Protein AF-0000000078282453 (afdb_homodimer)

Solvent-accessible surface area (backbone atoms only — not comparable to full-atom values): 36985 Å² total; per-residue (Å²): 130,66,65,64,45,43,52,58,59,46,40,55,64,50,49,54,52,50,51,53,51,50,54,50,51,52,54,44,41,73,71,66,48,52,72,80,71,47,50,63,56,54,52,52,51,54,51,52,52,52,50,49,53,49,52,51,49,52,51,50,51,53,50,52,50,52,51,52,53,54,33,70,71,39,94,54,40,43,52,38,53,79,69,57,79,77,57,85,40,44,68,43,40,52,54,46,52,52,44,38,54,21,34,49,50,44,48,51,52,50,49,49,45,50,47,52,51,51,48,50,35,52,47,42,52,53,46,47,55,58,50,47,50,44,52,50,54,42,45,54,62,36,66,72,49,95,45,72,67,27,52,51,41,48,37,35,49,42,51,45,50,52,50,44,51,50,56,43,50,50,40,43,67,72,38,88,78,58,81,77,62,75,37,85,29,58,46,56,59,42,51,51,49,39,49,59,65,40,40,58,57,40,59,76,58,56,49,45,77,44,71,67,92,78,60,74,57,31,51,38,31,62,68,59,50,34,50,45,50,40,47,50,52,51,46,44,65,70,44,42,34,87,96,52,77,37,37,41,41,41,48,76,45,80,30,50,39,84,63,34,32,74,70,55,69,43,78,63,86,38,40,22,36,36,38,33,44,32,26,51,12,37,36,38,47,80,82,42,55,84,42,50,53,35,80,53,36,43,53,76,67,29,60,73,42,82,76,53,69,18,48,59,51,18,49,38,49,53,50,26,55,74,69,70,33,26,74,50,78,50,56,37,61,66,50,19,36,31,40,37,38,37,38,51,28,71,70,82,124,131,67,65,65,45,43,53,58,58,47,41,56,63,50,50,55,52,50,52,52,52,51,55,51,51,53,55,42,42,74,71,67,49,52,73,79,69,46,49,64,57,53,52,53,50,53,50,50,52,52,50,49,53,50,52,50,49,52,53,49,51,52,49,53,50,51,52,52,53,54,33,68,70,39,92,53,40,46,51,38,53,78,68,57,77,77,57,85,40,43,69,42,40,52,52,46,51,54,45,38,53,23,35,49,50,44,50,52,52,50,49,49,45,50,48,52,52,52,50,51,37,53,48,43,51,52,47,47,56,58,49,47,52,44,53,50,54,42,45,55,61,34,64,71,50,96,45,73,66,30,51,53,40,49,37,34,49,41,50,46,51,52,51,45,51,50,55,43,49,50,41,45,68,72,38,88,76,57,80,79,61,74,37,85,30,58,46,54,58,42,52,51,50,39,50,57,66,40,39,58,57,40,58,75,58,57,50,45,77,43,69,66,92,77,61,73,57,30,52,39,33,61,68,60,50,35,51,43,49,39,47,52,53,52,46,44,64,70,44,40,34,89,97,52,78,37,38,40,40,42,48,75,45,81,30,49,38,84,65,34,32,76,70,54,70,41,78,62,84,39,39,22,37,38,39,35,44,32,26,49,13,36,36,38,47,80,83,44,55,84,41,50,53,35,80,54,35,43,53,77,68,29,59,71,43,82,76,52,69,19,48,59,50,18,50,38,50,54,51,26,56,73,69,69,32,25,75,50,77,50,56,38,60,66,49,21,35,30,42,38,38,39,38,52,28,72,70,82,124

Nearest PDB structures (foldseek):
  8g3a-assembly1_E  TM=6.825E-01  e=3.148E-18  Bacillus subtilis subsp. subtilis str. 168
  3d36-assembly1_A  TM=7.061E-01  e=2.250E-10  Geobacillus stearothermophilus 10
  3d36-assembly1_B  TM=6.857E-01  e=3.398E-10  Geobacillus stearothermophilus 10
  5idj-assembly1_A-2  TM=6.034E-01  e=1.039E-10  Caulobacter vibrioides
  7ebg-assembly1_B  TM=4.556E-01  e=1.361E-06  Homo sapiens

Sequence (698 aa):
MNGRMYWRQQAVPVLVQVMCLCAASLYLRALGITWVQLLPLVLAYMGSLILWNLLRFYRKRNYFHKMAVLMESLDEKYLFPQVWKGAGSWEEAGYYCLLKECTKSMLEETEEARRVQMEYQERLETYVHDMKQPISVVSLIAGREKNGENRAVLLELEKMNHLLEQILYFGRSESAHSDFLIQKVNTRDVIRECLSINKQLLIQNKVSLDIPDTIPGVYADEKALLFVLNQIIYNAVTYQKPGEVPRITISCLVLNGKESGAWDGSETPGNKLLLQVRDNGCGISPEDLPRIFEKGFTGRNGRENRRSTGMGLYLCKKICGRLGIGLSASSEKGIYTQINICLPILSEKMNGRMYWRQQAVPVLVQVMCLCAASLYLRALGITWVQLLPLVLAYMGSLILWNLLRFYRKRNYFHKMAVLMESLDEKYLFPQVWKGAGSWEEAGYYCLLKECTKSMLEETEEARRVQMEYQERLETYVHDMKQPISVVSLIAGREKNGENRAVLLELEKMNHLLEQILYFGRSESAHSDFLIQKVNTRDVIRECLSINKQLLIQNKVSLDIPDTIPGVYADEKALLFVLNQIIYNAVTYQKPGEVPRITISCLVLNGKESGAWDGSETPGNKLLLQVRDNGCGISPEDLPRIFEKGFTGRNGRENRRSTGMGLYLCKKICGRLGIGLSASSEKGIYTQINICLPILSEK

Radius of gyration: 37.87 Å; Cα contacts (8 Å, |Δi|>4): 921; chains: 2; bounding box: 81×118×68 Å

Structure (mmCIF, N/CA/C/O backbone):
data_AF-0000000078282453-model_v1
#
loop_
_entity.id
_entity.type
_entity.pdbx_description
1 polymer 'histidine kinase'
#
loop_
_atom_site.group_PDB
_atom_site.id
_atom_site.type_symbol
_atom_site.label_atom_id
_atom_site.label_alt_id
_atom_site.label_comp_id
_atom_site.label_asym_id
_atom_site.label_entity_id
_atom_site.label_seq_id
_atom_site.pdbx_PDB_ins_code
_atom_site.Cartn_x
_atom_site.Cartn_y
_atom_site.Cartn_z
_atom_site.occupancy
_atom_site.B_iso_or_equiv
_atom_site.auth_seq_id
_atom_site.auth_comp_id
_atom_site.auth_asym_id
_atom_site.auth_atom_id
_atom_site.pdbx_PDB_model_num
ATOM 1 N N . MET A 1 1 ? -14.305 33.219 21.906 1 56 1 MET A N 1
ATOM 2 C CA . MET A 1 1 ? -13.211 34.031 22.469 1 56 1 MET A CA 1
ATOM 3 C C . MET A 1 1 ? -13.703 34.875 23.625 1 56 1 MET A C 1
ATOM 5 O O . MET A 1 1 ? -14.719 35.562 23.5 1 56 1 MET A O 1
ATOM 9 N N . ASN A 1 2 ? -13.305 34.531 24.734 1 55.47 2 ASN A N 1
ATOM 10 C CA . ASN A 1 2 ? -13.812 35.188 25.938 1 55.47 2 ASN A CA 1
ATOM 11 C C . ASN A 1 2 ? -13.312 36.625 26.062 1 55.47 2 ASN A C 1
ATOM 13 O O . ASN A 1 2 ? -12.102 36.875 26.047 1 55.47 2 ASN A O 1
ATOM 17 N N . GLY A 1 3 ? -14.125 37.562 25.781 1 59.03 3 GLY A N 1
ATOM 18 C CA . GLY A 1 3 ? -13.898 38.969 25.906 1 59.03 3 GLY A CA 1
ATOM 19 C C . GLY A 1 3 ? -13.219 39.375 27.219 1 59.03 3 GLY A C 1
ATOM 20 O O . GLY A 1 3 ? -12.492 40.344 27.281 1 59.03 3 GLY A O 1
ATOM 21 N N . ARG A 1 4 ? -13.32 38.5 28.188 1 60.28 4 ARG A N 1
ATOM 22 C CA . ARG A 1 4 ? -12.75 38.781 29.516 1 60.28 4 ARG A CA 1
ATOM 23 C C . ARG A 1 4 ? -11.227 38.781 29.453 1 60.28 4 ARG A C 1
ATOM 25 O O . ARG A 1 4 ? -10.586 39.594 30.141 1 60.28 4 ARG A O 1
ATOM 32 N N . MET A 1 5 ? -10.711 37.969 28.609 1 61.62 5 MET A N 1
ATOM 33 C CA . MET A 1 5 ? -9.258 37.906 28.516 1 61.62 5 MET A CA 1
ATOM 34 C C . MET A 1 5 ? -8.695 39.156 27.844 1 61.62 5 MET A C 1
ATOM 36 O O . MET A 1 5 ? -7.617 39.625 28.203 1 61.62 5 MET A O 1
ATOM 40 N N . TYR A 1 6 ? -9.492 39.625 26.953 1 63.59 6 TYR A N 1
ATOM 41 C CA . TYR A 1 6 ? -9.07 40.875 26.312 1 63.59 6 TYR A CA 1
ATOM 42 C C . TYR A 1 6 ? -8.977 42 27.312 1 63.59 6 TYR A C 1
ATOM 44 O O . TYR A 1 6 ? -7.969 42.719 27.359 1 63.59 6 TYR A O 1
ATOM 52 N N . TRP A 1 7 ? -9.977 42.094 28.219 1 63.78 7 TRP A N 1
ATOM 53 C CA . TRP A 1 7 ? -10.047 43.219 29.141 1 63.78 7 TRP A CA 1
ATOM 54 C C . TRP A 1 7 ? -9 43.062 30.25 1 63.78 7 TRP A C 1
ATOM 56 O O . TRP A 1 7 ? -8.461 44.062 30.719 1 63.78 7 TRP A O 1
ATOM 66 N N . ARG A 1 8 ? -8.688 41.844 30.484 1 63.38 8 ARG A N 1
ATOM 67 C CA . ARG A 1 8 ? -7.652 41.625 31.484 1 63.38 8 ARG A CA 1
ATOM 68 C C . ARG A 1 8 ? -6.281 42.062 30.953 1 63.38 8 ARG A C 1
ATOM 70 O O . ARG A 1 8 ? -5.465 42.594 31.703 1 63.38 8 ARG A O 1
ATOM 77 N N . GLN A 1 9 ? -6.152 41.844 29.672 1 64.75 9 GLN A N 1
ATOM 78 C CA . GLN A 1 9 ? -4.871 42.219 29.078 1 64.75 9 GLN A CA 1
ATOM 79 C C . GLN A 1 9 ? -4.746 43.719 28.922 1 64.75 9 GLN A C 1
ATOM 81 O O . GLN A 1 9 ? -3.666 44.281 29.125 1 64.75 9 GLN A O 1
ATOM 86 N N . GLN A 1 10 ? -5.902 44.281 28.625 1 66.19 10 GLN A N 1
ATOM 87 C CA . GLN A 1 10 ? -5.848 45.719 28.406 1 66.19 10 GLN A CA 1
ATOM 88 C C . GLN A 1 10 ? -5.914 46.469 29.734 1 66.19 10 GLN A C 1
ATOM 90 O O . GLN A 1 10 ? -5.711 47.688 29.766 1 66.19 10 GLN A O 1
ATOM 95 N N . ALA A 1 11 ? -6.008 45.656 30.797 1 68.25 11 ALA A N 1
ATOM 96 C CA . ALA A 1 11 ? -6.137 46.281 32.094 1 68.25 11 ALA A CA 1
ATOM 97 C C . ALA A 1 11 ? -4.836 46.969 32.5 1 68.25 11 ALA A C 1
ATOM 99 O O . ALA A 1 11 ? -4.855 48.094 33.062 1 68.25 11 ALA A O 1
ATOM 100 N N . VAL A 1 12 ? -3.742 46.375 32.062 1 69.81 12 VAL A N 1
ATOM 101 C CA . VAL A 1 12 ? -2.461 46.906 32.5 1 69.81 12 VAL A CA 1
ATOM 102 C C . VAL A 1 12 ? -2.188 48.219 31.766 1 69.81 12 VAL A C 1
ATOM 104 O O . VAL A 1 12 ? -1.906 49.25 32.406 1 69.81 12 VAL A O 1
ATOM 107 N N . PRO A 1 13 ? -2.414 48.156 30.375 1 71 13 PRO A N 1
ATOM 108 C CA . PRO A 1 13 ? -2.186 49.469 29.719 1 71 13 PRO A CA 1
ATOM 109 C C . PRO A 1 13 ? -3.172 50.531 30.172 1 71 13 PRO A C 1
ATOM 111 O O . PRO A 1 13 ? -2.803 51.719 30.297 1 71 13 PRO A O 1
ATOM 114 N N . VAL A 1 14 ? -4.387 50.219 30.562 1 74.19 14 VAL A N 1
ATOM 115 C CA . VAL A 1 14 ? -5.395 51.156 31 1 74.19 14 VAL A CA 1
ATOM 116 C C . VAL A 1 14 ? -5.035 51.688 32.375 1 74.19 14 VAL A C 1
ATOM 118 O O . VAL A 1 14 ? -5.156 52.875 32.656 1 74.19 14 VAL A O 1
ATOM 121 N N . LEU A 1 15 ? -4.457 50.812 33.188 1 75.69 15 LEU A N 1
ATOM 122 C CA . LEU A 1 15 ? -4.074 51.219 34.531 1 75.69 15 LEU A CA 1
ATOM 123 C C . LEU A 1 15 ? -2.9 52.188 34.5 1 75.69 15 LEU A C 1
ATOM 125 O O . LEU A 1 15 ? -2.869 53.156 35.25 1 75.69 15 LEU A O 1
ATOM 129 N N . VAL A 1 16 ? -2.008 51.906 33.656 1 72.5 16 VAL A N 1
ATOM 130 C CA . VAL A 1 16 ? -0.843 52.781 33.531 1 72.5 16 VAL A CA 1
ATOM 131 C C . VAL A 1 16 ? -1.275 54.156 33 1 72.5 16 VAL A C 1
ATOM 133 O O . VAL A 1 16 ? -0.792 55.188 33.5 1 72.5 16 VAL A O 1
ATOM 136 N N . GLN A 1 17 ? -2.297 54.156 32.125 1 75.12 17 GLN A N 1
ATOM 137 C CA . GLN A 1 17 ? -2.781 55.438 31.594 1 75.12 17 GLN A CA 1
ATOM 138 C C . GLN A 1 17 ? -3.564 56.219 32.625 1 75.12 17 GLN A C 1
ATOM 140 O O . GLN A 1 17 ? -3.447 57.438 32.719 1 75.12 17 GLN A O 1
ATOM 145 N N . VAL A 1 18 ? -4.227 55.562 33.531 1 75.12 18 VAL A N 1
ATOM 146 C CA . VAL A 1 18 ? -4.996 56.188 34.594 1 75.12 18 VAL A CA 1
ATOM 147 C C . VAL A 1 18 ? -4.051 56.781 35.625 1 75.12 18 VAL A C 1
ATOM 149 O O . VAL A 1 18 ? -4.27 57.906 36.125 1 75.12 18 VAL A O 1
ATOM 152 N N . MET A 1 19 ? -3.008 56.094 35.875 1 76.62 19 MET A N 1
ATOM 153 C CA . MET A 1 19 ? -2.027 56.594 36.844 1 76.62 19 MET A CA 1
ATOM 154 C C . MET A 1 19 ? -1.325 57.844 36.312 1 76.62 19 MET A C 1
ATOM 156 O O . MET A 1 19 ? -1.086 58.781 37.062 1 76.62 19 MET A O 1
ATOM 160 N N . CYS A 1 20 ? -1.077 57.844 35 1 74.12 20 CYS A N 1
ATOM 161 C CA . CYS A 1 20 ? -0.444 59.031 34.375 1 74.12 20 CYS A CA 1
ATOM 162 C C . CYS A 1 20 ? -1.386 60.219 34.375 1 74.12 20 CYS A C 1
ATOM 164 O O . CYS A 1 20 ? -0.958 61.344 34.625 1 74.12 20 CYS A O 1
ATOM 166 N N . LEU A 1 21 ? -2.705 60 34.281 1 76 21 LEU A N 1
ATOM 167 C CA . LEU A 1 21 ? -3.699 61.062 34.281 1 76 21 LEU A CA 1
ATOM 168 C C . LEU A 1 21 ? -3.844 61.688 35.656 1 76 21 LEU A C 1
ATOM 170 O O . LEU A 1 21 ? -3.984 62.906 35.812 1 76 21 LEU A O 1
ATOM 174 N N . CYS A 1 22 ? -3.682 60.781 36.625 1 77.12 22 CYS A N 1
ATOM 175 C CA . CYS A 1 22 ? -3.773 61.25 38 1 77.12 22 CYS A CA 1
ATOM 176 C C . CYS A 1 22 ? -2.566 62.125 38.375 1 77.12 22 CYS A C 1
ATOM 178 O O . CYS A 1 22 ? -2.715 63.156 39 1 77.12 22 CYS A O 1
ATOM 180 N N . ALA A 1 23 ? -1.43 61.719 37.938 1 77.56 23 ALA A N 1
ATOM 181 C CA . ALA A 1 23 ? -0.212 62.469 38.188 1 77.56 23 ALA A CA 1
ATOM 182 C C . ALA A 1 23 ? -0.231 63.812 37.5 1 77.56 23 ALA A C 1
ATOM 184 O O . ALA A 1 23 ? 0.174 64.812 38.062 1 77.56 23 ALA A O 1
ATOM 185 N N . ALA A 1 24 ? -0.833 63.812 36.312 1 76.69 24 ALA A N 1
ATOM 186 C CA . ALA A 1 24 ? -0.939 65.062 35.531 1 76.69 24 ALA A CA 1
ATOM 187 C C . ALA A 1 24 ? -1.94 66 36.188 1 76.69 24 ALA A C 1
ATOM 189 O O . ALA A 1 24 ? -1.71 67.188 36.219 1 76.69 24 ALA A O 1
ATOM 190 N N . SER A 1 25 ? -2.98 65.5 36.844 1 76.12 25 SER A N 1
ATOM 191 C CA . SER A 1 25 ? -3.996 66.375 37.469 1 76.12 25 SER A CA 1
ATOM 192 C C . SER A 1 25 ? -3.463 67 38.75 1 76.12 25 SER A C 1
ATOM 194 O O . SER A 1 25 ? -3.75 68.125 39.062 1 76.12 25 SER A O 1
ATOM 196 N N . LEU A 1 26 ? -2.586 66.25 39.406 1 79.31 26 LEU A N 1
ATOM 197 C CA . LEU A 1 26 ? -1.998 66.812 40.625 1 79.31 26 LEU A CA 1
ATOM 198 C C . LEU A 1 26 ? -1.002 67.875 40.312 1 79.31 26 LEU A C 1
ATOM 200 O O . LEU A 1 26 ? -0.93 68.875 41.031 1 79.31 26 LEU A O 1
ATOM 204 N N . TYR A 1 27 ? -0.37 67.688 39.188 1 78.75 27 TYR A N 1
ATOM 205 C CA . TYR A 1 27 ? 0.581 68.688 38.75 1 78.75 27 TYR A CA 1
ATOM 206 C C . TYR A 1 27 ? -0.139 69.938 38.344 1 78.75 27 TYR A C 1
ATOM 208 O O . TYR A 1 27 ? 0.273 71.062 38.719 1 78.75 27 TYR A O 1
ATOM 216 N N . LEU A 1 28 ? -1.308 69.875 37.812 1 79.5 28 LEU A N 1
ATOM 217 C CA . LEU A 1 28 ? -2.055 71.062 37.344 1 79.5 28 LEU A CA 1
ATOM 218 C C . LEU A 1 28 ? -2.75 71.75 38.5 1 79.5 28 LEU A C 1
ATOM 220 O O . LEU A 1 28 ? -2.893 72.938 38.5 1 79.5 28 LEU A O 1
ATOM 224 N N . ARG A 1 29 ? -2.977 70.938 39.531 1 77.56 29 ARG A N 1
ATOM 225 C CA . ARG A 1 29 ? -3.555 71.5 40.719 1 77.56 29 ARG A CA 1
ATOM 226 C C . ARG A 1 29 ? -2.52 72.312 41.469 1 77.56 29 ARG A C 1
ATOM 228 O O . ARG A 1 29 ? -2.838 73.375 42 1 77.56 29 ARG A O 1
ATOM 235 N N . ALA A 1 30 ? -1.405 71.938 41.344 1 80.62 30 ALA A N 1
ATOM 236 C CA . ALA A 1 30 ? -0.324 72.625 42 1 80.62 30 ALA A CA 1
ATOM 237 C C . ALA A 1 30 ? -0.022 74 41.312 1 80.62 30 ALA A C 1
ATOM 239 O O . ALA A 1 30 ? 0.463 74.938 41.938 1 80.62 30 ALA A O 1
ATOM 240 N N . LEU A 1 31 ? -0.521 74 40.062 1 78.19 31 LEU A N 1
ATOM 241 C CA . LEU A 1 31 ? -0.27 75.25 39.312 1 78.19 31 LEU A CA 1
ATOM 242 C C . LEU A 1 31 ? -1.443 76.188 39.406 1 78.19 31 LEU A C 1
ATOM 244 O O . LEU A 1 31 ? -1.401 77.312 38.875 1 78.19 31 LEU A O 1
ATOM 248 N N . GLY A 1 32 ? -2.449 75.812 40.125 1 76.25 32 GLY A N 1
ATOM 249 C CA . GLY A 1 32 ? -3.504 76.75 40.438 1 76.25 32 GLY A CA 1
ATOM 250 C C . GLY A 1 32 ? -4.812 76.438 39.719 1 76.25 32 GLY A C 1
ATOM 251 O O . GLY A 1 32 ? -5.758 77.25 39.781 1 76.25 32 GLY A O 1
ATOM 252 N N . ILE A 1 33 ? -4.848 75.438 39 1 76.5 33 ILE A N 1
ATOM 253 C CA . ILE A 1 33 ? -6.074 75.125 38.281 1 76.5 33 ILE A CA 1
ATOM 254 C C . ILE A 1 33 ? -7.047 74.375 39.219 1 76.5 33 ILE A C 1
ATOM 256 O O . ILE A 1 33 ? -6.637 73.562 40 1 76.5 33 ILE A O 1
ATOM 260 N N . THR A 1 34 ? -8.211 74.875 39.25 1 79.12 34 THR A N 1
ATOM 261 C CA . THR A 1 34 ? -9.219 74.312 40.156 1 79.12 34 THR A CA 1
ATOM 262 C C . THR A 1 34 ? -9.711 73 39.625 1 79.12 34 THR A C 1
ATOM 264 O O . THR A 1 34 ? -9.516 72.688 38.469 1 79.12 34 THR A O 1
ATOM 267 N N . TRP A 1 35 ? -10.273 72.125 40.531 1 78.5 35 TRP A N 1
ATOM 268 C CA . TRP A 1 35 ? -10.797 70.812 40.219 1 78.5 35 TRP A CA 1
ATOM 269 C C . TRP A 1 35 ? -11.914 70.938 39.188 1 78.5 35 TRP A C 1
ATOM 271 O O . TRP A 1 35 ? -12.07 70.062 38.344 1 78.5 35 TRP A O 1
ATOM 281 N N . VAL A 1 36 ? -12.555 72.062 39.125 1 77.25 36 VAL A N 1
ATOM 282 C CA . VAL A 1 36 ? -13.688 72.25 38.219 1 77.25 36 VAL A CA 1
ATOM 283 C C . VAL A 1 36 ? -13.18 72.438 36.812 1 77.25 36 VAL A C 1
ATOM 285 O O . VAL A 1 36 ? -13.797 71.938 35.844 1 77.25 36 VAL A O 1
ATOM 288 N N . GLN A 1 37 ? -11.891 72.875 36.656 1 79.19 37 GLN A N 1
ATOM 289 C CA . GLN A 1 37 ? -11.336 73.062 35.312 1 79.19 37 GLN A CA 1
ATOM 290 C C . GLN A 1 37 ? -10.672 71.812 34.781 1 79.19 37 GLN A C 1
ATOM 292 O O . GLN A 1 37 ? -10.562 71.625 33.562 1 79.19 37 GLN A O 1
ATOM 297 N N . LEU A 1 38 ? -10.383 70.875 35.719 1 80.44 38 LEU A N 1
ATOM 298 C CA . LEU A 1 38 ? -9.664 69.688 35.344 1 80.44 38 LEU A CA 1
ATOM 299 C C . LEU A 1 38 ? -10.641 68.562 34.938 1 80.44 38 LEU A C 1
ATOM 301 O O . LEU A 1 38 ? -10.297 67.688 34.156 1 80.44 38 LEU A O 1
ATOM 305 N N . LEU A 1 39 ? -11.852 68.688 35.312 1 79.38 39 LEU A N 1
ATOM 306 C CA . LEU A 1 39 ? -12.828 67.562 35.156 1 79.38 39 LEU A CA 1
ATOM 307 C C . LEU A 1 39 ? -13.117 67.312 33.656 1 79.38 39 LEU A C 1
ATOM 309 O O . LEU A 1 39 ? -13.133 66.188 33.219 1 79.38 39 LEU A O 1
ATOM 313 N N . PRO A 1 40 ? -13.188 68.375 32.812 1 77.81 40 PRO A N 1
ATOM 314 C CA . PRO A 1 40 ? -13.477 68.125 31.422 1 77.81 40 PRO A CA 1
ATOM 315 C C . PRO A 1 40 ? -12.297 67.438 30.703 1 77.81 40 PRO A C 1
ATOM 317 O O . PRO A 1 40 ? -12.5 66.625 29.828 1 77.81 40 PRO A O 1
ATOM 320 N N . LEU A 1 41 ? -11.125 67.625 31.172 1 76.56 41 LEU A N 1
ATOM 321 C CA . LEU A 1 41 ? -9.945 67.062 30.547 1 76.56 41 LEU A CA 1
ATOM 322 C C . LEU A 1 41 ? -9.828 65.562 30.891 1 76.56 41 LEU A C 1
ATOM 324 O O . LEU A 1 41 ? -9.516 64.75 30.031 1 76.56 41 LEU A O 1
ATOM 328 N N . VAL A 1 42 ? -10.195 65.25 32.125 1 77 42 VAL A N 1
ATOM 329 C CA . VAL A 1 42 ? -10.109 63.875 32.594 1 77 42 VAL A CA 1
ATOM 330 C C . VAL A 1 42 ? -11.203 63.062 31.922 1 77 42 VAL A C 1
ATOM 332 O O . VAL A 1 42 ? -10.945 61.938 31.469 1 77 42 VAL A O 1
ATOM 335 N N . LEU A 1 43 ? -12.344 63.656 31.719 1 78.25 43 LEU A N 1
ATOM 336 C CA . LEU A 1 43 ? -13.453 62.938 31.125 1 78.25 43 LEU A CA 1
ATOM 337 C C . LEU A 1 43 ? -13.219 62.719 29.625 1 78.25 43 LEU A C 1
ATOM 339 O O . LEU A 1 43 ? -13.547 61.656 29.094 1 78.25 43 LEU A O 1
ATOM 343 N N . ALA A 1 44 ? -12.547 63.688 29 1 76.31 44 ALA A N 1
ATOM 344 C CA . ALA A 1 44 ? -12.258 63.562 27.578 1 76.31 44 ALA A CA 1
ATOM 345 C C . ALA A 1 44 ? -11.195 62.5 27.328 1 76.31 44 ALA A C 1
ATOM 347 O O . ALA A 1 44 ? -11.305 61.719 26.375 1 76.31 44 ALA A O 1
ATOM 348 N N . TYR A 1 45 ? -10.305 62.406 28.25 1 76.06 45 TYR A N 1
ATOM 349 C CA . TYR A 1 45 ? -9.227 61.438 28.078 1 76.06 45 TYR A CA 1
ATOM 350 C C . TYR A 1 45 ? -9.727 60 28.328 1 76.06 45 TYR A C 1
ATOM 352 O O . TYR A 1 45 ? -9.43 59.094 27.562 1 76.06 45 TYR A O 1
ATOM 360 N N . MET A 1 46 ? -10.531 59.844 29.375 1 75.56 46 MET A N 1
ATOM 361 C CA . MET A 1 46 ? -11.07 58.531 29.703 1 75.56 46 MET A CA 1
ATOM 362 C C . MET A 1 46 ? -12.023 58.062 28.609 1 75.56 46 MET A C 1
ATOM 364 O O . MET A 1 46 ? -12.023 56.875 28.25 1 75.56 46 MET A O 1
ATOM 368 N N . GLY A 1 47 ? -12.812 59.031 28.062 1 76.06 47 GLY A N 1
ATOM 369 C CA . GLY A 1 47 ? -13.719 58.688 26.984 1 76.06 47 GLY A CA 1
ATOM 370 C C . GLY A 1 47 ? -13.008 58.219 25.719 1 76.06 47 GLY A C 1
ATOM 371 O O . GLY A 1 47 ? -13.414 57.25 25.094 1 76.06 47 GLY A O 1
ATOM 372 N N . SER A 1 48 ? -11.859 58.844 25.391 1 75.44 48 SER A N 1
ATOM 373 C CA . SER A 1 48 ? -11.086 58.469 24.219 1 75.44 48 SER A CA 1
ATOM 374 C C . SER A 1 48 ? -10.422 57.094 24.391 1 75.44 48 SER A C 1
ATOM 376 O O . SER A 1 48 ? -10.336 56.312 23.438 1 75.44 48 SER A O 1
ATOM 378 N N . LEU A 1 49 ? -10.008 56.812 25.641 1 75.25 49 LEU A N 1
ATOM 379 C CA . LEU A 1 49 ? -9.367 55.531 25.922 1 75.25 49 LEU A CA 1
ATOM 380 C C . LEU A 1 49 ? -10.367 54.406 25.812 1 75.25 49 LEU A C 1
ATOM 382 O O . LEU A 1 49 ? -10.055 53.344 25.25 1 75.25 49 LEU A O 1
ATOM 386 N N . ILE A 1 50 ? -11.547 54.625 26.328 1 76.62 50 ILE A N 1
ATOM 387 C CA . ILE A 1 50 ? -12.578 53.594 26.281 1 76.62 50 ILE A CA 1
ATOM 388 C C . ILE A 1 50 ? -13.016 53.344 24.844 1 76.62 50 ILE A C 1
ATOM 390 O O . ILE A 1 50 ? -13.164 52.188 24.422 1 76.62 50 ILE A O 1
ATOM 394 N N . LEU A 1 51 ? -13.109 54.5 24.094 1 77.56 51 LEU A N 1
ATOM 395 C CA . LEU A 1 51 ? -13.531 54.406 22.703 1 77.56 51 LEU A CA 1
ATOM 396 C C . LEU A 1 51 ? -12.5 53.656 21.875 1 77.56 51 LEU A C 1
ATOM 398 O O . LEU A 1 51 ? -12.852 52.781 21.047 1 77.56 51 LEU A O 1
ATOM 402 N N . TRP A 1 52 ? -11.258 53.812 22.141 1 74.25 52 TRP A N 1
ATOM 403 C CA . TRP A 1 52 ? -10.18 53.156 21.406 1 74.25 52 TRP A CA 1
ATOM 404 C C . TRP A 1 52 ? -10.156 51.688 21.688 1 74.25 52 TRP A C 1
ATOM 406 O O . TRP A 1 52 ? -10.047 50.875 20.766 1 74.25 52 TRP A O 1
ATOM 416 N N . ASN A 1 53 ? -10.297 51.312 22.938 1 75.94 53 ASN A N 1
ATOM 417 C CA . ASN A 1 53 ? -10.266 49.906 23.312 1 75.94 53 ASN A CA 1
ATOM 418 C C . ASN A 1 53 ? -11.484 49.156 22.797 1 75.94 53 ASN A C 1
ATOM 420 O O . ASN A 1 53 ? -11.391 48 22.406 1 75.94 53 ASN A O 1
ATOM 424 N N . LEU A 1 54 ? -12.57 49.906 22.781 1 77.75 54 LEU A N 1
ATOM 425 C CA . LEU A 1 54 ? -13.789 49.281 22.266 1 77.75 54 LEU A CA 1
ATOM 426 C C . LEU A 1 54 ? -13.703 49.031 20.766 1 77.75 54 LEU A C 1
ATOM 428 O O . LEU A 1 54 ? -14.102 48 20.266 1 77.75 54 LEU A O 1
ATOM 432 N N . LEU A 1 55 ? -13.109 50.062 20.016 1 79.12 55 LEU A N 1
ATOM 433 C CA . LEU A 1 55 ? -12.945 49.906 18.578 1 79.12 55 LEU A CA 1
ATOM 434 C C . LEU A 1 55 ? -11.953 48.781 18.25 1 79.12 55 LEU A C 1
ATOM 436 O O . LEU A 1 55 ? -12.172 48 17.328 1 79.12 55 LEU A O 1
ATOM 440 N N . ARG A 1 56 ? -10.961 48.719 19.031 1 75.06 56 ARG A N 1
ATOM 441 C CA . ARG A 1 56 ? -9.953 47.688 18.828 1 75.06 56 ARG A CA 1
ATOM 442 C C . ARG A 1 56 ? -10.539 46.281 19.109 1 75.06 56 ARG A C 1
ATOM 444 O O . ARG A 1 56 ? -10.242 45.344 18.375 1 75.06 56 ARG A O 1
ATOM 451 N N . PHE A 1 57 ? -11.273 46.188 20.156 1 75.5 57 PHE A N 1
ATOM 452 C CA . PHE A 1 57 ? -11.914 44.938 20.5 1 75.5 57 PHE A CA 1
ATOM 453 C C . PHE A 1 57 ? -12.859 44.5 19.391 1 75.5 57 PHE A C 1
ATOM 455 O O . PHE A 1 57 ? -12.844 43.312 18.984 1 75.5 57 PHE A O 1
ATOM 462 N N . TYR A 1 58 ? -13.594 45.438 18.922 1 79.56 58 TYR A N 1
ATOM 463 C CA . TYR A 1 58 ? -14.555 45.094 17.875 1 79.56 58 TYR A CA 1
ATOM 464 C C . TYR A 1 58 ? -13.844 44.719 16.594 1 79.56 58 TYR A C 1
ATOM 466 O O . TYR A 1 58 ? -14.25 43.75 15.922 1 79.56 58 TYR A O 1
ATOM 474 N N . ARG A 1 59 ? -12.789 45.312 16.203 1 76.56 59 ARG A N 1
ATOM 475 C CA . ARG A 1 59 ? -12.031 45 14.992 1 76.56 59 ARG A CA 1
ATOM 476 C C . ARG A 1 59 ? -11.391 43.625 15.094 1 76.56 59 ARG A C 1
ATOM 478 O O . ARG A 1 59 ? -11.422 42.844 14.141 1 76.56 59 ARG A O 1
ATOM 485 N N . LYS A 1 60 ? -10.867 43.312 16.25 1 77.38 60 LYS A N 1
ATOM 486 C CA . LYS A 1 60 ? -10.188 42.031 16.453 1 77.38 60 LYS A CA 1
ATOM 487 C C . LYS A 1 60 ? -11.195 40.875 16.484 1 77.38 60 LYS A C 1
ATOM 489 O O . LYS A 1 60 ? -10.922 39.812 15.945 1 77.38 60 LYS A O 1
ATOM 494 N N . ARG A 1 61 ? -12.273 41.156 17.156 1 76.81 61 ARG A N 1
ATOM 495 C CA . ARG A 1 61 ? -13.32 40.156 17.203 1 76.81 61 ARG A CA 1
ATOM 496 C C . ARG A 1 61 ? -13.828 39.844 15.797 1 76.81 61 ARG A C 1
ATOM 498 O O . ARG A 1 61 ? -14.016 38.656 15.453 1 76.81 61 ARG A O 1
ATOM 505 N N . ASN A 1 62 ? -14.023 40.844 15.023 1 80.44 62 ASN A N 1
ATOM 506 C CA . ASN A 1 62 ? -14.477 40.656 13.648 1 80.44 62 ASN A CA 1
ATOM 507 C C . ASN A 1 62 ? -13.422 39.938 12.812 1 80.44 62 ASN A C 1
ATOM 509 O O . ASN A 1 62 ? -13.75 39.094 11.969 1 80.44 62 ASN A O 1
ATOM 513 N N . TYR A 1 63 ? -12.25 40.281 13.109 1 78.62 63 TYR A N 1
ATOM 514 C CA . TYR A 1 63 ? -11.141 39.656 12.406 1 78.62 63 TYR A CA 1
ATOM 515 C C . TYR A 1 63 ? -11.086 38.156 12.68 1 78.62 63 TYR A C 1
ATOM 517 O O . TYR A 1 63 ? -11.016 37.344 11.75 1 78.62 63 TYR A O 1
ATOM 525 N N . PHE A 1 64 ? -11.242 37.75 13.93 1 79.06 64 PHE A N 1
ATOM 526 C CA . PHE A 1 64 ? -11.141 36.344 14.297 1 79.06 64 PHE A CA 1
ATOM 527 C C . PHE A 1 64 ? -12.375 35.562 13.836 1 79.06 64 PHE A C 1
ATOM 529 O O . PHE A 1 64 ? -12.273 34.375 13.477 1 79.06 64 PHE A O 1
ATOM 536 N N . HIS A 1 65 ? -13.398 36.312 13.852 1 80.38 65 HIS A N 1
ATOM 537 C CA . HIS A 1 65 ? -14.609 35.688 13.352 1 80.38 65 HIS A CA 1
ATOM 538 C C . HIS A 1 65 ? -14.484 35.344 11.867 1 80.38 65 HIS A C 1
ATOM 540 O O . HIS A 1 65 ? -14.867 34.281 11.422 1 80.38 65 HIS A O 1
ATOM 546 N N . LYS A 1 66 ? -13.922 36.25 11.102 1 80.38 66 LYS A N 1
ATOM 547 C CA . LYS A 1 66 ? -13.711 36 9.672 1 80.38 66 LYS A CA 1
ATOM 548 C C . LYS A 1 66 ? -12.75 34.844 9.438 1 80.38 66 LYS A C 1
ATOM 550 O O . LYS A 1 66 ? -12.953 34.031 8.531 1 80.38 66 LYS A O 1
ATOM 555 N N . MET A 1 67 ? -11.789 34.75 10.242 1 80.38 67 MET A N 1
ATOM 556 C CA . MET A 1 67 ? -10.805 33.688 10.102 1 80.38 67 MET A CA 1
ATOM 557 C C . MET A 1 67 ? -11.422 32.344 10.43 1 80.38 67 MET A C 1
ATOM 559 O O . MET A 1 67 ? -11.141 31.344 9.758 1 80.38 67 MET A O 1
ATOM 563 N N . ALA A 1 68 ? -12.266 32.344 11.445 1 78.12 68 ALA A N 1
ATOM 564 C CA . ALA A 1 68 ? -12.922 31.109 11.852 1 78.12 68 ALA A CA 1
ATOM 565 C C . ALA A 1 68 ? -13.859 30.609 10.766 1 78.12 68 ALA A C 1
ATOM 567 O O . ALA A 1 68 ? -13.891 29.406 10.477 1 78.12 68 ALA A O 1
ATOM 568 N N . VAL A 1 69 ? -14.57 31.484 10.156 1 81.12 69 VAL A N 1
ATOM 569 C CA . VAL A 1 69 ? -15.508 31.125 9.102 1 81.12 69 VAL A CA 1
ATOM 570 C C . VAL A 1 69 ? -14.734 30.609 7.887 1 81.12 69 VAL A C 1
ATOM 572 O O . VAL A 1 69 ? -15.148 29.625 7.254 1 81.12 69 VAL A O 1
ATOM 575 N N . LEU A 1 70 ? -13.633 31.266 7.594 1 79.62 70 LEU A N 1
ATOM 576 C CA . LEU A 1 70 ? -12.805 30.828 6.473 1 79.62 70 LEU A CA 1
ATOM 577 C C . LEU A 1 70 ? -12.258 29.422 6.707 1 79.62 70 LEU A C 1
ATOM 579 O O . LEU A 1 70 ? -12.266 28.594 5.797 1 79.62 70 LEU A O 1
ATOM 583 N N . MET A 1 71 ? -11.891 29.125 7.852 1 80.31 71 MET A N 1
ATOM 584 C CA . MET A 1 71 ? -11.336 27.812 8.203 1 80.31 71 MET A CA 1
ATOM 585 C C . MET A 1 71 ? -12.398 26.734 8.078 1 80.31 71 MET A C 1
ATOM 587 O O . MET A 1 71 ? -12.117 25.641 7.586 1 80.31 71 MET A O 1
ATOM 591 N N . GLU A 1 72 ? -13.586 27.031 8.453 1 80.5 72 GLU A N 1
ATOM 592 C CA . GLU A 1 72 ? -14.68 26.062 8.438 1 80.5 72 GLU A CA 1
ATOM 593 C C . GLU A 1 72 ? -15.141 25.766 7.012 1 80.5 72 GLU A C 1
ATOM 595 O O . GLU A 1 72 ? -15.648 24.688 6.73 1 80.5 72 GLU A O 1
ATOM 600 N N . SER A 1 73 ? -14.914 26.688 6.156 1 78.81 73 SER A N 1
ATOM 601 C CA . SER A 1 73 ? -15.367 26.531 4.781 1 78.81 73 SER A CA 1
ATOM 602 C C . SER A 1 73 ? -14.398 25.688 3.969 1 78.81 73 SER A C 1
ATOM 604 O O . SER A 1 73 ? -14.742 25.188 2.9 1 78.81 73 SER A O 1
ATOM 606 N N . LEU A 1 74 ? -13.242 25.469 4.488 1 77.81 74 LEU A N 1
ATOM 607 C CA . LEU A 1 74 ? -12.219 24.703 3.77 1 77.81 74 LEU A CA 1
ATOM 608 C C . LEU A 1 74 ? -12.43 23.203 3.951 1 77.81 74 LEU A C 1
ATOM 610 O O . LEU A 1 74 ? -12.852 22.766 5.02 1 77.81 74 LEU A O 1
ATOM 614 N N . ASP A 1 75 ? -12.32 22.438 2.889 1 73.69 75 ASP A N 1
ATOM 615 C CA . ASP A 1 75 ? -12.414 20.984 2.969 1 73.69 75 ASP A CA 1
ATOM 616 C C . ASP A 1 75 ? -11.367 20.422 3.92 1 73.69 75 ASP A C 1
ATOM 618 O O . ASP A 1 75 ? -11.672 19.547 4.742 1 73.69 75 ASP A O 1
ATOM 622 N N . GLU A 1 76 ? -10.172 21.062 3.748 1 77.12 76 GLU A N 1
ATOM 623 C CA . GLU A 1 76 ? -9.086 20.703 4.652 1 77.12 76 GLU A CA 1
ATOM 624 C C . GLU A 1 76 ? -8.602 21.906 5.449 1 77.12 76 GLU A C 1
ATOM 626 O O . GLU A 1 76 ? -7.973 22.812 4.895 1 77.12 76 GLU A O 1
ATOM 631 N N . LYS A 1 77 ? -8.906 21.953 6.648 1 75.62 77 LYS A N 1
ATOM 632 C CA . LYS A 1 77 ? -8.672 23.094 7.523 1 75.62 77 LYS A CA 1
ATOM 633 C C . LYS A 1 77 ? -7.188 23.469 7.559 1 75.62 77 LYS A C 1
ATOM 635 O O . LYS A 1 77 ? -6.836 24.625 7.824 1 75.62 77 LYS A O 1
ATOM 640 N N . TYR A 1 78 ? -6.367 22.547 7.23 1 73.94 78 TYR A N 1
ATOM 641 C CA . TYR A 1 78 ? -4.941 22.812 7.344 1 73.94 78 TYR A CA 1
ATOM 642 C C . TYR A 1 78 ? -4.453 23.672 6.18 1 73.94 78 TYR A C 1
ATOM 644 O O . TYR A 1 78 ? -3.33 24.188 6.203 1 73.94 78 TYR A O 1
ATOM 652 N N . LEU A 1 79 ? -5.332 23.891 5.223 1 74.12 79 LEU A N 1
ATOM 653 C CA . LEU A 1 79 ? -4.957 24.734 4.094 1 74.12 79 LEU A CA 1
ATOM 654 C C . LEU A 1 79 ? -5.227 26.203 4.398 1 74.12 79 LEU A C 1
ATOM 656 O O . LEU A 1 79 ? -4.984 27.078 3.557 1 74.12 79 LEU A O 1
ATOM 660 N N . PHE A 1 80 ? -5.578 26.484 5.566 1 75.69 80 PHE A N 1
ATOM 661 C CA . PHE A 1 80 ? -6.016 27.812 5.984 1 75.69 80 PHE A CA 1
ATOM 662 C C . PHE A 1 80 ? -4.91 28.844 5.766 1 75.69 80 PHE A C 1
ATOM 664 O O . PHE A 1 80 ? -5.152 29.906 5.191 1 75.69 80 PHE A O 1
ATOM 671 N N . PRO A 1 81 ? -3.723 28.547 6.18 1 71.38 81 PRO A N 1
ATOM 672 C CA . PRO A 1 81 ? -2.701 29.594 6.055 1 71.38 81 PRO A CA 1
ATOM 673 C C . PRO A 1 81 ? -2.371 29.922 4.602 1 71.38 81 PRO A C 1
ATOM 675 O O . PRO A 1 81 ? -1.833 31 4.312 1 71.38 81 PRO A O 1
ATOM 678 N N . GLN A 1 82 ? -2.715 29.031 3.783 1 72.69 82 GLN A N 1
ATOM 679 C CA . GLN A 1 82 ? -2.453 29.281 2.369 1 72.69 82 GLN A CA 1
ATOM 680 C C . GLN A 1 82 ? -3.482 30.25 1.777 1 72.69 82 GLN A C 1
ATOM 682 O O . GLN A 1 82 ? -3.205 30.922 0.792 1 72.69 82 GLN A O 1
ATOM 687 N N . VAL A 1 83 ? -4.555 30.266 2.412 1 68.81 83 VAL A N 1
ATOM 688 C CA . VAL A 1 83 ? -5.641 31.094 1.888 1 68.81 83 VAL A CA 1
ATOM 689 C C . VAL A 1 83 ? -5.684 32.438 2.637 1 68.81 83 VAL A C 1
ATOM 691 O O . VAL A 1 83 ? -6.141 33.438 2.094 1 68.81 83 VAL A O 1
ATOM 694 N N . TRP A 1 84 ? -5.02 32.375 3.854 1 69.94 84 TRP A N 1
ATOM 695 C CA . TRP A 1 84 ? -5.027 33.594 4.691 1 69.94 84 TRP A CA 1
ATOM 696 C C . TRP A 1 84 ? -4.035 34.625 4.172 1 69.94 84 TRP A C 1
ATOM 698 O O . TRP A 1 84 ? -2.824 34.375 4.188 1 69.94 84 TRP A O 1
ATOM 708 N N . LYS A 1 85 ? -4.242 35.531 3.258 1 62.12 85 LYS A N 1
ATOM 709 C CA . LYS A 1 85 ? -3.367 36.531 2.672 1 62.12 85 LYS A CA 1
ATOM 710 C C . LYS A 1 85 ? -3.301 37.781 3.551 1 62.12 85 LYS A C 1
ATOM 712 O O . LYS A 1 85 ? -2.439 38.656 3.354 1 62.12 85 LYS A O 1
ATOM 717 N N . GLY A 1 86 ? -4.027 37.938 4.656 1 57.72 86 GLY A N 1
ATOM 718 C CA . GLY A 1 86 ? -4.223 39.312 5.125 1 57.72 86 GLY A CA 1
ATOM 719 C C . GLY A 1 86 ? -3.559 39.562 6.461 1 57.72 86 GLY A C 1
ATOM 720 O O . GLY A 1 86 ? -4.238 39.719 7.48 1 57.72 86 GLY A O 1
ATOM 721 N N . ALA A 1 87 ? -2.104 39.375 6.527 1 58.84 87 ALA A N 1
ATOM 722 C CA . ALA A 1 87 ? -1.534 39.719 7.824 1 58.84 87 ALA A CA 1
ATOM 723 C C . ALA A 1 87 ? -1.309 41.25 7.934 1 58.84 87 ALA A C 1
ATOM 725 O O . ALA A 1 87 ? -0.474 41.812 7.223 1 58.84 87 ALA A O 1
ATOM 726 N N . GLY A 1 88 ? -2.381 42.031 8.188 1 59.25 88 GLY A N 1
ATOM 727 C CA . GLY A 1 88 ? -2.266 43.5 8.289 1 59.25 88 GLY A CA 1
ATOM 728 C C . GLY A 1 88 ? -1.364 43.938 9.43 1 59.25 88 GLY A C 1
ATOM 729 O O . GLY A 1 88 ? -0.71 44.969 9.336 1 59.25 88 GLY A O 1
ATOM 730 N N . SER A 1 89 ? -1.223 43.188 10.609 1 64.44 89 SER A N 1
ATOM 731 C CA . SER A 1 89 ? -0.476 43.625 11.789 1 64.44 89 SER A CA 1
ATOM 732 C C . SER A 1 89 ? 0.766 42.75 12.008 1 64.44 89 SER A C 1
ATOM 734 O O . SER A 1 89 ? 0.874 41.656 11.453 1 64.44 89 SER A O 1
ATOM 736 N N . TRP A 1 90 ? 1.772 43.469 12.594 1 65.44 90 TRP A N 1
ATOM 737 C CA . TRP A 1 90 ? 3.02 42.781 12.914 1 65.44 90 TRP A CA 1
ATOM 738 C C . TRP A 1 90 ? 2.748 41.469 13.641 1 65.44 90 TRP A C 1
ATOM 740 O O . TRP A 1 90 ? 3.35 40.438 13.32 1 65.44 90 TRP A O 1
ATOM 750 N N . GLU A 1 91 ? 1.809 41.531 14.57 1 69.94 91 GLU A N 1
ATOM 751 C CA . GLU A 1 91 ? 1.463 40.344 15.312 1 69.94 91 GLU A CA 1
ATOM 752 C C . GLU A 1 91 ? 0.835 39.281 14.406 1 69.94 91 GLU A C 1
ATOM 754 O O . GLU A 1 91 ? 1.146 38.094 14.516 1 69.94 91 GLU A O 1
ATOM 759 N N . GLU A 1 92 ? 0.064 39.75 13.516 1 72.62 92 GLU A N 1
ATOM 760 C CA . GLU A 1 92 ? -0.598 38.875 12.578 1 72.62 92 GLU A CA 1
ATOM 761 C C . GLU A 1 92 ? 0.411 38.188 11.648 1 72.62 92 GLU A C 1
ATOM 763 O O . GLU A 1 92 ? 0.285 37 11.328 1 72.62 92 GLU A O 1
ATOM 768 N N . ALA A 1 93 ? 1.405 39.031 11.328 1 72.81 93 ALA A N 1
ATOM 769 C CA . ALA A 1 93 ? 2.436 38.5 10.43 1 72.81 93 ALA A CA 1
ATOM 770 C C . ALA A 1 93 ? 3.248 37.406 11.102 1 72.81 93 ALA A C 1
ATOM 772 O O . ALA A 1 93 ? 3.621 36.438 10.453 1 72.81 93 ALA A O 1
ATOM 773 N N . GLY A 1 94 ? 3.492 37.656 12.375 1 74.12 94 GLY A N 1
ATOM 774 C CA . GLY A 1 94 ? 4.215 36.625 13.117 1 74.12 94 GLY A CA 1
ATOM 775 C C . GLY A 1 94 ? 3.477 35.312 13.188 1 74.12 94 GLY A C 1
ATOM 776 O O . GLY A 1 94 ? 4.059 34.25 12.93 1 74.12 94 GLY A O 1
ATOM 777 N N . TYR A 1 95 ? 2.229 35.375 13.5 1 76.62 95 TYR A N 1
ATOM 778 C CA . TYR A 1 95 ? 1.42 34.156 13.602 1 76.62 95 TYR A CA 1
ATOM 779 C C . TYR A 1 95 ? 1.219 33.5 12.234 1 76.62 95 TYR A C 1
ATOM 781 O O . TYR A 1 95 ? 1.179 32.281 12.117 1 76.62 95 TYR A O 1
ATOM 789 N N . TYR A 1 96 ? 1.149 34.344 11.289 1 75.19 96 TYR A N 1
ATOM 790 C CA . TYR A 1 96 ? 1.007 33.844 9.922 1 75.19 96 TYR A CA 1
ATOM 791 C C . TYR A 1 96 ? 2.227 33.031 9.508 1 75.19 96 TYR A C 1
ATOM 793 O O . TYR A 1 96 ? 2.094 31.984 8.891 1 75.19 96 TYR A O 1
ATOM 801 N N . CYS A 1 97 ? 3.352 33.531 9.852 1 77.88 97 CYS A N 1
ATOM 802 C CA . CYS A 1 97 ? 4.582 32.844 9.508 1 77.88 97 CYS A CA 1
ATOM 803 C C . CYS A 1 97 ? 4.66 31.484 10.203 1 77.88 97 CYS A C 1
ATOM 805 O O . CYS A 1 97 ? 5.051 30.484 9.602 1 77.88 97 CYS A O 1
ATOM 807 N N . LEU A 1 98 ? 4.242 31.5 11.406 1 77.06 98 LEU A N 1
ATOM 808 C CA . LEU A 1 98 ? 4.246 30.25 12.156 1 77.06 98 LEU A CA 1
ATOM 809 C C . LEU A 1 98 ? 3.264 29.25 11.562 1 77.06 98 LEU A C 1
ATOM 811 O O . LEU A 1 98 ? 3.596 28.078 11.383 1 77.06 98 LEU A O 1
ATOM 815 N N . LEU A 1 99 ? 2.158 29.719 11.242 1 79.56 99 LEU A N 1
ATOM 816 C CA . LEU A 1 99 ? 1.12 28.875 10.664 1 79.56 99 LEU A CA 1
ATOM 817 C C . LEU A 1 99 ? 1.547 28.344 9.305 1 79.56 99 LEU A C 1
ATOM 819 O O . LEU A 1 99 ? 1.304 27.172 8.984 1 79.56 99 LEU A O 1
ATOM 823 N N . LYS A 1 100 ? 2.156 29.141 8.57 1 81.06 100 LYS A N 1
ATOM 824 C CA . LYS A 1 100 ? 2.611 28.766 7.238 1 81.06 100 LYS A CA 1
ATOM 825 C C . LYS A 1 100 ? 3.67 27.672 7.309 1 81.06 100 LYS A C 1
ATOM 827 O O . LYS A 1 100 ? 3.643 26.719 6.523 1 81.06 100 LYS A O 1
ATOM 832 N N . GLU A 1 101 ? 4.531 27.859 8.188 1 81.19 101 GLU A N 1
ATOM 833 C CA . GLU A 1 101 ? 5.586 26.859 8.352 1 81.19 101 GLU A CA 1
ATOM 834 C C . GLU A 1 101 ? 5.016 25.516 8.812 1 81.19 101 GLU A C 1
ATOM 836 O O . GLU A 1 101 ? 5.422 24.469 8.328 1 81.19 101 GLU A O 1
ATOM 841 N N . CYS A 1 102 ? 4.086 25.547 9.711 1 78.44 102 CYS A N 1
ATOM 842 C CA . CYS A 1 102 ? 3.416 24.344 10.188 1 78.44 102 CYS A CA 1
ATOM 843 C C . CYS A 1 102 ? 2.652 23.656 9.062 1 78.44 102 CYS A C 1
ATOM 845 O O . CYS A 1 102 ? 2.744 22.438 8.891 1 78.44 102 CYS A O 1
ATOM 847 N N . THR A 1 103 ? 2.008 24.469 8.336 1 79.62 103 THR A N 1
ATOM 848 C CA . THR A 1 103 ? 1.196 23.922 7.25 1 79.62 103 THR A CA 1
ATOM 849 C C . THR A 1 103 ? 2.082 23.328 6.156 1 79.62 103 THR A C 1
ATOM 851 O O . THR A 1 103 ? 1.743 22.312 5.562 1 79.62 103 THR A O 1
ATOM 854 N N . LYS A 1 104 ? 3.172 24.031 5.91 1 82.69 104 LYS A N 1
ATOM 855 C CA . LYS A 1 104 ? 4.102 23.516 4.902 1 82.69 104 LYS A CA 1
ATOM 856 C C . LYS A 1 104 ? 4.617 22.141 5.273 1 82.69 104 LYS A C 1
ATOM 858 O O . LYS A 1 104 ? 4.66 21.234 4.43 1 82.69 104 LYS A O 1
ATOM 863 N N . SER A 1 105 ? 5 22 6.445 1 81.44 105 SER A N 1
ATOM 864 C CA . SER A 1 105 ? 5.488 20.703 6.922 1 81.44 105 SER A CA 1
ATOM 865 C C . SER A 1 105 ? 4.41 19.641 6.82 1 81.44 105 SER A C 1
ATOM 867 O O . SER A 1 105 ? 4.684 18.5 6.414 1 81.44 105 SER A O 1
ATOM 869 N N . MET A 1 106 ? 3.291 20.031 7.086 1 79.94 106 MET A N 1
ATOM 870 C CA . MET A 1 106 ? 2.166 19.094 7.043 1 79.94 106 MET A CA 1
ATOM 871 C C . MET A 1 106 ? 1.853 18.688 5.605 1 79.94 106 MET A C 1
ATOM 873 O O . MET A 1 106 ? 1.567 17.516 5.332 1 79.94 106 MET A O 1
ATOM 877 N N . LEU A 1 107 ? 1.881 19.656 4.789 1 82.62 107 LEU A N 1
ATOM 878 C CA . LEU A 1 107 ? 1.61 19.391 3.379 1 82.62 107 LEU A CA 1
ATOM 879 C C . LEU A 1 107 ? 2.654 18.453 2.791 1 82.62 107 LEU A C 1
ATOM 881 O O . LEU A 1 107 ? 2.322 17.562 1.994 1 82.62 107 LEU A O 1
ATOM 885 N N . GLU A 1 108 ? 3.799 18.656 3.242 1 85.19 108 GLU A N 1
ATOM 886 C CA . GLU A 1 108 ? 4.867 17.766 2.779 1 85.19 108 GLU A CA 1
ATOM 887 C C . GLU A 1 108 ? 4.645 16.328 3.24 1 85.19 108 GLU A C 1
ATOM 889 O O . GLU A 1 108 ? 4.816 15.391 2.463 1 85.19 108 GLU A O 1
ATOM 894 N N . GLU A 1 109 ? 4.219 16.188 4.422 1 83.31 109 GLU A N 1
ATOM 895 C CA . GLU A 1 109 ? 3.965 14.852 4.965 1 83.31 109 GLU A CA 1
ATOM 896 C C . GLU A 1 109 ? 2.779 14.188 4.27 1 83.31 109 GLU A C 1
ATOM 898 O O . GLU A 1 109 ? 2.824 13 3.953 1 83.31 109 GLU A O 1
ATOM 903 N N . THR A 1 110 ? 1.798 14.938 4.082 1 83.25 110 THR A N 1
ATOM 904 C CA . THR A 1 110 ? 0.601 14.406 3.438 1 83.25 110 THR A CA 1
ATOM 905 C C . THR A 1 110 ? 0.886 14.039 1.984 1 83.25 110 THR A C 1
ATOM 907 O O . THR A 1 110 ? 0.382 13.039 1.482 1 83.25 110 THR A O 1
ATOM 910 N N . GLU A 1 111 ? 1.622 14.844 1.391 1 86.69 111 GLU A N 1
ATOM 911 C CA . GLU A 1 111 ? 1.987 14.57 0.005 1 86.69 111 GLU A CA 1
ATOM 912 C C . GLU A 1 111 ? 2.854 13.312 -0.095 1 86.69 111 GLU A C 1
ATOM 914 O O . GLU A 1 111 ? 2.697 12.516 -1.024 1 86.69 111 GLU A O 1
ATOM 919 N N . GLU A 1 112 ? 3.682 13.211 0.802 1 87.31 112 GLU A N 1
ATOM 920 C CA . GLU A 1 112 ? 4.512 12.008 0.824 1 87.31 112 GLU A CA 1
ATOM 921 C C . GLU A 1 112 ? 3.668 10.758 1.047 1 87.31 112 GLU A C 1
ATOM 923 O O . GLU A 1 112 ? 3.869 9.742 0.379 1 87.31 112 GLU A O 1
ATOM 928 N N . ALA A 1 113 ? 2.76 10.844 1.945 1 85.19 113 ALA A N 1
ATOM 929 C CA . ALA A 1 113 ? 1.87 9.719 2.219 1 85.19 113 ALA A CA 1
ATOM 930 C C . ALA A 1 113 ? 1.049 9.359 0.985 1 85.19 113 ALA A C 1
ATOM 932 O O . ALA A 1 113 ? 0.862 8.18 0.681 1 85.19 113 ALA A O 1
ATOM 933 N N . ARG A 1 114 ? 0.612 10.344 0.325 1 85.56 114 ARG A N 1
ATOM 934 C CA . ARG A 1 114 ? -0.159 10.133 -0.895 1 85.56 114 ARG A CA 1
ATOM 935 C C . ARG A 1 114 ? 0.7 9.484 -1.978 1 85.56 114 ARG A C 1
ATOM 937 O O . ARG A 1 114 ? 0.239 8.594 -2.693 1 85.56 114 ARG A O 1
ATOM 944 N N . ARG A 1 115 ? 1.86 9.922 -2.023 1 88.19 115 ARG A N 1
ATOM 945 C CA . ARG A 1 115 ? 2.787 9.359 -3 1 88.19 115 ARG A CA 1
ATOM 946 C C . ARG A 1 115 ? 3.041 7.883 -2.727 1 88.19 115 ARG A C 1
ATOM 948 O O . ARG A 1 115 ? 3.029 7.066 -3.648 1 88.19 115 ARG A O 1
ATOM 955 N N . VAL A 1 116 ? 3.275 7.578 -1.515 1 87.38 116 VAL A N 1
ATOM 956 C CA . VAL A 1 116 ? 3.529 6.195 -1.127 1 87.38 116 VAL A CA 1
ATOM 957 C C . VAL A 1 116 ? 2.314 5.336 -1.46 1 87.38 116 VAL A C 1
ATOM 959 O O . VAL A 1 116 ? 2.457 4.223 -1.971 1 87.38 116 VAL A O 1
ATOM 962 N N . GLN A 1 117 ? 1.147 5.832 -1.231 1 87.44 117 GLN A N 1
ATOM 963 C CA . GLN A 1 117 ? -0.077 5.098 -1.536 1 87.44 117 GLN A CA 1
ATOM 964 C C . GLN A 1 117 ? -0.208 4.844 -3.035 1 87.44 117 GLN A C 1
ATOM 966 O O . GLN A 1 117 ? -0.577 3.746 -3.455 1 87.44 117 GLN A O 1
ATOM 971 N N . MET A 1 118 ? 0.121 5.855 -3.766 1 88.06 118 MET A N 1
ATOM 972 C CA . MET A 1 118 ? 0.067 5.719 -5.219 1 88.06 118 MET A CA 1
ATOM 973 C C . MET A 1 118 ? 1.094 4.699 -5.707 1 88.06 118 MET A C 1
ATOM 975 O O . MET A 1 118 ? 0.815 3.916 -6.617 1 88.06 118 MET A O 1
ATOM 979 N N . GLU A 1 119 ? 2.186 4.738 -5.121 1 88 119 GLU A N 1
ATOM 980 C CA . GLU A 1 119 ? 3.232 3.787 -5.48 1 88 119 GLU A CA 1
ATOM 981 C C . GLU A 1 119 ? 2.811 2.357 -5.164 1 88 119 GLU A C 1
ATOM 983 O O . GLU A 1 119 ? 3.074 1.438 -5.941 1 88 119 GLU A O 1
ATOM 988 N N . TYR A 1 120 ? 2.184 2.186 -4.02 1 89.38 120 TYR A N 1
ATOM 989 C CA . TYR A 1 120 ? 1.658 0.872 -3.666 1 89.38 120 TYR A CA 1
ATOM 990 C C . TYR A 1 120 ? 0.676 0.375 -4.723 1 89.38 120 TYR A C 1
ATOM 992 O O . TYR A 1 120 ? 0.77 -0.768 -5.176 1 89.38 120 TYR A O 1
ATOM 1000 N N . GLN A 1 121 ? -0.2 1.178 -5.09 1 89.94 121 GLN A N 1
ATOM 1001 C CA . GLN A 1 121 ? -1.216 0.799 -6.066 1 89.94 121 GLN A CA 1
ATOM 1002 C C . GLN A 1 121 ? -0.581 0.416 -7.398 1 89.94 121 GLN A C 1
ATOM 1004 O O . GLN A 1 121 ? -0.918 -0.618 -7.98 1 89.94 121 GLN A O 1
ATOM 1009 N N . GLU A 1 122 ? 0.295 1.222 -7.82 1 89.81 122 GLU A N 1
ATOM 1010 C CA . GLU A 1 122 ? 0.969 0.965 -9.086 1 89.81 122 GLU A CA 1
ATOM 1011 C C . GLU A 1 122 ? 1.773 -0.331 -9.031 1 89.81 122 GLU A C 1
ATOM 1013 O O . GLU A 1 122 ? 1.753 -1.121 -9.977 1 89.81 122 GLU A O 1
ATOM 1018 N N . ARG A 1 123 ? 2.412 -0.535 -7.988 1 92.06 123 ARG A N 1
ATOM 1019 C CA . ARG A 1 123 ? 3.229 -1.734 -7.832 1 92.06 123 ARG A CA 1
ATOM 1020 C C . ARG A 1 123 ? 2.361 -2.986 -7.785 1 92.06 123 ARG A C 1
ATOM 1022 O O . ARG A 1 123 ? 2.703 -4.012 -8.375 1 92.06 123 ARG A O 1
ATOM 1029 N N . LEU A 1 124 ? 1.274 -2.875 -7.094 1 93.69 124 LEU A N 1
ATOM 1030 C CA . LEU A 1 124 ? 0.357 -4.008 -7.023 1 93.69 124 LEU A CA 1
ATOM 1031 C C . LEU A 1 124 ? -0.176 -4.363 -8.406 1 93.69 124 LEU A C 1
ATOM 1033 O O . LEU A 1 124 ? -0.259 -5.543 -8.758 1 93.69 124 LEU A O 1
ATOM 1037 N N . GLU A 1 125 ? -0.494 -3.371 -9.141 1 92.88 125 GLU A N 1
ATOM 1038 C CA . GLU A 1 125 ? -1.004 -3.605 -10.484 1 92.88 125 GLU A CA 1
ATOM 1039 C C . GLU A 1 125 ? 0.043 -4.293 -11.359 1 92.88 125 GLU A C 1
ATOM 1041 O O . GLU A 1 125 ? -0.26 -5.266 -12.047 1 92.88 125 GLU A O 1
ATOM 1046 N N . THR A 1 126 ? 1.248 -3.809 -11.32 1 92.56 126 THR A N 1
ATOM 1047 C CA . THR A 1 126 ? 2.336 -4.402 -12.086 1 92.56 126 THR A CA 1
ATOM 1048 C C . THR A 1 126 ? 2.631 -5.82 -11.602 1 92.56 126 THR A C 1
ATOM 1050 O O . THR A 1 126 ? 2.844 -6.727 -12.414 1 92.56 126 THR A O 1
ATOM 1053 N N . TYR A 1 127 ? 2.637 -6.004 -10.344 1 95.62 127 TYR A N 1
ATOM 1054 C CA . TYR A 1 127 ? 2.875 -7.305 -9.734 1 95.62 127 TYR A CA 1
ATOM 1055 C C . TYR A 1 127 ? 1.853 -8.328 -10.219 1 95.62 127 TYR A C 1
ATOM 1057 O O . TYR A 1 127 ? 2.213 -9.445 -10.602 1 95.62 127 TYR A O 1
ATOM 1065 N N . VAL A 1 128 ? 0.58 -7.938 -10.109 1 96.25 128 VAL A N 1
ATOM 1066 C CA . VAL A 1 128 ? -0.488 -8.836 -10.539 1 96.25 128 VAL A CA 1
ATOM 1067 C C . VAL A 1 128 ? -0.3 -9.203 -12.008 1 96.25 128 VAL A C 1
ATOM 1069 O O . VAL A 1 128 ? -0.439 -10.375 -12.383 1 96.25 128 VAL A O 1
ATOM 1072 N N . HIS A 1 129 ? 0.021 -8.211 -12.766 1 93.94 129 HIS A N 1
ATOM 1073 C CA . HIS A 1 129 ? 0.291 -8.461 -14.172 1 93.94 129 HIS A CA 1
ATOM 1074 C C . HIS A 1 129 ? 1.44 -9.453 -14.352 1 93.94 129 HIS A C 1
ATOM 1076 O O . HIS A 1 129 ? 1.327 -10.414 -15.109 1 93.94 129 HIS A O 1
ATOM 1082 N N . ASP A 1 130 ? 2.512 -9.258 -13.664 1 94.25 130 ASP A N 1
ATOM 1083 C CA . ASP A 1 130 ? 3.703 -10.094 -13.781 1 94.25 130 ASP A CA 1
ATOM 1084 C C . ASP A 1 130 ? 3.428 -11.516 -13.289 1 94.25 130 ASP A C 1
ATOM 1086 O O . ASP A 1 130 ? 3.963 -12.477 -13.836 1 94.25 130 ASP A O 1
ATOM 1090 N N . MET A 1 131 ? 2.629 -11.664 -12.25 1 96.75 131 MET A N 1
ATOM 1091 C CA . MET A 1 131 ? 2.309 -12.961 -11.672 1 96.75 131 MET A CA 1
ATOM 1092 C C . MET A 1 131 ? 1.392 -13.758 -12.602 1 96.75 131 MET A C 1
ATOM 1094 O O . MET A 1 131 ? 1.468 -14.984 -12.648 1 96.75 131 MET A O 1
ATOM 1098 N N . LYS A 1 132 ? 0.559 -13.07 -13.367 1 96.56 132 LYS A N 1
ATOM 1099 C CA . LYS A 1 132 ? -0.387 -13.734 -14.258 1 96.56 132 LYS A CA 1
ATOM 1100 C C . LYS A 1 132 ? 0.339 -14.469 -15.375 1 96.56 132 LYS A C 1
ATOM 1102 O O . LYS A 1 132 ? -0.151 -15.484 -15.883 1 96.56 132 LYS A O 1
ATOM 1107 N N . GLN A 1 133 ? 1.479 -14.031 -15.695 1 95.69 133 GLN A N 1
ATOM 1108 C CA . GLN A 1 133 ? 2.229 -14.625 -16.797 1 95.69 133 GLN A CA 1
ATOM 1109 C C . GLN A 1 133 ? 2.658 -16.047 -16.469 1 95.69 133 GLN A C 1
ATOM 1111 O O . GLN A 1 133 ? 2.27 -17 -17.156 1 95.69 133 GLN A O 1
ATOM 1116 N N . PRO A 1 134 ? 3.426 -16.234 -15.391 1 97.06 134 PRO A N 1
ATOM 1117 C CA . PRO A 1 134 ? 3.789 -17.625 -15.086 1 97.06 134 PRO A CA 1
ATOM 1118 C C . PRO A 1 134 ? 2.574 -18.484 -14.773 1 97.06 134 PRO A C 1
ATOM 1120 O O . PRO A 1 134 ? 2.576 -19.688 -15.07 1 97.06 134 PRO A O 1
ATOM 1123 N N . ILE A 1 135 ? 1.537 -17.969 -14.188 1 97.62 135 ILE A N 1
ATOM 1124 C CA . ILE A 1 135 ? 0.32 -18.719 -13.914 1 97.62 135 ILE A CA 1
ATOM 1125 C C . ILE A 1 135 ? -0.275 -19.219 -15.227 1 97.62 135 ILE A C 1
ATOM 1127 O O . ILE A 1 135 ? -0.677 -20.391 -15.328 1 97.62 135 ILE A O 1
ATOM 1131 N N . SER A 1 136 ? -0.268 -18.328 -16.219 1 96.81 136 SER A N 1
ATOM 1132 C CA . SER A 1 136 ? -0.814 -18.688 -17.531 1 96.81 136 SER A CA 1
ATOM 1133 C C . SER A 1 136 ? 0.002 -19.797 -18.172 1 96.81 136 SER A C 1
ATOM 1135 O O . SER A 1 136 ? -0.558 -20.703 -18.797 1 96.81 136 SER A O 1
ATOM 1137 N N . VAL A 1 137 ? 1.285 -19.766 -18.062 1 97.25 137 VAL A N 1
ATOM 1138 C CA . VAL A 1 137 ? 2.16 -20.781 -18.625 1 97.25 137 VAL A CA 1
ATOM 1139 C C . VAL A 1 137 ? 1.878 -22.141 -17.984 1 97.25 137 VAL A C 1
ATOM 1141 O O . VAL A 1 137 ? 1.719 -23.156 -18.672 1 97.25 137 VAL A O 1
ATOM 1144 N N . VAL A 1 138 ? 1.802 -22.156 -16.672 1 97.81 138 VAL A N 1
ATOM 1145 C CA . VAL A 1 138 ? 1.523 -23.391 -15.953 1 97.81 138 VAL A CA 1
ATOM 1146 C C . VAL A 1 138 ? 0.139 -23.906 -16.344 1 97.81 138 VAL A C 1
ATOM 1148 O O . VAL A 1 138 ? -0.057 -25.109 -16.5 1 97.81 138 VAL A O 1
ATOM 1151 N N . SER A 1 139 ? -0.797 -23 -16.469 1 97.06 139 SER A N 1
ATOM 1152 C CA . SER A 1 139 ? -2.152 -23.359 -16.875 1 97.06 139 SER A CA 1
ATOM 1153 C C . SER A 1 139 ? -2.162 -24.047 -18.234 1 97.06 139 SER A C 1
ATOM 1155 O O . SER A 1 139 ? -2.861 -25.047 -18.438 1 97.06 139 SER A O 1
ATOM 1157 N N . LEU A 1 140 ? -1.377 -23.516 -19.125 1 96.44 140 LEU A N 1
ATOM 1158 C CA . LEU A 1 140 ? -1.287 -24.094 -20.469 1 96.44 140 LEU A CA 1
ATOM 1159 C C . LEU A 1 140 ? -0.684 -25.484 -20.438 1 96.44 140 LEU A C 1
ATOM 1161 O O . LEU A 1 140 ? -1.192 -26.406 -21.078 1 96.44 140 LEU A O 1
ATOM 1165 N N . ILE A 1 141 ? 0.316 -25.672 -19.688 1 96.69 141 ILE A N 1
ATOM 1166 C CA . ILE A 1 141 ? 0.982 -26.969 -19.578 1 96.69 141 ILE A CA 1
ATOM 1167 C C . ILE A 1 141 ? 0.034 -27.984 -18.953 1 96.69 141 ILE A C 1
ATOM 1169 O O . ILE A 1 141 ? -0.148 -29.078 -19.484 1 96.69 141 ILE A O 1
ATOM 1173 N N . ALA A 1 142 ? -0.557 -27.578 -17.844 1 95.44 142 ALA A N 1
ATOM 1174 C CA . ALA A 1 142 ? -1.453 -28.484 -17.125 1 95.44 142 ALA A CA 1
ATOM 1175 C C . ALA A 1 142 ? -2.707 -28.781 -17.938 1 95.44 142 ALA A C 1
ATOM 1177 O O . ALA A 1 142 ? -3.311 -29.844 -17.797 1 95.44 142 ALA A O 1
ATOM 1178 N N . GLY A 1 143 ? -3.109 -27.875 -18.828 1 94.06 143 GLY A N 1
ATOM 1179 C CA . GLY A 1 143 ? -4.328 -28.016 -19.609 1 94.06 143 GLY A CA 1
ATOM 1180 C C . GLY A 1 143 ? -4.184 -28.969 -20.781 1 94.06 143 GLY A C 1
ATOM 1181 O O . GLY A 1 143 ? -5.172 -29.328 -21.406 1 94.06 143 GLY A O 1
ATOM 1182 N N . ARG A 1 144 ? -2.979 -29.453 -21.016 1 93.12 144 ARG A N 1
ATOM 1183 C CA . ARG A 1 144 ? -2.713 -30.281 -22.188 1 93.12 144 ARG A CA 1
ATOM 1184 C C . ARG A 1 144 ? -3.275 -31.688 -21.984 1 93.12 144 ARG A C 1
ATOM 1186 O O . ARG A 1 144 ? -3.783 -32.312 -22.938 1 93.12 144 ARG A O 1
ATOM 1193 N N . GLU A 1 145 ? -3.154 -32.188 -20.844 1 91.12 145 GLU A N 1
ATOM 1194 C CA . GLU A 1 145 ? -3.648 -33.531 -20.547 1 91.12 145 GLU A CA 1
ATOM 1195 C C . GLU A 1 145 ? -4.652 -33.531 -19.406 1 91.12 145 GLU A C 1
ATOM 1197 O O . GLU A 1 145 ? -4.418 -32.875 -18.375 1 91.12 145 GLU A O 1
ATOM 1202 N N . LYS A 1 146 ? -5.707 -34.219 -19.688 1 89.31 146 LYS A N 1
ATOM 1203 C CA . LYS A 1 146 ? -6.746 -34.281 -18.656 1 89.31 146 LYS A CA 1
ATOM 1204 C C . LYS A 1 146 ? -6.527 -35.469 -17.719 1 89.31 146 LYS A C 1
ATOM 1206 O O . LYS A 1 146 ? -7.004 -36.562 -17.984 1 89.31 146 LYS A O 1
ATOM 1211 N N . ASN A 1 147 ? -5.742 -35.312 -16.719 1 91.31 147 ASN A N 1
ATOM 1212 C CA . ASN A 1 147 ? -5.547 -36.312 -15.664 1 91.31 147 ASN A CA 1
ATOM 1213 C C . ASN A 1 147 ? -5.727 -35.688 -14.273 1 91.31 147 ASN A C 1
ATOM 1215 O O . ASN A 1 147 ? -5.965 -34.5 -14.148 1 91.31 147 ASN A O 1
ATOM 1219 N N . GLY A 1 148 ? -5.754 -36.469 -13.281 1 91.62 148 GLY A N 1
ATOM 1220 C CA . GLY A 1 148 ? -6.035 -36.031 -11.922 1 91.62 148 GLY A CA 1
ATOM 1221 C C . GLY A 1 148 ? -5.039 -35.031 -11.406 1 91.62 148 GLY A C 1
ATOM 1222 O O . GLY A 1 148 ? -5.418 -34.062 -10.75 1 91.62 148 GLY A O 1
ATOM 1223 N N . GLU A 1 149 ? -3.809 -35.219 -11.695 1 93.56 149 GLU A N 1
ATOM 1224 C CA . GLU A 1 149 ? -2.768 -34.312 -11.234 1 93.56 149 GLU A CA 1
ATOM 1225 C C . GLU A 1 149 ? -2.912 -32.938 -11.875 1 93.56 149 GLU A C 1
ATOM 1227 O O . GLU A 1 149 ? -2.797 -31.922 -11.195 1 93.56 149 GLU A O 1
ATOM 1232 N N . ASN A 1 150 ? -3.148 -32.969 -13.172 1 94.81 150 ASN A N 1
ATOM 1233 C CA . ASN A 1 150 ? -3.318 -31.719 -13.883 1 94.81 150 ASN A CA 1
ATOM 1234 C C . ASN A 1 150 ? -4.547 -30.953 -13.398 1 94.81 150 ASN A C 1
ATOM 1236 O O . ASN A 1 150 ? -4.523 -29.734 -13.297 1 94.81 150 ASN A O 1
ATOM 1240 N N . ARG A 1 151 ? -5.57 -31.672 -13.109 1 94.25 151 ARG A N 1
ATOM 1241 C CA . ARG A 1 151 ? -6.773 -31.031 -12.586 1 94.25 151 ARG A CA 1
ATOM 1242 C C . ARG A 1 151 ? -6.508 -30.391 -11.227 1 94.25 151 ARG A C 1
ATOM 1244 O O . ARG A 1 151 ? -7 -29.297 -10.945 1 94.25 151 ARG A O 1
ATOM 1251 N N . ALA A 1 152 ? -5.746 -31.062 -10.453 1 95 152 ALA A N 1
ATOM 1252 C CA . ALA A 1 152 ? -5.375 -30.516 -9.148 1 95 152 ALA A CA 1
ATOM 1253 C C . ALA A 1 152 ? -4.547 -29.25 -9.297 1 95 152 ALA A C 1
ATOM 1255 O O . ALA A 1 152 ? -4.746 -28.281 -8.562 1 95 152 ALA A O 1
ATOM 1256 N N . VAL A 1 153 ? -3.654 -29.281 -10.219 1 97 153 VAL A N 1
ATOM 1257 C CA . VAL A 1 153 ? -2.822 -28.125 -10.484 1 97 153 VAL A CA 1
ATOM 1258 C C . VAL A 1 153 ? -3.697 -26.953 -10.938 1 97 153 VAL A C 1
ATOM 1260 O O . VAL A 1 153 ? -3.557 -25.828 -10.445 1 97 153 VAL A O 1
ATOM 1263 N N . LEU A 1 154 ? -4.586 -27.25 -11.875 1 96.62 154 LEU A N 1
ATOM 1264 C CA . LEU A 1 154 ? -5.465 -26.203 -12.406 1 96.62 154 LEU A CA 1
ATOM 1265 C C . LEU A 1 154 ? -6.336 -25.625 -11.297 1 96.62 154 LEU A C 1
ATOM 1267 O O . LEU A 1 154 ? -6.613 -24.422 -11.289 1 96.62 154 LEU A O 1
ATOM 1271 N N . LEU A 1 155 ? -6.742 -26.422 -10.398 1 95.75 155 LEU A N 1
ATOM 1272 C CA . LEU A 1 155 ? -7.531 -25.953 -9.266 1 95.75 155 LEU A CA 1
ATOM 1273 C C . LEU A 1 155 ? -6.723 -25 -8.398 1 95.75 155 LEU A C 1
ATOM 1275 O O . LEU A 1 155 ? -7.23 -23.953 -7.992 1 95.75 155 LEU A O 1
ATOM 1279 N N . GLU A 1 156 ? -5.5 -25.359 -8.141 1 96.94 156 GLU A N 1
ATOM 1280 C CA . GLU A 1 156 ? -4.641 -24.484 -7.352 1 96.94 156 GLU A CA 1
ATOM 1281 C C . GLU A 1 156 ? -4.395 -23.156 -8.07 1 96.94 156 GLU A C 1
ATOM 1283 O O . GLU A 1 156 ? -4.281 -22.109 -7.43 1 96.94 156 GLU A O 1
ATOM 1288 N N . LEU A 1 157 ? -4.277 -23.203 -9.383 1 97.44 157 LEU A N 1
ATOM 1289 C CA . LEU A 1 157 ? -4.078 -21.984 -10.164 1 97.44 157 LEU A CA 1
ATOM 1290 C C . LEU A 1 157 ? -5.297 -21.078 -10.07 1 97.44 157 LEU A C 1
ATOM 1292 O O . LEU A 1 157 ? -5.156 -19.859 -10.039 1 97.44 157 LEU A O 1
ATOM 1296 N N . GLU A 1 158 ? -6.457 -21.641 -10.055 1 96.38 158 GLU A N 1
ATOM 1297 C CA . GLU A 1 158 ? -7.672 -20.844 -9.859 1 96.38 158 GLU A CA 1
ATOM 1298 C C . GLU A 1 158 ? -7.664 -20.141 -8.508 1 96.38 158 GLU A C 1
ATOM 1300 O O . GLU A 1 158 ? -8.055 -18.984 -8.398 1 96.38 158 GLU A O 1
ATOM 1305 N N . LYS A 1 159 ? -7.172 -20.875 -7.551 1 95.25 159 LYS A N 1
ATOM 1306 C CA . LYS A 1 159 ? -7.043 -20.281 -6.223 1 95.25 159 LYS A CA 1
ATOM 1307 C C . LYS A 1 159 ? -6.062 -19.109 -6.238 1 95.25 159 LYS A C 1
ATOM 1309 O O . LYS A 1 159 ? -6.324 -18.078 -5.633 1 95.25 159 LYS A O 1
ATOM 1314 N N . MET A 1 160 ? -4.984 -19.281 -6.898 1 97.31 160 MET A N 1
ATOM 1315 C CA . MET A 1 160 ? -3.994 -18.219 -7.016 1 97.31 160 MET A CA 1
ATOM 1316 C C . MET A 1 160 ? -4.594 -17 -7.699 1 97.31 160 MET A C 1
ATOM 1318 O O . MET A 1 160 ? -4.363 -15.867 -7.266 1 97.31 160 MET A O 1
ATOM 1322 N N . ASN A 1 161 ? -5.328 -17.25 -8.766 1 96.19 161 ASN A N 1
ATOM 1323 C CA . ASN A 1 161 ? -5.965 -16.156 -9.477 1 96.19 161 ASN A CA 1
ATOM 1324 C C . ASN A 1 161 ? -6.953 -15.406 -8.586 1 96.19 161 ASN A C 1
ATOM 1326 O O . ASN A 1 161 ? -7.059 -14.18 -8.664 1 96.19 161 ASN A O 1
ATOM 1330 N N . HIS A 1 162 ? -7.621 -16.156 -7.828 1 95.31 162 HIS A N 1
ATOM 1331 C CA . HIS A 1 162 ? -8.547 -15.555 -6.875 1 95.31 162 HIS A CA 1
ATOM 1332 C C . HIS A 1 162 ? -7.824 -14.633 -5.898 1 95.31 162 HIS A C 1
ATOM 1334 O O . HIS A 1 162 ? -8.258 -13.508 -5.656 1 95.31 162 HIS A O 1
ATOM 1340 N N . LEU A 1 163 ? -6.723 -15.062 -5.398 1 96 163 LEU A N 1
ATOM 1341 C CA . LEU A 1 163 ? -5.918 -14.273 -4.473 1 96 163 LEU A CA 1
ATOM 1342 C C . LEU A 1 163 ? -5.355 -13.039 -5.16 1 96 163 LEU A C 1
ATOM 1344 O O . LEU A 1 163 ? -5.312 -11.953 -4.566 1 96 163 LEU A O 1
ATOM 1348 N N . LEU A 1 164 ? -4.938 -13.156 -6.398 1 96.94 164 LEU A N 1
ATOM 1349 C CA . LEU A 1 164 ? -4.41 -12.039 -7.172 1 96.94 164 LEU A CA 1
ATOM 1350 C C . LEU A 1 164 ? -5.461 -10.945 -7.332 1 96.94 164 LEU A C 1
ATOM 1352 O O . LEU A 1 164 ? -5.16 -9.758 -7.184 1 96.94 164 LEU A O 1
ATOM 1356 N N . GLU A 1 165 ? -6.637 -11.367 -7.586 1 95 165 GLU A N 1
ATOM 1357 C CA . GLU A 1 165 ? -7.715 -10.398 -7.742 1 95 165 GLU A CA 1
ATOM 1358 C C . GLU A 1 165 ? -8 -9.672 -6.43 1 95 165 GLU A C 1
ATOM 1360 O O . GLU A 1 165 ? -8.273 -8.469 -6.426 1 95 165 GLU A O 1
ATOM 1365 N N . GLN A 1 166 ? -7.926 -10.359 -5.391 1 94.69 166 GLN A N 1
ATOM 1366 C CA . GLN A 1 166 ? -8.195 -9.758 -4.082 1 94.69 166 GLN A CA 1
ATOM 1367 C C . GLN A 1 166 ? -7.16 -8.695 -3.742 1 94.69 166 GLN A C 1
ATOM 1369 O O . GLN A 1 166 ? -7.512 -7.609 -3.273 1 94.69 166 GLN A O 1
ATOM 1374 N N . ILE A 1 167 ? -5.926 -9.023 -3.996 1 95.75 167 ILE A N 1
ATOM 1375 C CA . ILE A 1 167 ? -4.895 -8.062 -3.625 1 95.75 167 ILE A CA 1
ATOM 1376 C C . ILE A 1 167 ? -4.965 -6.848 -4.547 1 95.75 167 ILE A C 1
ATOM 1378 O O . ILE A 1 167 ? -4.707 -5.723 -4.121 1 95.75 167 ILE A O 1
ATOM 1382 N N . LEU A 1 168 ? -5.289 -7.078 -5.797 1 94.69 168 LEU A N 1
ATOM 1383 C CA . LEU A 1 168 ? -5.461 -5.988 -6.746 1 94.69 168 LEU A CA 1
ATOM 1384 C C . LEU A 1 168 ? -6.559 -5.031 -6.289 1 94.69 168 LEU A C 1
ATOM 1386 O O . LEU A 1 168 ? -6.344 -3.82 -6.215 1 94.69 168 LEU A O 1
ATOM 1390 N N . TYR A 1 169 ? -7.629 -5.59 -5.941 1 93.69 169 TYR A N 1
ATOM 1391 C CA . TYR A 1 169 ? -8.773 -4.758 -5.598 1 93.69 169 TYR A CA 1
ATOM 1392 C C . TYR A 1 169 ? -8.641 -4.199 -4.188 1 93.69 169 TYR A C 1
ATOM 1394 O O . TYR A 1 169 ? -9.281 -3.203 -3.842 1 93.69 169 TYR A O 1
ATOM 1402 N N . PHE A 1 170 ? -7.848 -4.863 -3.361 1 93.31 170 PHE A N 1
ATOM 1403 C CA . PHE A 1 170 ? -7.465 -4.238 -2.1 1 93.31 170 PHE A CA 1
ATOM 1404 C C . PHE A 1 170 ? -6.742 -2.92 -2.344 1 93.31 170 PHE A C 1
ATOM 1406 O O . PHE A 1 170 ? -7.094 -1.896 -1.754 1 93.31 170 PHE A O 1
ATOM 1413 N N . GLY A 1 171 ? -5.785 -2.975 -3.209 1 91.06 171 GLY A N 1
ATOM 1414 C CA . GLY A 1 171 ? -5.07 -1.757 -3.562 1 91.06 171 GLY A CA 1
ATOM 1415 C C . GLY A 1 171 ? -5.977 -0.676 -4.121 1 91.06 171 GLY A C 1
ATOM 1416 O O . GLY A 1 171 ? -5.852 0.495 -3.756 1 91.06 171 GLY A O 1
ATOM 1417 N N . ARG A 1 172 ? -6.852 -1.043 -4.902 1 88.19 172 ARG A N 1
ATOM 1418 C CA . ARG A 1 172 ? -7.746 -0.098 -5.562 1 88.19 172 ARG A CA 1
ATOM 1419 C C . ARG A 1 172 ? -8.742 0.495 -4.574 1 88.19 172 ARG A C 1
ATOM 1421 O O . ARG A 1 172 ? -9.148 1.651 -4.707 1 88.19 172 ARG A O 1
ATOM 1428 N N . SER A 1 173 ? -9.102 -0.323 -3.645 1 86.5 173 SER A N 1
ATOM 1429 C CA . SER A 1 173 ? -10.102 0.109 -2.672 1 86.5 173 SER A CA 1
ATOM 1430 C C . SER A 1 173 ? -9.531 1.173 -1.736 1 86.5 173 SER A C 1
ATOM 1432 O O . SER A 1 173 ? -10.281 1.994 -1.198 1 86.5 173 SER A O 1
ATOM 1434 N N . GLU A 1 174 ? -8.266 1.181 -1.533 1 80.81 174 GLU A N 1
ATOM 1435 C CA . GLU A 1 174 ? -7.633 2.113 -0.604 1 80.81 174 GLU A CA 1
ATOM 1436 C C . GLU A 1 174 ? -7.281 3.428 -1.295 1 80.81 174 GLU A C 1
ATOM 1438 O O . GLU A 1 174 ? -7.023 4.434 -0.631 1 80.81 174 GLU A O 1
ATOM 1443 N N . SER A 1 175 ? -7.27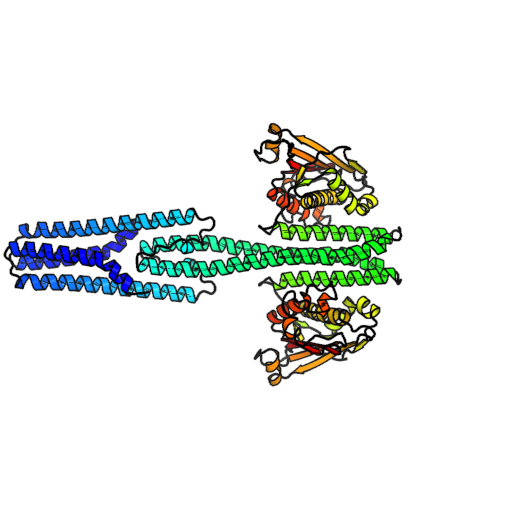3 3.357 -2.52 1 75.38 175 SER A N 1
ATOM 1444 C CA . SER A 1 175 ? -6.906 4.566 -3.25 1 75.38 175 SER A CA 1
ATOM 1445 C C . SER A 1 175 ? -8.141 5.367 -3.654 1 75.38 175 SER A C 1
ATOM 1447 O O . SER A 1 175 ? -9.086 4.816 -4.219 1 75.38 175 SER A O 1
ATOM 1449 N N . ALA A 1 176 ? -8.117 6.574 -3.203 1 65.88 176 ALA A N 1
ATOM 1450 C CA . ALA A 1 176 ? -9.219 7.473 -3.52 1 65.88 176 ALA A CA 1
ATOM 1451 C C . ALA A 1 176 ? -9.297 7.738 -5.02 1 65.88 176 ALA A C 1
ATOM 1453 O O . ALA A 1 176 ? -10.352 8.109 -5.539 1 65.88 176 ALA A O 1
ATOM 1454 N N . HIS A 1 177 ? -8.234 7.484 -5.711 1 64.56 177 HIS A N 1
ATOM 1455 C CA . HIS A 1 177 ? -8.133 7.914 -7.102 1 64.56 177 HIS A CA 1
ATOM 1456 C C . HIS A 1 177 ? -8.43 6.766 -8.062 1 64.56 177 HIS A C 1
ATOM 1458 O O . HIS A 1 177 ? -8.25 6.902 -9.273 1 64.56 177 HIS A O 1
ATOM 1464 N N . SER A 1 178 ? -8.883 5.77 -7.492 1 70.25 178 SER A N 1
ATOM 1465 C CA . SER A 1 178 ? -9.148 4.699 -8.445 1 70.25 178 SER A CA 1
ATOM 1466 C C . SER A 1 178 ? -10.344 5.031 -9.328 1 70.25 178 SER A C 1
ATOM 1468 O O . SER A 1 178 ? -11.414 5.402 -8.828 1 70.25 178 SER A O 1
ATOM 1470 N N . ASP A 1 179 ? -10.016 5.074 -10.648 1 76.25 179 ASP A N 1
ATOM 1471 C CA . ASP A 1 179 ? -11.047 5.445 -11.609 1 76.25 179 ASP A CA 1
ATOM 1472 C C . ASP A 1 179 ? -11.773 4.211 -12.141 1 76.25 179 ASP A C 1
ATOM 1474 O O . ASP A 1 179 ? -11.148 3.316 -12.719 1 76.25 179 ASP A O 1
ATOM 1478 N N . PHE A 1 180 ? -13.031 4.066 -11.703 1 86.12 180 PHE A N 1
ATOM 1479 C CA . PHE A 1 180 ? -13.898 3.035 -12.258 1 86.12 180 PHE A CA 1
ATOM 1480 C C . PHE A 1 180 ? -14.508 3.488 -13.578 1 86.12 180 PHE A C 1
ATOM 1482 O O . PHE A 1 180 ? -14.805 4.672 -13.758 1 86.12 180 PHE A O 1
ATOM 1489 N N . LEU A 1 181 ? -14.523 2.574 -14.492 1 89 181 LEU A N 1
ATOM 1490 C CA . LEU A 1 181 ? -15.125 2.857 -15.797 1 89 181 LEU A CA 1
ATOM 1491 C C . LEU A 1 181 ? -16.562 2.348 -15.852 1 89 181 LEU A C 1
ATOM 1493 O O . LEU A 1 181 ? -16.797 1.149 -16.031 1 89 181 LEU A O 1
ATOM 1497 N N . ILE A 1 182 ? -17.484 3.303 -15.781 1 88.94 182 ILE A N 1
ATOM 1498 C CA . ILE A 1 182 ? -18.906 2.939 -15.805 1 88.94 182 ILE A CA 1
ATOM 1499 C C . ILE A 1 182 ? -19.406 2.916 -17.25 1 88.94 182 ILE A C 1
ATOM 1501 O O . ILE A 1 182 ? -19.281 3.91 -17.969 1 88.94 182 ILE A O 1
ATOM 1505 N N . GLN A 1 183 ? -19.797 1.74 -17.641 1 91.44 183 GLN A N 1
ATOM 1506 C CA . GLN A 1 183 ? -20.297 1.551 -19 1 91.44 183 GLN A CA 1
ATOM 1507 C C . GLN A 1 183 ? -21.422 0.519 -19.031 1 91.44 183 GLN A C 1
ATOM 1509 O O . GLN A 1 183 ? -21.75 -0.083 -18 1 91.44 183 GLN A O 1
ATOM 1514 N N . LYS A 1 184 ? -22.016 0.414 -20.203 1 91.75 184 LYS A N 1
ATOM 1515 C CA . LYS A 1 184 ? -23.016 -0.641 -20.391 1 91.75 184 LYS A CA 1
ATOM 1516 C C . LYS A 1 184 ? -22.359 -2.02 -20.359 1 91.75 184 LYS A C 1
ATOM 1518 O O . LYS A 1 184 ? -21.375 -2.256 -21.062 1 91.75 184 LYS A O 1
ATOM 1523 N N . VAL A 1 185 ? -22.891 -2.824 -19.5 1 93.62 185 VAL A N 1
ATOM 1524 C CA . VAL A 1 185 ? -22.297 -4.145 -19.312 1 93.62 185 VAL A CA 1
ATOM 1525 C C . VAL A 1 185 ? -23.375 -5.219 -19.484 1 93.62 185 VAL A C 1
ATOM 1527 O O . VAL A 1 185 ? -24.484 -5.086 -18.969 1 93.62 185 VAL A O 1
ATOM 1530 N N . ASN A 1 186 ? -23.031 -6.168 -20.297 1 93.81 186 ASN A N 1
ATOM 1531 C CA . ASN A 1 186 ? -23.859 -7.355 -20.391 1 93.81 186 ASN A CA 1
ATOM 1532 C C . ASN A 1 186 ? -23.672 -8.273 -19.188 1 93.81 186 ASN A C 1
ATOM 1534 O O . ASN A 1 186 ? -22.656 -8.969 -19.094 1 93.81 186 ASN A O 1
ATOM 1538 N N . THR A 1 187 ? -24.672 -8.258 -18.312 1 94.5 187 THR A N 1
ATOM 1539 C CA . THR A 1 187 ? -24.562 -8.977 -17.047 1 94.5 187 THR A CA 1
ATOM 1540 C C . THR A 1 187 ? -24.391 -10.469 -17.297 1 94.5 187 THR A C 1
ATOM 1542 O O . THR A 1 187 ? -23.641 -11.141 -16.562 1 94.5 187 THR A O 1
ATOM 1545 N N . ARG A 1 188 ? -25 -11 -18.281 1 94.44 188 ARG A N 1
ATOM 1546 C CA . ARG A 1 188 ? -24.891 -12.422 -18.594 1 94.44 188 ARG A CA 1
ATOM 1547 C C . ARG A 1 188 ? -23.469 -12.789 -19 1 94.44 188 ARG A C 1
ATOM 1549 O O . ARG A 1 188 ? -22.969 -13.844 -18.609 1 94.44 188 ARG A O 1
ATOM 1556 N N . ASP A 1 189 ? -22.891 -11.93 -19.75 1 95.88 189 ASP A N 1
ATOM 1557 C CA . ASP A 1 189 ? -21.516 -12.164 -20.172 1 95.88 189 ASP A CA 1
ATOM 1558 C C . ASP A 1 189 ? -20.562 -12.172 -18.969 1 95.88 189 ASP A C 1
ATOM 1560 O O . ASP A 1 189 ? -19.625 -12.969 -18.906 1 95.88 189 ASP A O 1
ATOM 1564 N N . VAL A 1 190 ? -20.844 -11.328 -18.031 1 96.94 190 VAL A N 1
ATOM 1565 C CA . VAL A 1 190 ? -20 -11.25 -16.844 1 96.94 190 VAL A CA 1
ATOM 1566 C C . VAL A 1 190 ? -20.156 -12.516 -16.016 1 96.94 190 VAL A C 1
ATOM 1568 O O . VAL A 1 190 ? -19.188 -13.062 -15.5 1 96.94 190 VAL A O 1
ATOM 1571 N N . ILE A 1 191 ? -21.359 -12.992 -15.891 1 96.81 191 ILE A N 1
ATOM 1572 C CA . ILE A 1 191 ? -21.625 -14.211 -15.133 1 96.81 191 ILE A CA 1
ATOM 1573 C C . ILE A 1 191 ? -20.938 -15.398 -15.805 1 96.81 191 ILE A C 1
ATOM 1575 O O . ILE A 1 191 ? -20.297 -16.219 -15.133 1 96.81 191 ILE A O 1
ATOM 1579 N N . ARG A 1 192 ? -21.031 -15.461 -17.094 1 96.25 192 ARG A N 1
ATOM 1580 C CA . ARG A 1 192 ? -20.406 -16.531 -17.844 1 96.25 192 ARG A CA 1
ATOM 1581 C C . ARG A 1 192 ? -18.891 -16.516 -17.656 1 96.25 192 ARG A C 1
ATOM 1583 O O . ARG A 1 192 ? -18.266 -17.562 -17.484 1 96.25 192 ARG A O 1
ATOM 1590 N N . GLU A 1 193 ? -18.375 -15.367 -17.75 1 97.12 193 GLU A N 1
ATOM 1591 C CA . GLU A 1 193 ? -16.938 -15.219 -17.531 1 97.12 193 GLU A CA 1
ATOM 1592 C C . GLU A 1 193 ? -16.547 -15.664 -16.125 1 97.12 193 GLU A C 1
ATOM 1594 O O . GLU A 1 193 ? -15.531 -16.359 -15.945 1 97.12 193 GLU A O 1
ATOM 1599 N N . CYS A 1 194 ? -17.328 -15.281 -15.172 1 97.62 194 CYS A N 1
ATOM 1600 C CA . CYS A 1 194 ? -17.078 -15.656 -13.781 1 97.62 194 CYS A CA 1
ATOM 1601 C C . CYS A 1 194 ? -17.094 -17.172 -13.617 1 97.62 194 CYS A C 1
ATOM 1603 O O . CYS A 1 194 ? -16.203 -17.734 -12.969 1 97.62 194 CYS A O 1
ATOM 1605 N N . LEU A 1 195 ? -18.047 -17.828 -14.25 1 96.81 195 LEU A N 1
ATOM 1606 C CA . LEU A 1 195 ? -18.156 -19.281 -14.18 1 96.81 195 LEU A CA 1
ATOM 1607 C C . LEU A 1 195 ? -16.984 -19.953 -14.875 1 96.81 195 LEU A C 1
ATOM 1609 O O . LEU A 1 195 ? -16.469 -20.984 -14.414 1 96.81 195 LEU A O 1
ATOM 1613 N N . SER A 1 196 ? -16.578 -19.312 -15.93 1 96.06 196 SER A N 1
ATOM 1614 C CA . SER A 1 196 ? -15.438 -19.828 -16.672 1 96.06 196 SER A CA 1
ATOM 1615 C C . SER A 1 196 ? -14.156 -19.766 -15.844 1 96.06 196 SER A C 1
ATOM 1617 O O . SER A 1 196 ? -13.352 -20.703 -15.852 1 96.06 196 SER A O 1
ATOM 1619 N N . ILE A 1 197 ? -13.984 -18.703 -15.141 1 94.75 197 ILE A N 1
ATOM 1620 C CA . ILE A 1 197 ? -12.812 -18.484 -14.305 1 94.75 197 ILE A CA 1
ATOM 1621 C C . ILE A 1 197 ? -12.773 -19.531 -13.188 1 94.75 197 ILE A C 1
ATOM 1623 O O . ILE A 1 197 ? -11.695 -19.953 -12.766 1 94.75 197 ILE A O 1
ATOM 1627 N N . ASN A 1 198 ? -13.93 -19.969 -12.758 1 95.94 198 ASN A N 1
ATOM 1628 C CA . ASN A 1 198 ? -14.039 -20.922 -11.656 1 95.94 198 ASN A CA 1
ATOM 1629 C C . ASN A 1 198 ? -14.406 -22.328 -12.156 1 95.94 198 ASN A C 1
ATOM 1631 O O . ASN A 1 198 ? -14.969 -23.125 -11.414 1 95.94 198 ASN A O 1
ATOM 1635 N N . LYS A 1 199 ? -14.141 -22.625 -13.383 1 95.12 199 LYS A N 1
ATOM 1636 C CA . LYS A 1 199 ? -14.602 -23.844 -14.047 1 95.12 199 LYS A CA 1
ATOM 1637 C C . LYS A 1 199 ? -14.094 -25.094 -13.32 1 95.12 199 LYS A C 1
ATOM 1639 O O . LYS A 1 199 ? -14.867 -26 -13.047 1 95.12 199 LYS A O 1
ATOM 1644 N N . GLN A 1 200 ? -12.812 -25.188 -12.977 1 94.69 200 GLN A N 1
ATOM 1645 C CA . GLN A 1 200 ? -12.25 -26.359 -12.312 1 94.69 200 GLN A CA 1
ATOM 1646 C C . GLN A 1 200 ? -12.859 -26.547 -10.922 1 94.69 200 GLN A C 1
ATOM 1648 O O . GLN A 1 200 ? -13.164 -27.672 -10.523 1 94.69 200 GLN A O 1
ATOM 1653 N N . LEU A 1 201 ? -13.016 -25.484 -10.258 1 94.56 201 LEU A N 1
ATOM 1654 C CA . LEU A 1 201 ? -13.602 -25.516 -8.93 1 94.56 201 LEU A CA 1
ATOM 1655 C C . LEU A 1 201 ? -15.031 -26.047 -8.977 1 94.56 201 LEU A C 1
ATOM 1657 O O . LEU A 1 201 ? -15.414 -26.891 -8.18 1 94.56 201 LEU A O 1
ATOM 1661 N N . LEU A 1 202 ? -15.812 -25.531 -9.938 1 96.38 202 LEU A N 1
ATOM 1662 C CA . LEU A 1 202 ? -17.203 -25.922 -10.102 1 96.38 202 LEU A CA 1
ATOM 1663 C C . LEU A 1 202 ? -17.312 -27.391 -10.5 1 96.38 202 LEU A C 1
ATOM 1665 O O . LEU A 1 202 ? -18.141 -28.125 -9.945 1 96.38 202 LEU A O 1
ATOM 1669 N N . ILE A 1 203 ? -16.453 -27.844 -11.391 1 93.88 203 ILE A N 1
ATOM 1670 C CA . ILE A 1 203 ? -16.484 -29.219 -11.891 1 93.88 203 ILE A CA 1
ATOM 1671 C C . ILE A 1 203 ? -16.047 -30.172 -10.781 1 93.88 203 ILE A C 1
ATOM 1673 O O . ILE A 1 203 ? -16.703 -31.203 -10.547 1 93.88 203 ILE A O 1
ATOM 1677 N N . GLN A 1 204 ? -14.977 -29.828 -10.102 1 91.19 204 GLN A N 1
ATOM 1678 C CA . GLN A 1 204 ? -14.43 -30.688 -9.055 1 91.19 204 GLN A CA 1
ATOM 1679 C C . GLN A 1 204 ? -15.445 -30.906 -7.934 1 91.19 204 GLN A C 1
ATOM 1681 O O . GLN A 1 204 ? -15.492 -31.984 -7.336 1 91.19 204 GLN A O 1
ATOM 1686 N N . ASN A 1 205 ? -16.266 -29.953 -7.703 1 93.31 205 ASN A N 1
ATOM 1687 C CA . ASN A 1 205 ? -17.234 -30.047 -6.617 1 93.31 205 ASN A CA 1
ATOM 1688 C C . ASN A 1 205 ? -18.609 -30.453 -7.121 1 93.31 205 ASN A C 1
ATOM 1690 O O . ASN A 1 205 ? -19.578 -30.469 -6.359 1 93.31 205 ASN A O 1
ATOM 1694 N N . LYS A 1 206 ? -18.719 -30.688 -8.438 1 95.12 206 LYS A N 1
ATOM 1695 C CA . LYS A 1 206 ? -19.969 -31.125 -9.062 1 95.12 206 LYS A CA 1
ATOM 1696 C C . LYS A 1 206 ? -21.109 -30.172 -8.727 1 95.12 206 LYS A C 1
ATOM 1698 O O . LYS A 1 206 ? -22.188 -30.609 -8.328 1 95.12 206 LYS A O 1
ATOM 1703 N N . VAL A 1 207 ? -20.875 -28.906 -8.898 1 97 207 VAL A N 1
ATOM 1704 C CA . VAL A 1 207 ? -21.828 -27.875 -8.523 1 97 207 VAL A CA 1
ATOM 1705 C C . VAL A 1 207 ? -22.969 -27.828 -9.539 1 97 207 VAL A C 1
ATOM 1707 O O . VAL A 1 207 ? -22.719 -27.859 -10.75 1 97 207 VAL A O 1
ATOM 1710 N N . SER A 1 208 ? -24.172 -27.828 -9.062 1 97.5 208 SER A N 1
ATOM 1711 C CA . SER A 1 208 ? -25.328 -27.594 -9.906 1 97.5 208 SER A CA 1
ATOM 1712 C C . SER A 1 208 ? -25.625 -26.109 -10.062 1 97.5 208 SER A C 1
ATOM 1714 O O . SER A 1 208 ? -25.766 -25.391 -9.07 1 97.5 208 SER A O 1
ATOM 1716 N N . LEU A 1 209 ? -25.719 -25.672 -11.305 1 97.5 209 LEU A N 1
ATOM 1717 C CA . LEU A 1 209 ? -25.922 -24.266 -11.578 1 97.5 209 LEU A CA 1
ATOM 1718 C C . LEU A 1 209 ? -27.312 -24.016 -12.18 1 97.5 209 LEU A C 1
ATOM 1720 O O . LEU A 1 209 ? -27.75 -24.766 -13.047 1 97.5 209 LEU A O 1
ATOM 1724 N N . ASP A 1 210 ? -28.016 -23.078 -11.672 1 97 210 ASP A N 1
ATOM 1725 C CA . ASP A 1 210 ? -29.281 -22.594 -12.219 1 97 210 ASP A CA 1
ATOM 1726 C C . ASP A 1 210 ? -29.188 -21.109 -12.547 1 97 210 ASP A C 1
ATOM 1728 O O . ASP A 1 210 ? -29.172 -20.266 -11.641 1 97 210 ASP A O 1
ATOM 1732 N N . ILE A 1 211 ? -29.125 -20.75 -13.789 1 95.62 211 ILE A N 1
ATOM 1733 C CA . ILE A 1 211 ? -28.953 -19.391 -14.273 1 95.62 211 ILE A CA 1
ATOM 1734 C C . ILE A 1 211 ? -30.094 -19.016 -15.211 1 95.62 211 ILE A C 1
ATOM 1736 O O . ILE A 1 211 ? -30.453 -19.797 -16.094 1 95.62 211 ILE A O 1
ATOM 1740 N N . PRO A 1 212 ? -30.656 -17.891 -15.039 1 93.69 212 PRO A N 1
ATOM 1741 C CA . PRO A 1 212 ? -31.75 -17.5 -15.93 1 93.69 212 PRO A CA 1
ATOM 1742 C C . PRO A 1 212 ? -31.281 -17.297 -17.375 1 93.69 212 PRO A C 1
ATOM 1744 O O . PRO A 1 212 ? -30.125 -16.953 -17.609 1 93.69 212 PRO A O 1
ATOM 1747 N N . ASP A 1 213 ? -32.156 -17.391 -18.297 1 88.19 213 ASP A N 1
ATOM 1748 C CA . ASP A 1 213 ? -31.859 -17.281 -19.719 1 88.19 213 ASP A CA 1
ATOM 1749 C C . ASP A 1 213 ? -31.578 -15.828 -20.109 1 88.19 213 ASP A C 1
ATOM 1751 O O . ASP A 1 213 ? -30.75 -15.562 -20.984 1 88.19 213 ASP A O 1
ATOM 1755 N N . THR A 1 214 ? -32.438 -14.945 -19.484 1 90.38 214 THR A N 1
ATOM 1756 C CA . THR A 1 214 ? -32.281 -13.539 -19.828 1 90.38 214 THR A CA 1
ATOM 1757 C C . THR A 1 214 ? -31.969 -12.703 -18.594 1 90.38 214 THR A C 1
ATOM 1759 O O . THR A 1 214 ? -32.625 -12.859 -17.562 1 90.38 214 THR A O 1
ATOM 1762 N N . ILE A 1 215 ? -30.953 -11.938 -18.703 1 91.19 215 ILE A N 1
ATOM 1763 C CA . ILE A 1 215 ? -30.578 -11 -17.656 1 91.19 215 ILE A CA 1
ATOM 1764 C C . ILE A 1 215 ? -30.344 -9.609 -18.25 1 91.19 215 ILE A C 1
ATOM 1766 O O . ILE A 1 215 ? -29.578 -9.461 -19.203 1 91.19 215 ILE A O 1
ATOM 1770 N N . PRO A 1 216 ? -31.031 -8.633 -17.75 1 89.62 216 PRO A N 1
ATOM 1771 C CA . PRO A 1 216 ? -30.875 -7.285 -18.312 1 89.62 216 PRO A CA 1
ATOM 1772 C C . PRO A 1 216 ? -29.453 -6.746 -18.141 1 89.62 216 PRO A C 1
ATOM 1774 O O . PRO A 1 216 ? -28.75 -7.133 -17.219 1 89.62 216 PRO A O 1
ATOM 1777 N N . GLY A 1 217 ? -29.094 -5.863 -19.078 1 90.25 217 GLY A N 1
ATOM 1778 C CA . GLY A 1 217 ? -27.828 -5.145 -18.953 1 90.25 217 GLY A CA 1
ATOM 1779 C C . GLY A 1 217 ? -27.859 -4.066 -17.891 1 90.25 217 GLY A C 1
ATOM 1780 O O . GLY A 1 217 ? -28.938 -3.598 -17.516 1 90.25 217 GLY A O 1
ATOM 1781 N N . VAL A 1 218 ? -26.672 -3.764 -17.406 1 91.19 218 VAL A N 1
ATOM 1782 C CA . VAL A 1 218 ? -26.594 -2.754 -16.359 1 91.19 218 VAL A CA 1
ATOM 1783 C C . VAL A 1 218 ? -25.484 -1.762 -16.672 1 91.19 218 VAL A C 1
ATOM 1785 O O . VAL A 1 218 ? -24.688 -1.983 -17.594 1 91.19 218 VAL A O 1
ATOM 1788 N N . TYR A 1 219 ? -25.531 -0.672 -16.016 1 88.06 219 TYR A N 1
ATOM 1789 C CA . TYR A 1 219 ? -24.406 0.26 -16.047 1 88.06 219 TYR A CA 1
ATOM 1790 C C . TYR A 1 219 ? -23.5 0.043 -14.844 1 88.06 219 TYR A C 1
ATOM 1792 O O . TYR A 1 219 ? -23.906 0.231 -13.695 1 88.06 219 TYR A O 1
ATOM 1800 N N . ALA A 1 220 ? -22.375 -0.422 -15.078 1 90.81 220 ALA A N 1
ATOM 1801 C CA . ALA A 1 220 ? -21.422 -0.717 -14.023 1 90.81 220 ALA A CA 1
ATOM 1802 C C . ALA A 1 220 ? -20 -0.849 -14.586 1 90.81 220 ALA A C 1
ATOM 1804 O O . ALA A 1 220 ? -19.797 -0.659 -15.781 1 90.81 220 ALA A O 1
ATOM 1805 N N . ASP A 1 221 ? -19.078 -0.922 -13.75 1 93.44 221 ASP A N 1
ATOM 1806 C CA . ASP A 1 221 ? -17.734 -1.336 -14.133 1 93.44 221 ASP A CA 1
ATOM 1807 C C . ASP A 1 221 ? -17.656 -2.852 -14.289 1 93.44 221 ASP A C 1
ATOM 1809 O O . ASP A 1 221 ? -17.891 -3.594 -13.336 1 93.44 221 ASP A O 1
ATOM 1813 N N . GLU A 1 222 ? -17.344 -3.289 -15.453 1 95.56 222 GLU A N 1
ATOM 1814 C CA . GLU A 1 222 ? -17.375 -4.707 -15.797 1 95.56 222 GLU A CA 1
ATOM 1815 C C . GLU A 1 222 ? -16.391 -5.504 -14.93 1 95.56 222 GLU A C 1
ATOM 1817 O O . GLU A 1 222 ? -16.75 -6.562 -14.406 1 95.56 222 GLU A O 1
ATOM 1822 N N . LYS A 1 223 ? -15.227 -4.949 -14.742 1 95.06 223 LYS A N 1
ATOM 1823 C CA . LYS A 1 223 ? -14.203 -5.656 -13.977 1 95.06 223 LYS A CA 1
ATOM 1824 C C . LYS A 1 223 ? -14.562 -5.719 -12.5 1 95.06 223 LYS A C 1
ATOM 1826 O O . LYS A 1 223 ? -14.32 -6.734 -11.836 1 95.06 223 LYS A O 1
ATOM 1831 N N . ALA A 1 224 ? -15.094 -4.621 -12 1 94.81 224 ALA A N 1
ATOM 1832 C CA . ALA A 1 224 ? -15.508 -4.598 -10.602 1 94.81 224 ALA A CA 1
ATOM 1833 C C . ALA A 1 224 ? -16.641 -5.582 -10.352 1 94.81 224 ALA A C 1
ATOM 1835 O O . ALA A 1 224 ? -16.656 -6.297 -9.344 1 94.81 224 ALA A O 1
ATOM 1836 N N . LEU A 1 225 ? -17.562 -5.578 -11.273 1 95.81 225 LEU A N 1
ATOM 1837 C CA . LEU A 1 225 ? -18.672 -6.5 -11.156 1 95.81 225 LEU A CA 1
ATOM 1838 C C . LEU A 1 225 ? -18.203 -7.949 -11.195 1 95.81 225 LEU A C 1
ATOM 1840 O O . LEU A 1 225 ? -18.672 -8.781 -10.414 1 95.81 225 LEU A O 1
ATOM 1844 N N . LEU A 1 226 ? -17.328 -8.227 -12.094 1 97.31 226 LEU A N 1
ATOM 1845 C CA . LEU A 1 226 ? -16.75 -9.562 -12.195 1 97.31 226 LEU A CA 1
ATOM 1846 C C . LEU A 1 226 ? -16.062 -9.961 -10.883 1 97.31 226 LEU A C 1
ATOM 1848 O O . LEU A 1 226 ? -16.219 -11.086 -10.414 1 97.31 226 LEU A O 1
ATOM 1852 N N . PHE A 1 227 ? -15.344 -9.031 -10.312 1 97.12 227 PHE A N 1
ATOM 1853 C CA . PHE A 1 227 ? -14.672 -9.281 -9.039 1 97.12 227 PHE A CA 1
ATOM 1854 C C . PHE A 1 227 ? -15.68 -9.648 -7.957 1 97.12 227 PHE A C 1
ATOM 1856 O O . PHE A 1 227 ? -15.5 -10.633 -7.238 1 97.12 227 PHE A O 1
ATOM 1863 N N . VAL A 1 228 ? -16.719 -8.852 -7.844 1 97.38 228 VAL A N 1
ATOM 1864 C CA . VAL A 1 228 ? -17.75 -9.062 -6.82 1 97.38 228 VAL A CA 1
ATOM 1865 C C . VAL A 1 228 ? -18.406 -10.43 -7.012 1 97.38 228 VAL A C 1
ATOM 1867 O O . VAL A 1 228 ? -18.5 -11.211 -6.066 1 97.38 228 VAL A O 1
ATOM 1870 N N . LEU A 1 229 ? -18.766 -10.727 -8.211 1 97.75 229 LEU A N 1
ATOM 1871 C CA . LEU A 1 229 ? -19.406 -12.008 -8.508 1 97.75 229 LEU A CA 1
ATOM 1872 C C . LEU A 1 229 ? -18.453 -13.172 -8.211 1 97.75 229 LEU A C 1
ATOM 1874 O O . LEU A 1 229 ? -18.875 -14.195 -7.68 1 97.75 229 LEU A O 1
ATOM 1878 N N . ASN A 1 230 ? -17.234 -12.977 -8.602 1 97.75 230 ASN A N 1
ATOM 1879 C CA . ASN A 1 230 ? -16.25 -14.023 -8.383 1 97.75 230 ASN A CA 1
ATOM 1880 C C . ASN A 1 230 ? -16.078 -14.344 -6.898 1 97.75 230 ASN A C 1
ATOM 1882 O O . ASN A 1 230 ? -15.969 -15.508 -6.516 1 97.75 230 ASN A O 1
ATOM 1886 N N . GLN A 1 231 ? -16.094 -13.336 -6.098 1 96.38 231 GLN A N 1
ATOM 1887 C CA . GLN A 1 231 ? -15.984 -13.547 -4.656 1 96.38 231 GLN A CA 1
ATOM 1888 C C . GLN A 1 231 ? -17.188 -14.312 -4.121 1 96.38 231 GLN A C 1
ATOM 1890 O O . GLN A 1 231 ? -17.047 -15.195 -3.275 1 96.38 231 GLN A O 1
ATOM 1895 N N . ILE A 1 232 ? -18.281 -14 -4.629 1 97.12 232 ILE A N 1
ATOM 1896 C CA . ILE A 1 232 ? -19.531 -14.586 -4.152 1 97.12 232 ILE A CA 1
ATOM 1897 C C . ILE A 1 232 ? -19.609 -16.047 -4.59 1 97.12 232 ILE A C 1
ATOM 1899 O O . ILE A 1 232 ? -19.922 -16.922 -3.781 1 97.12 232 ILE A O 1
ATOM 1903 N N . ILE A 1 233 ? -19.297 -16.312 -5.844 1 96.81 233 ILE A N 1
ATOM 1904 C CA . ILE A 1 233 ? -19.344 -17.656 -6.379 1 96.81 233 ILE A CA 1
ATOM 1905 C C . ILE A 1 233 ? -18.312 -18.531 -5.68 1 96.81 233 ILE A C 1
ATOM 1907 O O . ILE A 1 233 ? -18.594 -19.672 -5.301 1 96.81 233 ILE A O 1
ATOM 1911 N N . TYR A 1 234 ? -17.125 -17.984 -5.555 1 95 234 TYR A N 1
ATOM 1912 C CA . TYR A 1 234 ? -16.062 -18.719 -4.867 1 95 234 TYR A CA 1
ATOM 1913 C C . TYR A 1 234 ? -16.484 -19.109 -3.457 1 95 234 TYR A C 1
ATOM 1915 O O . TYR A 1 234 ? -16.297 -20.25 -3.041 1 95 234 TYR A O 1
ATOM 1923 N N . ASN A 1 235 ? -17.094 -18.219 -2.703 1 92.81 235 ASN A N 1
ATOM 1924 C CA . ASN A 1 235 ? -17.578 -18.484 -1.352 1 92.81 235 ASN A CA 1
ATOM 1925 C C . ASN A 1 235 ? -18.672 -19.547 -1.35 1 92.81 235 ASN A C 1
ATOM 1927 O O . ASN A 1 235 ? -18.719 -20.406 -0.464 1 92.81 235 ASN A O 1
ATOM 1931 N N . ALA A 1 236 ? -19.531 -19.469 -2.338 1 95.31 236 ALA A N 1
ATOM 1932 C CA . ALA A 1 236 ? -20.656 -20.406 -2.434 1 95.31 236 ALA A CA 1
ATOM 1933 C C . ALA A 1 236 ? -20.156 -21.844 -2.564 1 95.31 236 ALA A C 1
ATOM 1935 O O . ALA A 1 236 ? -20.766 -22.766 -2.029 1 95.31 236 ALA A O 1
ATOM 1936 N N . VAL A 1 237 ? -19.062 -22.031 -3.258 1 93.88 237 VAL A N 1
ATOM 1937 C CA . VAL A 1 237 ? -18.516 -23.375 -3.479 1 93.88 237 VAL A CA 1
ATOM 1938 C C . VAL A 1 237 ? -17.672 -23.781 -2.279 1 93.88 237 VAL A C 1
ATOM 1940 O O . VAL A 1 237 ? -17.672 -24.953 -1.883 1 93.88 237 VAL A O 1
ATOM 1943 N N . THR A 1 238 ? -16.969 -22.812 -1.674 1 90.06 238 THR A N 1
ATOM 1944 C CA . THR A 1 238 ? -16.047 -23.078 -0.577 1 90.06 238 THR A CA 1
ATOM 1945 C C . THR A 1 238 ? -16.797 -23.453 0.694 1 90.06 238 THR A C 1
ATOM 1947 O O . THR A 1 238 ? -16.406 -24.359 1.419 1 90.06 238 THR A O 1
ATOM 1950 N N . TYR A 1 239 ? -17.891 -22.734 0.934 1 91.75 239 TYR A N 1
ATOM 1951 C CA . TYR A 1 239 ? -18.656 -22.938 2.152 1 91.75 239 TYR A CA 1
ATOM 1952 C C . TYR A 1 239 ? -19.859 -23.828 1.885 1 91.75 239 TYR A C 1
ATOM 1954 O O . TYR A 1 239 ? -21 -23.453 2.176 1 91.75 239 TYR A O 1
ATOM 1962 N N . GLN A 1 240 ? -19.547 -24.984 1.398 1 92.62 240 GLN A N 1
ATOM 1963 C CA . GLN A 1 240 ? -20.578 -25.938 1.079 1 92.62 240 GLN A CA 1
ATOM 1964 C C . GLN A 1 240 ? -20.938 -26.797 2.295 1 92.62 240 GLN A C 1
ATOM 1966 O O . GLN A 1 240 ? -20.172 -26.844 3.264 1 92.62 240 GLN A O 1
ATOM 1971 N N . LYS A 1 241 ? -22.047 -27.406 2.246 1 89.94 241 LYS A N 1
ATOM 1972 C CA . LYS A 1 241 ? -22.484 -28.375 3.248 1 89.94 241 LYS A CA 1
ATOM 1973 C C . LYS A 1 241 ? -21.969 -29.781 2.932 1 89.94 241 LYS A C 1
ATOM 1975 O O . LYS A 1 241 ? -22.172 -30.281 1.825 1 89.94 241 LYS A O 1
ATOM 1980 N N . PRO A 1 242 ? -21.281 -30.328 3.961 1 85.5 242 PRO A N 1
ATOM 1981 C CA . PRO A 1 242 ? -20.766 -31.672 3.693 1 85.5 242 PRO A CA 1
ATOM 1982 C C . PRO A 1 242 ? -21.859 -32.688 3.367 1 85.5 242 PRO A C 1
ATOM 1984 O O . PRO A 1 242 ? -22.922 -32.656 3.992 1 85.5 242 PRO A O 1
ATOM 1987 N N . GLY A 1 243 ? -21.672 -33.469 2.316 1 88.12 243 GLY A N 1
ATOM 1988 C CA . GLY A 1 243 ? -22.594 -34.562 1.988 1 88.12 243 GLY A CA 1
ATOM 1989 C C . GLY A 1 243 ? -23.703 -34.125 1.042 1 88.12 243 GLY A C 1
ATOM 1990 O O . GLY A 1 243 ? -24.516 -34.969 0.635 1 88.12 243 GLY A O 1
ATOM 1991 N N . GLU A 1 244 ? -23.812 -32.875 0.76 1 92.56 244 GLU A N 1
ATOM 1992 C CA . GLU A 1 244 ? -24.828 -32.406 -0.165 1 92.56 244 GLU A CA 1
ATOM 1993 C C . GLU A 1 244 ? -24.203 -31.875 -1.448 1 92.56 244 GLU A C 1
ATOM 1995 O O . GLU A 1 244 ? -23.094 -31.328 -1.427 1 92.56 244 GLU A O 1
ATOM 2000 N N . VAL A 1 245 ? -24.906 -32.031 -2.494 1 94.38 245 VAL A N 1
ATOM 2001 C CA . VAL A 1 245 ? -24.453 -31.484 -3.762 1 94.38 245 VAL A CA 1
ATOM 2002 C C . VAL A 1 245 ? -24.562 -29.953 -3.729 1 94.38 245 VAL A C 1
ATOM 2004 O O . VAL A 1 245 ? -25.641 -29.422 -3.459 1 94.38 245 VAL A O 1
ATOM 2007 N N . PRO A 1 246 ? -23.516 -29.297 -3.891 1 96.81 246 PRO A N 1
ATOM 2008 C CA . PRO A 1 246 ? -23.594 -27.844 -3.896 1 96.81 246 PRO A CA 1
ATOM 2009 C C . PRO A 1 246 ? -24.422 -27.297 -5.047 1 96.81 246 PRO A C 1
ATOM 2011 O O . PRO A 1 246 ? -24.297 -27.75 -6.188 1 96.81 246 PRO A O 1
ATOM 2014 N N . ARG A 1 247 ? -25.312 -26.375 -4.742 1 97.88 247 ARG A N 1
ATOM 2015 C CA . ARG A 1 247 ? -26.188 -25.734 -5.719 1 97.88 247 ARG A CA 1
ATOM 2016 C C . ARG A 1 247 ? -26.078 -24.219 -5.652 1 97.88 247 ARG A C 1
ATOM 2018 O O . ARG A 1 247 ? -26.047 -23.641 -4.562 1 97.88 247 ARG A O 1
ATOM 2025 N N . ILE A 1 248 ? -25.938 -23.609 -6.785 1 98.12 248 ILE A N 1
ATOM 2026 C CA . ILE A 1 248 ? -25.938 -22.156 -6.898 1 98.12 248 ILE A CA 1
ATOM 2027 C C . ILE A 1 248 ? -27.031 -21.703 -7.852 1 98.12 248 ILE A C 1
ATOM 2029 O O . ILE A 1 248 ? -27.094 -22.156 -9 1 98.12 248 ILE A O 1
ATOM 2033 N N . THR A 1 249 ? -27.906 -20.922 -7.367 1 98.06 249 THR A N 1
ATOM 2034 C CA . THR A 1 249 ? -29 -20.359 -8.164 1 98.06 249 THR A CA 1
ATOM 2035 C C . THR A 1 249 ? -28.812 -18.844 -8.32 1 98.06 249 THR A C 1
ATOM 2037 O O . THR A 1 249 ? -28.672 -18.125 -7.332 1 98.06 249 THR A O 1
ATOM 2040 N N . ILE A 1 250 ? -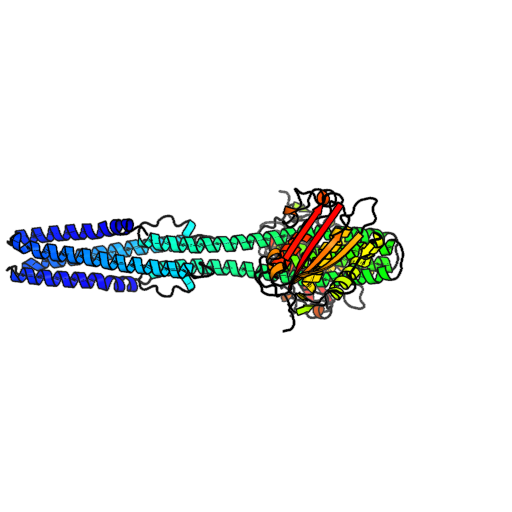28.781 -18.391 -9.539 1 97.81 250 ILE A N 1
ATOM 2041 C CA . ILE A 1 250 ? -28.719 -16.953 -9.828 1 97.81 250 ILE A CA 1
ATOM 2042 C C . ILE A 1 250 ? -30.078 -16.484 -10.352 1 97.81 250 ILE A C 1
ATOM 2044 O O . ILE A 1 250 ? -30.641 -17.094 -11.273 1 97.81 250 ILE A O 1
ATOM 2048 N N . SER A 1 251 ? -30.625 -15.523 -9.734 1 96.31 251 SER A N 1
ATOM 2049 C CA . SER A 1 251 ? -31.891 -14.938 -10.172 1 96.31 251 SER A CA 1
ATOM 2050 C C . SER A 1 251 ? -31.797 -13.414 -10.273 1 96.31 251 SER A C 1
ATOM 2052 O O . SER A 1 251 ? -30.859 -12.812 -9.734 1 96.31 251 SER A O 1
ATOM 2054 N N . CYS A 1 252 ? -32.625 -12.852 -11.133 1 93.94 252 CYS A N 1
ATOM 2055 C CA . CYS A 1 252 ? -32.625 -11.398 -11.281 1 93.94 252 CYS A CA 1
ATOM 2056 C C . CYS A 1 252 ? -34.062 -10.867 -11.297 1 93.94 252 CYS A C 1
ATOM 2058 O O . CYS A 1 252 ? -34.969 -11.547 -11.758 1 93.94 252 CYS A O 1
ATOM 2060 N N . LEU A 1 253 ? -34.188 -9.742 -10.656 1 90.31 253 LEU A N 1
ATOM 2061 C CA . LEU A 1 253 ? -35.469 -9.031 -10.625 1 90.31 253 LEU A CA 1
ATOM 2062 C C . LEU A 1 253 ? -35.281 -7.555 -10.953 1 90.31 253 LEU A C 1
ATOM 2064 O O . LEU A 1 253 ? -34.312 -6.934 -10.492 1 90.31 253 LEU A O 1
ATOM 2068 N N . VAL A 1 254 ? -36.125 -7.023 -11.797 1 89.19 254 VAL A N 1
ATOM 2069 C CA . VAL A 1 254 ? -36.094 -5.598 -12.102 1 89.19 254 VAL A CA 1
ATOM 2070 C C . VAL A 1 254 ? -36.969 -4.836 -11.125 1 89.19 254 VAL A C 1
ATOM 2072 O O . VAL A 1 254 ? -38.156 -5.164 -10.961 1 89.19 254 VAL A O 1
ATOM 2075 N N . LEU A 1 255 ? -36.25 -3.984 -10.438 1 85.19 255 LEU A N 1
ATOM 2076 C CA . LEU A 1 255 ? -37 -3.168 -9.477 1 85.19 255 LEU A CA 1
ATOM 2077 C C . LEU A 1 255 ? -37.344 -1.804 -10.062 1 85.19 255 LEU A C 1
ATOM 2079 O O . LEU A 1 255 ? -36.5 -1.172 -10.703 1 85.19 255 LEU A O 1
ATOM 2083 N N . ASN A 1 256 ? -38.562 -1.458 -9.93 1 76.94 256 ASN A N 1
ATOM 2084 C CA . ASN A 1 256 ? -38.969 -0.151 -10.422 1 76.94 256 ASN A CA 1
ATOM 2085 C C . ASN A 1 256 ? -38.594 0.966 -9.461 1 76.94 256 ASN A C 1
ATOM 2087 O O . ASN A 1 256 ? -38.188 0.702 -8.32 1 76.94 256 ASN A O 1
ATOM 2091 N N . GLY A 1 257 ? -38.438 2.236 -9.922 1 63.41 257 GLY A N 1
ATOM 2092 C CA . GLY A 1 257 ? -37.969 3.41 -9.195 1 63.41 257 GLY A CA 1
ATOM 2093 C C . GLY A 1 257 ? -38.5 3.475 -7.773 1 63.41 257 GLY A C 1
ATOM 2094 O O . GLY A 1 257 ? -37.75 3.787 -6.848 1 63.41 257 GLY A O 1
ATOM 2095 N N . LYS A 1 258 ? -39.75 3.314 -7.516 1 61.5 258 LYS A N 1
ATOM 2096 C CA . LYS A 1 258 ? -40.344 3.428 -6.191 1 61.5 258 LYS A CA 1
ATOM 2097 C C . LYS A 1 258 ? -39.875 2.312 -5.27 1 61.5 258 LYS A C 1
ATOM 2099 O O . LYS A 1 258 ? -39.656 2.531 -4.074 1 61.5 258 LYS A O 1
ATOM 2104 N N . GLU A 1 259 ? -39.594 1.144 -5.703 1 60.34 259 GLU A N 1
ATOM 2105 C CA . GLU A 1 259 ? -39.188 -0.046 -4.961 1 60.34 259 GLU A CA 1
ATOM 2106 C C . GLU A 1 259 ? -37.719 -0.024 -4.664 1 60.34 259 GLU A C 1
ATOM 2108 O O . GLU A 1 259 ? -37.25 -0.612 -3.678 1 60.34 259 GLU A O 1
ATOM 2113 N N . SER A 1 260 ? -36.938 0.63 -5.547 1 57.66 260 SER A N 1
ATOM 2114 C CA . SER A 1 260 ? -35.5 0.627 -5.512 1 57.66 260 SER A CA 1
ATOM 2115 C C . SER A 1 260 ? -34.969 1.387 -4.297 1 57.66 260 SER A C 1
ATOM 2117 O O . SER A 1 260 ? -33.875 1.087 -3.791 1 57.66 260 SER A O 1
ATOM 2119 N N . GLY A 1 261 ? -35.656 2.418 -3.896 1 56.66 261 GLY A N 1
ATOM 2120 C CA . GLY A 1 261 ? -35.219 3.244 -2.783 1 56.66 261 GLY A CA 1
ATOM 2121 C C . GLY A 1 261 ? -34.938 2.447 -1.522 1 56.66 261 GLY A C 1
ATOM 2122 O O . GLY A 1 261 ? -34.062 2.822 -0.722 1 56.66 261 GLY A O 1
ATOM 2123 N N . ALA A 1 262 ? -35.656 1.441 -1.36 1 54.38 262 ALA A N 1
ATOM 2124 C CA . ALA A 1 262 ? -35.594 0.664 -0.127 1 54.38 262 ALA A CA 1
ATOM 2125 C C . ALA A 1 262 ? -34.25 -0.05 -0.023 1 54.38 262 ALA A C 1
ATOM 2127 O O . ALA A 1 262 ? -33.781 -0.356 1.078 1 54.38 262 ALA A O 1
ATOM 2128 N N . TRP A 1 263 ? -33.688 -0.417 -1.125 1 53.84 263 TRP A N 1
ATOM 2129 C CA . TRP A 1 263 ? -32.531 -1.288 -1.035 1 53.84 263 TRP A CA 1
ATOM 2130 C C . TRP A 1 263 ? -31.25 -0.47 -0.873 1 53.84 263 TRP A C 1
ATOM 2132 O O . TRP A 1 263 ? -30.344 -0.86 -0.131 1 53.84 263 TRP A O 1
ATOM 2142 N N . ASP A 1 264 ? -31.031 0.559 -1.668 1 53.34 264 ASP A N 1
ATOM 2143 C CA . ASP A 1 264 ? -29.734 1.221 -1.613 1 53.34 264 ASP A CA 1
ATOM 2144 C C . ASP A 1 264 ? -29.844 2.584 -0.932 1 53.34 264 ASP A C 1
ATOM 2146 O O . ASP A 1 264 ? -28.844 3.281 -0.771 1 53.34 264 ASP A O 1
ATOM 2150 N N . GLY A 1 265 ? -30.875 2.785 -0.31 1 53.56 265 GLY A N 1
ATOM 2151 C CA . GLY A 1 265 ? -31.062 4.098 0.29 1 53.56 265 GLY A CA 1
ATOM 2152 C C . GLY A 1 265 ? -30.922 5.234 -0.708 1 53.56 265 GLY A C 1
ATOM 2153 O O . GLY A 1 265 ? -30.875 6.402 -0.323 1 53.56 265 GLY A O 1
ATOM 2154 N N . SER A 1 266 ? -30.516 4.855 -1.909 1 53.78 266 SER A N 1
ATOM 2155 C CA . SER A 1 266 ? -30.281 5.934 -2.861 1 53.78 266 SER A CA 1
ATOM 2156 C C . SER A 1 266 ? -31.578 6.371 -3.535 1 53.78 266 SER A C 1
ATOM 2158 O O . SER A 1 266 ? -32.5 5.559 -3.727 1 53.78 266 SER A O 1
ATOM 2160 N N . GLU A 1 267 ? -31.953 7.469 -3.287 1 51.22 267 GLU A N 1
ATOM 2161 C CA . GLU A 1 267 ? -33.094 8.156 -3.896 1 51.22 267 GLU A CA 1
ATOM 2162 C C . GLU A 1 267 ? -32.938 8.211 -5.414 1 51.22 267 GLU A C 1
ATOM 2164 O O . GLU A 1 267 ? -33.625 9 -6.078 1 51.22 267 GLU A O 1
ATOM 2169 N N . THR A 1 268 ? -32 7.547 -5.996 1 54.62 268 THR A N 1
ATOM 2170 C CA . THR A 1 268 ? -31.906 7.832 -7.422 1 54.62 268 THR A CA 1
ATOM 2171 C C . THR A 1 268 ? -33.125 7.293 -8.156 1 54.62 268 THR A C 1
ATOM 2173 O O . THR A 1 268 ? -33.5 6.125 -8.008 1 54.62 268 THR A O 1
ATOM 2176 N N . PRO A 1 269 ? -33.719 8.188 -8.812 1 59.28 269 PRO A N 1
ATOM 2177 C CA . PRO A 1 269 ? -34.875 7.887 -9.688 1 59.28 269 PRO A CA 1
ATOM 2178 C C . PRO A 1 269 ? -34.5 6.973 -10.852 1 59.28 269 PRO A C 1
ATOM 2180 O O . PRO A 1 269 ? -33.438 7.145 -11.461 1 59.28 269 PRO A O 1
ATOM 2183 N N . GLY A 1 270 ? -34.719 5.582 -10.805 1 71.62 270 GLY A N 1
ATOM 2184 C CA . GLY A 1 270 ? -34.562 4.707 -11.953 1 71.62 270 GLY A CA 1
ATOM 2185 C C . GLY A 1 270 ? -34.719 3.236 -11.617 1 71.62 270 GLY A C 1
ATOM 2186 O O . GLY A 1 270 ? -34.844 2.875 -10.445 1 71.62 270 GLY A O 1
ATOM 2187 N N . ASN A 1 271 ? -34.906 2.447 -12.719 1 80.25 271 ASN A N 1
ATOM 2188 C CA . ASN A 1 271 ? -35 1.001 -12.562 1 80.25 271 ASN A CA 1
ATOM 2189 C C . ASN A 1 271 ? -33.688 0.385 -12.117 1 80.25 271 ASN A C 1
ATOM 2191 O O . ASN A 1 271 ? -32.625 0.88 -12.477 1 80.25 271 ASN A O 1
ATOM 2195 N N . LYS A 1 272 ? -33.781 -0.505 -11.164 1 87.62 272 LYS A N 1
ATOM 2196 C CA . LYS A 1 272 ? -32.594 -1.219 -10.703 1 87.62 272 LYS A CA 1
ATOM 2197 C C . LYS A 1 272 ? -32.719 -2.719 -10.961 1 87.62 272 LYS A C 1
ATOM 2199 O O . LYS A 1 272 ? -33.844 -3.248 -11.039 1 87.62 272 LYS A O 1
ATOM 2204 N N . LEU A 1 273 ? -31.625 -3.268 -11.211 1 91.5 273 LEU A N 1
ATOM 2205 C CA . LEU A 1 273 ? -31.547 -4.723 -11.305 1 91.5 273 LEU A CA 1
ATOM 2206 C C . LEU A 1 273 ? -31.125 -5.34 -9.977 1 91.5 273 LEU A C 1
ATOM 2208 O O . LEU A 1 273 ? -30.078 -4.977 -9.43 1 91.5 273 LEU A O 1
ATOM 2212 N N . LEU A 1 274 ? -31.953 -6.168 -9.453 1 93.38 274 LEU A N 1
ATOM 2213 C CA . LEU A 1 274 ? -31.594 -6.953 -8.273 1 93.38 274 LEU A CA 1
ATOM 2214 C C . LEU A 1 274 ? -31.094 -8.336 -8.68 1 93.38 274 LEU A C 1
ATOM 2216 O O . LEU A 1 274 ? -31.875 -9.18 -9.117 1 93.38 274 LEU A O 1
ATOM 2220 N N . LEU A 1 275 ? -29.797 -8.508 -8.586 1 95.44 275 LEU A N 1
ATOM 2221 C CA . LEU A 1 275 ? -29.172 -9.797 -8.852 1 95.44 275 LEU A CA 1
ATOM 2222 C C . LEU A 1 275 ? -28.984 -10.586 -7.562 1 95.44 275 LEU A C 1
ATOM 2224 O O . LEU A 1 275 ? -28.359 -10.094 -6.613 1 95.44 275 LEU A O 1
ATOM 2228 N N . GLN A 1 276 ? -29.516 -11.789 -7.527 1 97.31 276 GLN A N 1
ATOM 2229 C CA . GLN A 1 276 ? -29.438 -12.609 -6.324 1 97.31 276 GLN A CA 1
ATOM 2230 C C . GLN A 1 276 ? -28.688 -13.914 -6.59 1 97.31 276 GLN A C 1
ATOM 2232 O O . GLN A 1 276 ? -29 -14.633 -7.547 1 97.31 276 GLN A O 1
ATOM 2237 N N . VAL A 1 277 ? -27.688 -14.172 -5.836 1 98.12 277 VAL A N 1
ATOM 2238 C CA . VAL A 1 277 ? -26.938 -15.422 -5.887 1 98.12 277 VAL A CA 1
ATOM 2239 C C . VAL A 1 277 ? -27.188 -16.234 -4.613 1 98.12 277 VAL A C 1
ATOM 2241 O O . VAL A 1 277 ? -26.797 -15.812 -3.523 1 98.12 277 VAL A O 1
ATOM 2244 N N . ARG A 1 278 ? -27.797 -17.375 -4.754 1 98.19 278 ARG A N 1
ATOM 2245 C CA . ARG A 1 278 ? -28.156 -18.219 -3.615 1 98.19 278 ARG A CA 1
ATOM 2246 C C . ARG A 1 278 ? -27.453 -19.562 -3.68 1 98.19 278 ARG A C 1
ATOM 2248 O O . ARG A 1 278 ? -27.391 -20.188 -4.742 1 98.19 278 ARG A O 1
ATOM 2255 N N . ASP A 1 279 ? -26.906 -19.938 -2.561 1 97.81 279 ASP A N 1
ATOM 2256 C CA . ASP A 1 279 ? -26.297 -21.25 -2.461 1 97.81 279 ASP A CA 1
ATOM 2257 C C . ASP A 1 279 ? -26.984 -22.094 -1.397 1 97.81 279 ASP A C 1
ATOM 2259 O O . ASP A 1 279 ? -27.844 -21.609 -0.666 1 97.81 279 ASP A O 1
ATOM 2263 N N . ASN A 1 280 ? -26.734 -23.438 -1.383 1 97.12 280 ASN A N 1
ATOM 2264 C CA . ASN A 1 280 ? -27.266 -24.328 -0.364 1 97.12 280 ASN A CA 1
ATOM 2265 C C . ASN A 1 280 ? -26.188 -24.766 0.618 1 97.12 280 ASN A C 1
ATOM 2267 O O . ASN A 1 280 ? -26.156 -25.922 1.047 1 97.12 280 ASN A O 1
ATOM 2271 N N . GLY A 1 281 ? -25.281 -23.828 0.887 1 94.38 281 GLY A N 1
ATOM 2272 C CA . GLY A 1 281 ? -24.141 -24.172 1.711 1 94.38 281 GLY A CA 1
ATOM 2273 C C . GLY A 1 281 ? -24.453 -24.203 3.193 1 94.38 281 GLY A C 1
ATOM 2274 O O . GLY A 1 281 ? -25.594 -24.438 3.582 1 94.38 281 GLY A O 1
ATOM 2275 N N . CYS A 1 282 ? -23.391 -24.016 4.02 1 92.75 282 CYS A N 1
ATOM 2276 C CA . CYS A 1 282 ? -23.469 -24.188 5.465 1 92.75 282 CYS A CA 1
ATOM 2277 C C . CYS A 1 282 ? -24.25 -23.047 6.113 1 92.75 282 CYS A C 1
ATOM 2279 O O . CYS A 1 282 ? -24.625 -23.141 7.281 1 92.75 282 CYS A O 1
ATOM 2281 N N . GLY A 1 283 ? -24.5 -22.062 5.348 1 94 283 GLY A N 1
ATOM 2282 C CA . GLY A 1 283 ? -25.234 -20.938 5.898 1 94 283 GLY A CA 1
ATOM 2283 C C . GLY A 1 283 ? -24.453 -20.172 6.949 1 94 283 GLY A C 1
ATOM 2284 O O . GLY A 1 283 ? -23.344 -20.562 7.309 1 94 283 GLY A O 1
ATOM 2285 N N . ILE A 1 284 ? -25.047 -19.047 7.371 1 94 284 ILE A N 1
ATOM 2286 C CA . ILE A 1 284 ? -24.391 -18.156 8.328 1 94 284 ILE A CA 1
ATOM 2287 C C . ILE A 1 284 ? -25.281 -17.953 9.547 1 94 284 ILE A C 1
ATOM 2289 O O . ILE A 1 284 ? -26.5 -17.766 9.406 1 94 284 ILE A O 1
ATOM 2293 N N . SER A 1 285 ? -24.734 -18.016 10.703 1 93.94 285 SER A N 1
ATOM 2294 C CA . SER A 1 285 ? -25.484 -17.797 11.922 1 93.94 285 SER A CA 1
ATOM 2295 C C . SER A 1 285 ? -26 -16.359 12.016 1 93.94 285 SER A C 1
ATOM 2297 O O . SER A 1 285 ? -25.375 -15.438 11.484 1 93.94 285 SER A O 1
ATOM 2299 N N . PRO A 1 286 ? -27.125 -16.219 12.703 1 94.06 286 PRO A N 1
ATOM 2300 C CA . PRO A 1 286 ? -27.672 -14.875 12.844 1 94.06 286 PRO A CA 1
ATOM 2301 C C . PRO A 1 286 ? -26.719 -13.914 13.531 1 94.06 286 PRO A C 1
ATOM 2303 O O . PRO A 1 286 ? -26.734 -12.711 13.258 1 94.06 286 PRO A O 1
ATOM 2306 N N . GLU A 1 287 ? -25.891 -14.391 14.375 1 92.69 287 GLU A N 1
ATOM 2307 C CA . GLU A 1 287 ? -24.922 -13.578 15.094 1 92.69 287 GLU A CA 1
ATOM 2308 C C . GLU A 1 287 ? -23.812 -13.078 14.156 1 92.69 287 GLU A C 1
ATOM 2310 O O . GLU A 1 287 ? -23.344 -11.953 14.297 1 92.69 287 GLU A O 1
ATOM 2315 N N . ASP A 1 288 ? -23.422 -13.883 13.234 1 93.31 288 ASP A N 1
ATOM 2316 C CA . ASP A 1 288 ? -22.312 -13.57 12.344 1 93.31 288 ASP A CA 1
ATOM 2317 C C . ASP A 1 288 ? -22.766 -12.766 11.133 1 93.31 288 ASP A C 1
ATOM 2319 O O . ASP A 1 288 ? -22 -12.008 10.547 1 93.31 288 ASP A O 1
ATOM 2323 N N . LEU A 1 289 ? -23.969 -12.898 10.766 1 95.06 289 LEU A N 1
ATOM 2324 C CA . LEU A 1 289 ? -24.5 -12.398 9.5 1 95.06 289 LEU A CA 1
ATOM 2325 C C . LEU A 1 289 ? -24.281 -10.898 9.383 1 95.06 289 LEU A C 1
ATOM 2327 O O . LEU A 1 289 ? -23.812 -10.414 8.344 1 95.06 289 LEU A O 1
ATOM 2331 N N . PRO A 1 290 ? -24.5 -10.164 10.492 1 94.06 290 PRO A N 1
ATOM 2332 C CA . PRO A 1 290 ? -24.297 -8.719 10.352 1 94.06 290 PRO A CA 1
ATOM 2333 C C . PRO A 1 290 ? -22.828 -8.344 10.195 1 94.06 290 PRO A C 1
ATOM 2335 O O . PRO A 1 290 ? -22.516 -7.219 9.789 1 94.06 290 PRO A O 1
ATOM 2338 N N . ARG A 1 291 ? -21.922 -9.258 10.406 1 94.5 291 ARG A N 1
ATOM 2339 C CA . ARG A 1 291 ? -20.516 -8.93 10.484 1 94.5 291 ARG A CA 1
ATOM 2340 C C . ARG A 1 291 ? -19.75 -9.477 9.273 1 94.5 291 ARG A C 1
ATOM 2342 O O . ARG A 1 291 ? -18.547 -9.258 9.141 1 94.5 291 ARG A O 1
ATOM 2349 N N . ILE A 1 292 ? -20.359 -10.109 8.344 1 94 292 ILE A N 1
ATOM 2350 C CA . ILE A 1 292 ? -19.672 -10.852 7.293 1 94 292 ILE A CA 1
ATOM 2351 C C . ILE A 1 292 ? -18.969 -9.883 6.348 1 94 292 ILE A C 1
ATOM 2353 O O . ILE A 1 292 ? -18.062 -10.281 5.598 1 94 292 ILE A O 1
ATOM 2357 N N . PHE A 1 293 ? -19.391 -8.562 6.387 1 95.25 293 PHE A N 1
ATOM 2358 C CA . PHE A 1 293 ? -18.781 -7.586 5.488 1 95.25 293 PHE A CA 1
ATOM 2359 C C . PHE A 1 293 ? -17.703 -6.777 6.215 1 95.25 293 PHE A C 1
ATOM 2361 O O . PHE A 1 293 ? -17.109 -5.863 5.637 1 95.25 293 PHE A O 1
ATOM 2368 N N . GLU A 1 294 ? -17.438 -7.117 7.426 1 93.12 294 GLU A N 1
ATOM 2369 C CA . GLU A 1 294 ? -16.406 -6.434 8.195 1 93.12 294 GLU A CA 1
ATOM 2370 C C . GLU A 1 294 ? -15.008 -6.945 7.824 1 93.12 294 GLU A C 1
ATOM 2372 O O . GLU A 1 294 ? -14.836 -8.133 7.539 1 93.12 294 GLU A O 1
ATOM 2377 N N . LYS A 1 295 ? -14.109 -6.047 7.953 1 88.25 295 LYS A N 1
ATOM 2378 C CA . LYS A 1 295 ? -12.734 -6.367 7.578 1 88.25 295 LYS A CA 1
ATOM 2379 C C . LYS A 1 295 ? -12.18 -7.508 8.43 1 88.25 295 LYS A C 1
ATOM 2381 O O . LYS A 1 295 ? -12.211 -7.441 9.664 1 88.25 295 LYS A O 1
ATOM 2386 N N . GLY A 1 296 ? -11.711 -8.508 7.797 1 85.12 296 GLY A N 1
ATOM 2387 C CA . GLY A 1 296 ? -11.008 -9.586 8.477 1 85.12 296 GLY A CA 1
ATOM 2388 C C . GLY A 1 296 ? -11.938 -10.547 9.195 1 85.12 296 GLY A C 1
ATOM 2389 O O . GLY A 1 296 ? -11.484 -11.445 9.898 1 85.12 296 GLY A O 1
ATOM 2390 N N . PHE A 1 297 ? -13.164 -10.438 9.016 1 86.19 297 PHE A N 1
ATOM 2391 C CA . PHE A 1 297 ? -14.109 -11.273 9.734 1 86.19 297 PHE A CA 1
ATOM 2392 C C . PHE A 1 297 ? -14.211 -12.656 9.086 1 86.19 297 PHE A C 1
ATOM 2394 O O . PHE A 1 297 ? -14.477 -12.766 7.891 1 86.19 297 PHE A O 1
ATOM 2401 N N . THR A 1 298 ? -13.75 -13.711 9.883 1 82.31 298 THR A N 1
ATOM 2402 C CA . THR A 1 298 ? -13.875 -15.094 9.43 1 82.31 298 THR A CA 1
ATOM 2403 C C . THR A 1 298 ? -14.828 -15.875 10.32 1 82.31 298 THR A C 1
ATOM 2405 O O . THR A 1 298 ? -14.648 -15.914 11.547 1 82.31 298 THR A O 1
ATOM 2408 N N . GLY A 1 299 ? -16.047 -15.555 10.43 1 72.62 299 GLY A N 1
ATOM 2409 C CA . GLY A 1 299 ? -17.016 -16.219 11.266 1 72.62 299 GLY A CA 1
ATOM 2410 C C . GLY A 1 299 ? -16.594 -17.625 11.688 1 72.62 299 GLY A C 1
ATOM 2411 O O . GLY A 1 299 ? -15.453 -18.016 11.477 1 72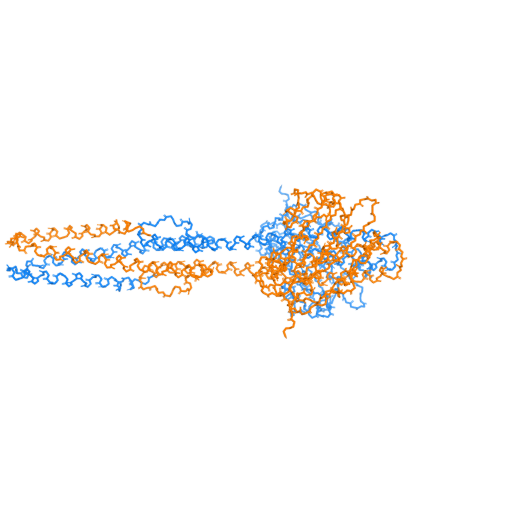.62 299 GLY A O 1
ATOM 2412 N N . ARG A 1 300 ? -17.375 -18.344 12.414 1 69.44 300 ARG A N 1
ATOM 2413 C CA . ARG A 1 300 ? -17.141 -19.688 12.914 1 69.44 300 ARG A CA 1
ATOM 2414 C C . ARG A 1 300 ? -16.781 -20.641 11.781 1 69.44 300 ARG A C 1
ATOM 2416 O O . ARG A 1 300 ? -15.859 -21.453 11.922 1 69.44 300 ARG A O 1
ATOM 2423 N N . ASN A 1 301 ? -17.438 -20.453 10.656 1 60.06 301 ASN A N 1
ATOM 2424 C CA . ASN A 1 301 ? -17.188 -21.328 9.508 1 60.06 301 ASN A CA 1
ATOM 2425 C C . ASN A 1 301 ? -15.789 -21.094 8.938 1 60.06 301 ASN A C 1
ATOM 2427 O O . ASN A 1 301 ? -15.125 -22.047 8.531 1 60.06 301 ASN A O 1
ATOM 2431 N N . GLY A 1 302 ? -15.43 -19.875 8.844 1 59.47 302 GLY A N 1
ATOM 2432 C CA . GLY A 1 302 ? -14.133 -19.5 8.305 1 59.47 302 GLY A CA 1
ATOM 2433 C C . GLY A 1 302 ? -12.977 -19.953 9.164 1 59.47 302 GLY A C 1
ATOM 2434 O O . GLY A 1 302 ? -11.914 -20.312 8.648 1 59.47 302 GLY A O 1
ATOM 2435 N N . ARG A 1 303 ? -13.305 -20 10.367 1 55 303 ARG A N 1
ATOM 2436 C CA . ARG A 1 303 ? -12.289 -20.422 11.328 1 55 303 ARG A CA 1
ATOM 2437 C C . ARG A 1 303 ? -12.023 -21.922 11.219 1 55 303 ARG A C 1
ATOM 2439 O O . ARG A 1 303 ? -10.898 -22.375 11.422 1 55 303 ARG A O 1
ATOM 2446 N N . GLU A 1 304 ? -12.969 -22.516 10.867 1 52.41 304 GLU A N 1
ATOM 2447 C CA . GLU A 1 304 ? -12.812 -23.953 10.664 1 52.41 304 GLU A CA 1
ATOM 2448 C C . GLU A 1 304 ? -12.117 -24.25 9.336 1 52.41 304 GLU A C 1
ATOM 2450 O O . GLU A 1 304 ? -11.344 -25.203 9.227 1 52.41 304 GLU A O 1
ATOM 2455 N N . ASN A 1 305 ? -12.5 -23.281 8.484 1 56.03 305 ASN A N 1
ATOM 2456 C CA . ASN A 1 305 ? -11.836 -23.391 7.195 1 56.03 305 ASN A CA 1
ATOM 2457 C C . ASN A 1 305 ? -10.586 -22.516 7.121 1 56.03 305 ASN A C 1
ATOM 2459 O O . ASN A 1 305 ? -10.695 -21.297 7 1 56.03 305 ASN A O 1
ATOM 2463 N N . ARG A 1 306 ? -9.523 -22.734 7.871 1 52.62 306 ARG A N 1
ATOM 2464 C CA . ARG A 1 306 ? -8.234 -22.094 8.148 1 52.62 306 ARG A CA 1
ATOM 2465 C C . ARG A 1 306 ? -7.789 -21.234 6.969 1 52.62 306 ARG A C 1
ATOM 2467 O O . ARG A 1 306 ? -6.715 -20.641 7.004 1 52.62 306 ARG A O 1
ATOM 2474 N N . ARG A 1 307 ? -8.703 -21.125 5.926 1 59.31 307 ARG A N 1
ATOM 2475 C CA . ARG A 1 307 ? -8.094 -20.531 4.742 1 59.31 307 ARG A CA 1
ATOM 2476 C C . ARG A 1 307 ? -8.766 -19.203 4.395 1 59.31 307 ARG A C 1
ATOM 2478 O O . ARG A 1 307 ? -8.406 -18.562 3.408 1 59.31 307 ARG A O 1
ATOM 2485 N N . SER A 1 308 ? -9.617 -18.75 5.336 1 69.88 308 SER A N 1
ATOM 2486 C CA . SER A 1 308 ? -10.328 -17.547 4.934 1 69.88 308 SER A CA 1
ATOM 2487 C C . SER A 1 308 ? -9.719 -16.312 5.59 1 69.88 308 SER A C 1
ATOM 2489 O O . SER A 1 308 ? -9.344 -16.344 6.762 1 69.88 308 SER A O 1
ATOM 2491 N N . THR A 1 309 ? -9.312 -15.289 4.812 1 73.88 309 THR A N 1
ATOM 2492 C CA . THR A 1 309 ? -8.688 -14.062 5.312 1 73.88 309 THR A CA 1
ATOM 2493 C C . THR A 1 309 ? -9.75 -13.055 5.738 1 73.88 309 THR A C 1
ATOM 2495 O O . THR A 1 309 ? -9.445 -12.078 6.426 1 73.88 309 THR A O 1
ATOM 2498 N N . GLY A 1 310 ? -11.07 -13.359 5.348 1 85.38 310 GLY A N 1
ATOM 2499 C CA . GLY A 1 310 ? -12.141 -12.43 5.656 1 85.38 310 GLY A CA 1
ATOM 2500 C C . GLY A 1 310 ? -12.07 -11.141 4.852 1 85.38 310 GLY A C 1
ATOM 2501 O O . GLY A 1 310 ? -12.672 -10.133 5.227 1 85.38 310 GLY A O 1
ATOM 2502 N N . MET A 1 311 ? -11.383 -11.164 3.777 1 90 311 MET A N 1
ATOM 2503 C CA . MET A 1 311 ? -11.18 -9.953 2.988 1 90 311 MET A CA 1
ATOM 2504 C C . MET A 1 311 ? -12.141 -9.914 1.802 1 90 311 MET A C 1
ATOM 2506 O O . MET A 1 311 ? -12.477 -8.836 1.307 1 90 311 MET A O 1
ATOM 2510 N N . GLY A 1 312 ? -12.633 -11 1.364 1 93.69 312 GLY A N 1
ATOM 2511 C CA . GLY A 1 312 ? -13.422 -11.078 0.144 1 93.69 312 GLY A CA 1
ATOM 2512 C C . GLY A 1 312 ? -14.672 -10.219 0.187 1 93.69 312 GLY A C 1
ATOM 2513 O O . GLY A 1 312 ? -14.797 -9.258 -0.568 1 93.69 312 GLY A O 1
ATOM 2514 N N . LEU A 1 313 ? -15.539 -10.516 1.158 1 95.12 313 LEU A N 1
ATOM 2515 C CA . LEU A 1 313 ? -16.812 -9.805 1.239 1 95.12 313 LEU A CA 1
ATOM 2516 C C . LEU A 1 313 ? -16.594 -8.367 1.699 1 95.12 313 LEU A C 1
ATOM 2518 O O . LEU A 1 313 ? -17.344 -7.465 1.309 1 95.12 313 LEU A O 1
ATOM 2522 N N . TYR A 1 314 ? -15.617 -8.188 2.492 1 94.81 314 TYR A N 1
ATOM 2523 C CA . TYR A 1 314 ? -15.266 -6.832 2.889 1 94.81 314 TYR A CA 1
ATOM 2524 C C . TYR A 1 314 ? -14.938 -5.977 1.669 1 94.81 314 TYR A C 1
ATOM 2526 O O . TYR A 1 314 ? -15.445 -4.859 1.533 1 94.81 314 TYR A O 1
ATOM 2534 N N . LEU A 1 315 ? -14.109 -6.477 0.78 1 95.38 315 LEU A N 1
ATOM 2535 C CA . LEU A 1 315 ? -13.727 -5.758 -0.432 1 95.38 315 LEU A CA 1
ATOM 2536 C C . LEU A 1 315 ? -14.938 -5.512 -1.322 1 95.38 315 LEU A C 1
ATOM 2538 O O . LEU A 1 315 ? -15.055 -4.449 -1.938 1 95.38 315 LEU A O 1
ATOM 2542 N N . CYS A 1 316 ? -15.805 -6.543 -1.354 1 96.75 316 CYS A N 1
ATOM 2543 C CA . CYS A 1 316 ? -17.031 -6.363 -2.119 1 96.75 316 CYS A CA 1
ATOM 2544 C C . CYS A 1 316 ? -17.828 -5.172 -1.602 1 96.75 316 CYS A C 1
ATOM 2546 O O . CYS A 1 316 ? -18.297 -4.344 -2.385 1 96.75 316 CYS A O 1
ATOM 2548 N N . LYS A 1 317 ? -17.969 -5.082 -0.317 1 95.81 317 LYS A N 1
ATOM 2549 C CA . LYS A 1 317 ? -18.719 -3.988 0.303 1 95.81 317 LYS A CA 1
ATOM 2550 C C . LYS A 1 317 ? -18.062 -2.641 -0.01 1 95.81 317 LYS A C 1
ATOM 2552 O O . LYS A 1 317 ? -18.766 -1.681 -0.355 1 95.81 317 LYS A O 1
ATOM 2557 N N . LYS A 1 318 ? -16.812 -2.596 0.093 1 93.19 318 LYS A N 1
ATOM 2558 C CA . LYS A 1 318 ? -16.094 -1.359 -0.18 1 93.19 318 LYS A CA 1
ATOM 2559 C C . LYS A 1 318 ? -16.266 -0.924 -1.632 1 93.19 318 LYS A C 1
ATOM 2561 O O . LYS A 1 318 ? -16.562 0.24 -1.903 1 93.19 318 LYS A O 1
ATOM 2566 N N . ILE A 1 319 ? -16.094 -1.802 -2.51 1 92.81 319 ILE A N 1
ATOM 2567 C CA . ILE A 1 319 ? -16.172 -1.519 -3.939 1 92.81 319 ILE A CA 1
ATOM 2568 C C . ILE A 1 319 ? -17.594 -1.119 -4.316 1 92.81 319 ILE A C 1
ATOM 2570 O O . ILE A 1 319 ? -17.797 -0.121 -5.012 1 92.81 319 ILE A O 1
ATOM 2574 N N . CYS A 1 320 ? -18.547 -1.88 -3.826 1 93.19 320 CYS A N 1
ATOM 2575 C CA . CYS A 1 320 ? -19.953 -1.572 -4.098 1 93.19 320 CYS A CA 1
ATOM 2576 C C . CYS A 1 320 ? -20.328 -0.21 -3.527 1 93.19 320 CYS A C 1
ATOM 2578 O O . CYS A 1 320 ? -21.047 0.559 -4.172 1 93.19 320 CYS A O 1
ATOM 2580 N N . GLY A 1 321 ? -19.844 0.044 -2.344 1 89.88 321 GLY A N 1
ATOM 2581 C CA . GLY A 1 321 ? -20.094 1.347 -1.745 1 89.88 321 GLY A CA 1
ATOM 2582 C C . GLY A 1 321 ? -19.578 2.496 -2.59 1 89.88 321 GLY A C 1
ATOM 2583 O O . GLY A 1 321 ? -20.281 3.496 -2.779 1 89.88 321 GLY A O 1
ATOM 2584 N N . ARG A 1 322 ? -18.469 2.348 -3.131 1 87.31 322 ARG A N 1
ATOM 2585 C CA . ARG A 1 322 ? -17.859 3.377 -3.965 1 87.31 322 ARG A CA 1
ATOM 2586 C C . ARG A 1 322 ? -18.625 3.549 -5.273 1 87.31 322 ARG A C 1
ATOM 2588 O O . ARG A 1 322 ? -18.672 4.648 -5.832 1 87.31 322 ARG A O 1
ATOM 2595 N N . LEU A 1 323 ? -19.188 2.521 -5.691 1 87.88 323 LEU A N 1
ATOM 2596 C CA . LEU A 1 323 ? -19.859 2.531 -6.984 1 87.88 323 LEU A CA 1
ATOM 2597 C C . LEU A 1 323 ? -21.344 2.812 -6.82 1 87.88 323 LEU A C 1
ATOM 2599 O O . LEU A 1 323 ? -22.094 2.883 -7.809 1 87.88 323 LEU A O 1
ATOM 2603 N N . GLY A 1 324 ? -21.75 2.906 -5.594 1 85.25 324 GLY A N 1
ATOM 2604 C CA . GLY A 1 324 ? -23.156 3.129 -5.328 1 85.25 324 GLY A CA 1
ATOM 2605 C C . GLY A 1 324 ? -24.016 1.904 -5.582 1 85.25 324 GLY A C 1
ATOM 2606 O O . GLY A 1 324 ? -25.172 2.023 -6.004 1 85.25 324 GLY A O 1
ATOM 2607 N N . ILE A 1 325 ? -23.422 0.752 -5.48 1 89.69 325 ILE A N 1
ATOM 2608 C CA . ILE A 1 325 ? -24.109 -0.519 -5.664 1 89.69 325 ILE A CA 1
ATOM 2609 C C . ILE A 1 325 ? -24.562 -1.062 -4.309 1 89.69 325 ILE A C 1
ATOM 2611 O O . ILE A 1 325 ? -23.781 -1.076 -3.352 1 89.69 325 ILE A O 1
ATOM 2615 N N . GLY A 1 326 ? -25.828 -1.421 -4.27 1 91.06 326 GLY A N 1
ATOM 2616 C CA . GLY A 1 326 ? -26.312 -2.029 -3.043 1 91.06 326 GLY A CA 1
ATOM 2617 C C . GLY A 1 326 ? -25.859 -3.469 -2.871 1 91.06 326 GLY A C 1
ATOM 2618 O O . GLY A 1 326 ? -25.859 -4.242 -3.834 1 91.06 326 GLY A O 1
ATOM 2619 N N . LEU A 1 327 ? -25.406 -3.834 -1.69 1 95.25 327 LEU A N 1
ATOM 2620 C CA . LEU A 1 327 ? -24.969 -5.188 -1.366 1 95.25 327 LEU A CA 1
ATOM 2621 C C . LEU A 1 327 ? -25.562 -5.641 -0.03 1 95.25 327 LEU A C 1
ATOM 2623 O O . LEU A 1 327 ? -25.453 -4.926 0.971 1 95.25 327 LEU A O 1
ATOM 2627 N N . SER A 1 328 ? -26.25 -6.723 -0.034 1 95.44 328 SER A N 1
ATOM 2628 C CA . SER A 1 328 ? -26.797 -7.277 1.196 1 95.44 328 SER A CA 1
ATOM 2629 C C . SER A 1 328 ? -26.75 -8.797 1.188 1 95.44 328 SER A C 1
ATOM 2631 O O . SER A 1 328 ? -26.484 -9.414 0.154 1 95.44 328 SER A O 1
ATOM 2633 N N . ALA A 1 329 ? -26.953 -9.383 2.377 1 96.94 329 ALA A N 1
ATOM 2634 C CA . ALA A 1 329 ? -26.906 -10.836 2.502 1 96.94 329 ALA A CA 1
ATOM 2635 C C . ALA A 1 329 ? -28.047 -11.352 3.367 1 96.94 329 ALA A C 1
ATOM 2637 O O . ALA A 1 329 ? -28.453 -10.695 4.332 1 96.94 329 ALA A O 1
ATOM 2638 N N . SER A 1 330 ? -28.625 -12.43 2.979 1 96.88 330 SER A N 1
ATOM 2639 C CA . SER A 1 330 ? -29.562 -13.219 3.77 1 96.88 330 SER A CA 1
ATOM 2640 C C . SER A 1 330 ? -29.109 -14.68 3.857 1 96.88 330 SER A C 1
ATOM 2642 O O . SER A 1 330 ? -28.578 -15.227 2.889 1 96.88 330 SER A O 1
ATOM 2644 N N . SER A 1 331 ? -29.234 -15.203 5.039 1 96.88 331 SER A N 1
ATOM 2645 C CA . SER A 1 331 ? -28.75 -16.578 5.219 1 96.88 331 SER A CA 1
ATOM 2646 C C . SER A 1 331 ? -29.453 -17.25 6.391 1 96.88 331 SER A C 1
ATOM 2648 O O . SER A 1 331 ? -30.047 -16.578 7.242 1 96.88 331 SER A O 1
ATOM 2650 N N . GLU A 1 332 ? -29.531 -18.516 6.352 1 96 332 GLU A N 1
ATOM 2651 C CA . GLU A 1 332 ? -29.969 -19.375 7.449 1 96 332 GLU A CA 1
ATOM 2652 C C . GLU A 1 332 ? -28.953 -20.5 7.703 1 96 332 GLU A C 1
ATOM 2654 O O . GLU A 1 332 ? -28.594 -21.219 6.781 1 96 332 GLU A O 1
ATOM 2659 N N . LYS A 1 333 ? -28.594 -20.594 8.938 1 94.25 333 LYS A N 1
ATOM 2660 C CA . LYS A 1 333 ? -27.562 -21.562 9.289 1 94.25 333 LYS A CA 1
ATOM 2661 C C . LYS A 1 333 ? -27.938 -22.969 8.859 1 94.25 333 LYS A C 1
ATOM 2663 O O . LYS A 1 333 ? -29.047 -23.438 9.156 1 94.25 333 LYS A O 1
ATOM 2668 N N . GLY A 1 334 ? -27.062 -23.531 8.133 1 93.25 334 GLY A N 1
ATOM 2669 C CA . GLY A 1 334 ? -27.25 -24.906 7.707 1 93.25 334 GLY A CA 1
ATOM 2670 C C . GLY A 1 334 ? -28.188 -25.047 6.523 1 93.25 334 GLY A C 1
ATOM 2671 O O . GLY A 1 334 ? -28.516 -26.156 6.109 1 93.25 334 GLY A O 1
ATOM 2672 N N . ILE A 1 335 ? -28.641 -23.969 5.91 1 94.94 335 ILE A N 1
ATOM 2673 C CA . ILE A 1 335 ? -29.672 -24.062 4.883 1 94.94 335 ILE A CA 1
ATOM 2674 C C . ILE A 1 335 ? -29.172 -23.375 3.605 1 94.94 335 ILE A C 1
ATOM 2676 O O . ILE A 1 335 ? -29.047 -24.016 2.562 1 94.94 335 ILE A O 1
ATOM 2680 N N . TYR A 1 336 ? -28.938 -22.047 3.807 1 96.62 336 TYR A N 1
ATOM 2681 C CA . TYR A 1 336 ? -28.547 -21.359 2.578 1 96.62 336 TYR A CA 1
ATOM 2682 C C . TYR A 1 336 ? -27.844 -20.047 2.889 1 96.62 336 TYR A C 1
ATOM 2684 O O . TYR A 1 336 ? -27.844 -19.594 4.035 1 96.62 336 TYR A O 1
ATOM 2692 N N . THR A 1 337 ? -27.172 -19.469 1.982 1 97.5 337 THR A N 1
ATOM 2693 C CA . THR A 1 337 ? -26.719 -18.078 1.937 1 97.5 337 THR A CA 1
ATOM 2694 C C . THR A 1 337 ? -27.094 -17.422 0.613 1 97.5 337 THR A C 1
ATOM 2696 O O . THR A 1 337 ? -26.969 -18.031 -0.449 1 97.5 337 THR A O 1
ATOM 2699 N N . GLN A 1 338 ? -27.672 -16.281 0.697 1 98.19 338 GLN A N 1
ATOM 2700 C CA . GLN A 1 338 ? -28.031 -15.516 -0.488 1 98.19 338 GLN A CA 1
ATOM 2701 C C . GLN A 1 338 ? -27.422 -14.117 -0.456 1 98.19 338 GLN A C 1
ATOM 2703 O O . GLN A 1 338 ? -27.562 -13.391 0.528 1 98.19 338 GLN A O 1
ATOM 2708 N N . ILE A 1 339 ? -26.703 -13.805 -1.474 1 98.19 339 ILE A N 1
ATOM 2709 C CA . ILE A 1 339 ? -26.141 -12.469 -1.615 1 98.19 339 ILE A CA 1
ATOM 2710 C C . ILE A 1 339 ? -26.938 -11.68 -2.66 1 98.19 339 ILE A C 1
ATOM 2712 O O . ILE A 1 339 ? -27.203 -12.188 -3.75 1 98.19 339 ILE A O 1
ATOM 2716 N N . ASN A 1 340 ? -27.297 -10.484 -2.316 1 96.62 340 ASN A N 1
ATOM 2717 C CA . ASN A 1 340 ? -28.078 -9.617 -3.188 1 96.62 340 ASN A CA 1
ATOM 2718 C C . ASN A 1 340 ? -27.266 -8.414 -3.66 1 96.62 340 ASN A C 1
ATOM 2720 O O . ASN A 1 340 ? -26.688 -7.695 -2.848 1 96.62 340 ASN A O 1
ATOM 2724 N N . ILE A 1 341 ? -27.219 -8.227 -4.93 1 95.62 341 ILE A N 1
ATOM 2725 C CA . ILE A 1 341 ? -26.547 -7.09 -5.547 1 95.62 341 ILE A CA 1
ATOM 2726 C C . ILE A 1 341 ? -27.562 -6.219 -6.281 1 95.62 341 ILE A C 1
ATOM 2728 O O . ILE A 1 341 ? -28.25 -6.691 -7.191 1 95.62 341 ILE A O 1
ATOM 2732 N N . CYS A 1 342 ? -27.656 -4.984 -5.922 1 92.31 342 CYS A N 1
ATOM 2733 C CA . CYS A 1 342 ? -28.594 -4.059 -6.539 1 92.31 342 CYS A CA 1
ATOM 2734 C C . CYS A 1 342 ? -27.875 -3.068 -7.445 1 92.31 342 CYS A C 1
ATOM 2736 O O . CYS A 1 342 ? -27.141 -2.201 -6.965 1 92.31 342 CYS A O 1
ATOM 2738 N N . LEU A 1 343 ? -28.125 -3.137 -8.742 1 89.81 343 LEU A N 1
ATOM 2739 C CA . LEU A 1 343 ? -27.406 -2.355 -9.75 1 89.81 343 LEU A CA 1
ATOM 2740 C C . LEU A 1 343 ? -28.375 -1.435 -10.5 1 89.81 343 LEU A C 1
ATOM 2742 O O . LEU A 1 343 ? -29.516 -1.815 -10.781 1 89.81 343 LEU A O 1
ATOM 2746 N N . PRO A 1 344 ? -27.922 -0.222 -10.812 1 82.12 344 PRO A N 1
ATOM 2747 C CA . PRO A 1 344 ? -28.781 0.667 -11.602 1 82.12 344 PRO A CA 1
ATOM 2748 C C . PRO A 1 344 ? -28.906 0.218 -13.055 1 82.12 344 PRO A C 1
ATOM 2750 O O . PRO A 1 344 ? -27.953 -0.27 -13.648 1 82.12 344 PRO A O 1
ATOM 2753 N N . ILE A 1 345 ? -30.188 0.243 -13.555 1 77.25 345 ILE A N 1
ATOM 2754 C CA . ILE A 1 345 ? -30.484 -0.03 -14.953 1 77.25 345 ILE A CA 1
ATOM 2755 C C . ILE A 1 345 ? -30.672 1.285 -15.703 1 77.25 345 ILE A C 1
ATOM 2757 O O . ILE A 1 345 ? -31.266 2.23 -15.18 1 77.25 345 ILE A O 1
ATOM 2761 N N . LEU A 1 346 ? -29.719 1.832 -16.484 1 59.94 346 LEU A N 1
ATOM 2762 C CA . LEU A 1 346 ? -30.062 3.047 -17.219 1 59.94 346 LEU A CA 1
ATOM 2763 C C . LEU A 1 346 ? -31.078 2.748 -18.312 1 59.94 346 LEU A C 1
ATOM 2765 O O . LEU A 1 346 ? -30.859 1.848 -19.125 1 59.94 346 LEU A O 1
ATOM 2769 N N . SER A 1 347 ? -32.25 2.939 -18.031 1 51.38 347 SER A N 1
ATOM 2770 C CA . SER A 1 347 ? -33.219 2.941 -19.125 1 51.38 347 SER A CA 1
ATOM 2771 C C . SER A 1 347 ? -32.812 3.912 -20.219 1 51.38 347 SER A C 1
ATOM 2773 O O . SER A 1 347 ? -32.219 4.953 -19.953 1 51.38 347 SER A O 1
ATOM 2775 N N . GLU A 1 348 ? -32.25 3.379 -21.297 1 45.16 348 GLU A N 1
ATOM 2776 C CA . GLU A 1 348 ? -32.188 4.289 -22.438 1 45.16 348 GLU A CA 1
ATOM 2777 C C . GLU A 1 348 ? -33.375 5.262 -22.438 1 45.16 348 GLU A C 1
ATOM 2779 O O . GLU A 1 348 ? -34.531 4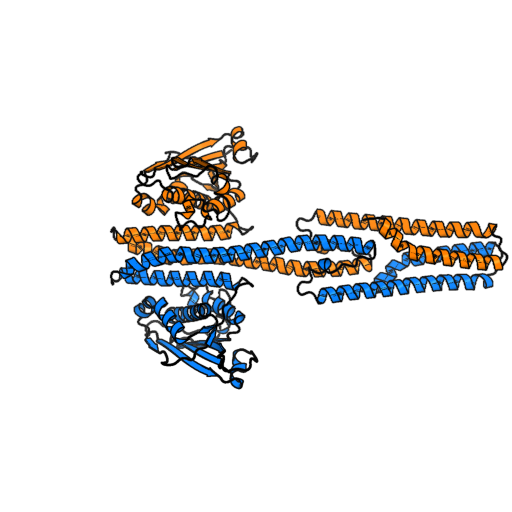.848 -22.359 1 45.16 348 GLU A O 1
ATOM 2784 N N . LYS A 1 349 ? -33.281 6.461 -21.984 1 32.56 349 LYS A N 1
ATOM 2785 C CA . LYS A 1 349 ? -34.219 7.438 -22.516 1 32.56 349 LYS A CA 1
ATOM 2786 C C . LYS A 1 349 ? -34.031 7.602 -24.016 1 32.56 349 LYS A C 1
ATOM 2788 O O . LYS A 1 349 ? -32.938 7.598 -24.531 1 32.56 349 LYS A O 1
ATOM 2793 N N . MET B 1 1 ? 11.141 39.281 11.594 1 56.22 1 MET B N 1
ATOM 2794 C CA . MET B 1 1 ? 9.961 40.125 11.766 1 56.22 1 MET B CA 1
ATOM 2795 C C . MET B 1 1 ? 10.32 41.594 11.695 1 56.22 1 MET B C 1
ATOM 2797 O O . MET B 1 1 ? 11.273 42.031 12.344 1 56.22 1 MET B O 1
ATOM 2801 N N . ASN B 1 2 ? 9.914 42.188 10.695 1 55.81 2 ASN B N 1
ATOM 2802 C CA . ASN B 1 2 ? 10.328 43.562 10.43 1 55.81 2 ASN B CA 1
ATOM 2803 C C . ASN B 1 2 ? 9.688 44.531 11.422 1 55.81 2 ASN B C 1
ATOM 2805 O O . ASN B 1 2 ? 8.469 44.594 11.547 1 55.81 2 ASN B O 1
ATOM 2809 N N . GLY B 1 3 ? 10.422 45 12.344 1 59.25 3 GLY B N 1
ATOM 2810 C CA . GLY B 1 3 ? 10.062 46 13.336 1 59.25 3 GLY B CA 1
ATOM 2811 C C . GLY B 1 3 ? 9.305 47.188 12.742 1 59.25 3 GLY B C 1
ATOM 2812 O O . GLY B 1 3 ? 8.492 47.812 13.422 1 59.25 3 GLY B O 1
ATOM 2813 N N . ARG B 1 4 ? 9.445 47.344 11.461 1 60.25 4 ARG B N 1
ATOM 2814 C CA . ARG B 1 4 ? 8.812 48.5 10.805 1 60.25 4 ARG B CA 1
ATOM 2815 C C . ARG B 1 4 ? 7.297 48.344 10.773 1 60.25 4 ARG B C 1
ATOM 2817 O O . ARG B 1 4 ? 6.559 49.312 10.93 1 60.25 4 ARG B O 1
ATOM 2824 N N . MET B 1 5 ? 6.887 47.125 10.664 1 61.69 5 MET B N 1
ATOM 2825 C CA . MET B 1 5 ? 5.445 46.875 10.609 1 61.69 5 MET B CA 1
ATOM 2826 C C . MET B 1 5 ? 4.805 47.125 11.969 1 61.69 5 MET B C 1
ATOM 2828 O O . MET B 1 5 ? 3.68 47.625 12.047 1 61.69 5 MET B O 1
ATOM 2832 N N . TYR B 1 6 ? 5.578 46.844 12.953 1 63.72 6 TYR B N 1
ATOM 2833 C CA . TYR B 1 6 ? 5.074 47.125 14.297 1 63.72 6 TYR B CA 1
ATOM 2834 C C . TYR B 1 6 ? 4.84 48.625 14.5 1 63.72 6 TYR B C 1
ATOM 2836 O O . TYR B 1 6 ? 3.775 49.031 14.977 1 63.72 6 TYR B O 1
ATOM 2844 N N . TRP B 1 7 ? 5.805 49.406 14.023 1 63.84 7 TRP B N 1
ATOM 2845 C CA . TRP B 1 7 ? 5.738 50.844 14.281 1 63.84 7 TRP B CA 1
ATOM 2846 C C . TRP B 1 7 ? 4.672 51.5 13.414 1 63.84 7 TRP B C 1
ATOM 2848 O O . TRP B 1 7 ? 4.023 52.469 13.844 1 63.84 7 TRP B O 1
ATOM 2858 N N . ARG B 1 8 ? 4.465 50.875 12.32 1 63.38 8 ARG B N 1
ATOM 2859 C CA . ARG B 1 8 ? 3.414 51.406 11.461 1 63.38 8 ARG B CA 1
ATOM 2860 C C . ARG B 1 8 ? 2.033 51.156 12.055 1 63.38 8 ARG B C 1
ATOM 2862 O O . ARG B 1 8 ? 1.146 52.031 11.961 1 63.38 8 ARG B O 1
ATOM 2869 N N . GLN B 1 9 ? 1.962 50.062 12.734 1 65 9 GLN B N 1
ATOM 2870 C CA . GLN B 1 9 ? 0.676 49.75 13.344 1 65 9 GLN B CA 1
ATOM 2871 C C . GLN B 1 9 ? 0.421 50.594 14.578 1 65 9 GLN B C 1
ATOM 2873 O O . GLN B 1 9 ? -0.713 51 14.836 1 65 9 GLN B O 1
ATOM 2878 N N . GLN B 1 10 ? 1.535 50.812 15.242 1 66.38 10 GLN B N 1
ATOM 2879 C CA . GLN B 1 10 ? 1.358 51.562 16.484 1 66.38 10 GLN B CA 1
ATOM 2880 C C . GLN B 1 10 ? 1.31 53.062 16.203 1 66.38 10 GLN B C 1
ATOM 2882 O O . GLN B 1 10 ? 0.997 53.875 17.094 1 66.38 10 GLN B O 1
ATOM 2887 N N . ALA B 1 11 ? 1.433 53.344 14.883 1 68.31 11 ALA B N 1
ATOM 2888 C CA . ALA B 1 11 ? 1.453 54.75 14.531 1 68.31 11 ALA B CA 1
ATOM 2889 C C . ALA B 1 11 ? 0.086 55.406 14.758 1 68.31 11 ALA B C 1
ATOM 2891 O O . ALA B 1 11 ? -0.006 56.531 15.219 1 68.31 11 ALA B O 1
ATOM 2892 N N . VAL B 1 12 ? -0.932 54.594 14.531 1 69.69 12 VAL B N 1
ATOM 2893 C CA . VAL B 1 12 ? -2.271 55.156 14.609 1 69.69 12 VAL B CA 1
ATOM 2894 C C . VAL B 1 12 ? -2.631 55.438 16.062 1 69.69 12 VAL B C 1
ATOM 2896 O O . VAL B 1 12 ? -3.018 56.562 16.422 1 69.69 12 VAL B O 1
ATOM 2899 N N . PRO B 1 13 ? -2.348 54.375 16.938 1 70.94 13 PRO B N 1
ATOM 2900 C CA . PRO B 1 13 ? -2.66 54.688 18.328 1 70.94 13 PRO B CA 1
ATOM 2901 C C . PRO B 1 13 ? -1.784 55.812 18.891 1 70.94 13 PRO B C 1
ATOM 2903 O O . PRO B 1 13 ? -2.256 56.625 19.688 1 70.94 13 PRO B O 1
ATOM 2906 N N . VAL B 1 14 ? -0.561 55.969 18.438 1 74 14 VAL B N 1
ATOM 2907 C CA . VAL B 1 14 ? 0.346 57.031 18.906 1 74 14 VAL B CA 1
ATOM 2908 C C . VAL B 1 14 ? -0.108 58.375 18.391 1 74 14 VAL B C 1
ATOM 2910 O O . VAL B 1 14 ? -0.097 59.375 19.141 1 74 14 VAL B O 1
ATOM 2913 N N . LEU B 1 15 ? -0.631 58.375 17.188 1 75.69 15 LEU B N 1
ATOM 2914 C CA . LEU B 1 15 ? -1.096 59.625 16.609 1 75.69 15 LEU B CA 1
ATOM 2915 C C . LEU B 1 15 ? -2.344 60.125 17.328 1 75.69 15 LEU B C 1
ATOM 2917 O O . LEU B 1 15 ? -2.484 61.312 17.562 1 75.69 15 LEU B O 1
ATOM 2921 N N . VAL B 1 16 ? -3.188 59.219 17.641 1 72.44 16 VAL B N 1
ATOM 2922 C CA . VAL B 1 16 ? -4.414 59.594 18.344 1 72.44 16 VAL B CA 1
ATOM 2923 C C . VAL B 1 16 ? -4.078 60.125 19.734 1 72.44 16 VAL B C 1
ATOM 2925 O O . VAL B 1 16 ? -4.66 61.125 20.188 1 72.44 16 VAL B O 1
ATOM 2928 N N . GLN B 1 17 ? -3.021 59.562 20.328 1 75.06 17 GLN B N 1
ATOM 2929 C CA . GLN B 1 17 ? -2.623 60 21.672 1 75.06 17 GLN B CA 1
ATOM 2930 C C . GLN B 1 17 ? -1.946 61.375 21.609 1 75.06 17 GLN B C 1
ATOM 2932 O O . GLN B 1 17 ? -2.17 62.219 22.484 1 75.06 17 GLN B O 1
ATOM 2937 N N . VAL B 1 18 ? -1.259 61.688 20.562 1 75.12 18 VAL B N 1
ATOM 2938 C CA . VAL B 1 18 ? -0.586 62.969 20.391 1 75.12 18 VAL B CA 1
ATOM 2939 C C . VAL B 1 18 ? -1.617 64.062 20.125 1 75.12 18 VAL B C 1
ATOM 2941 O O . VAL B 1 18 ? -1.509 65.188 20.656 1 75.12 18 VAL B O 1
ATOM 2944 N N . MET B 1 19 ? -2.611 63.719 19.406 1 76.5 19 MET B N 1
ATOM 2945 C CA . MET B 1 19 ? -3.666 64.688 19.109 1 76.5 19 MET B CA 1
ATOM 2946 C C . MET B 1 19 ? -4.445 65 20.375 1 76.5 19 MET B C 1
ATOM 2948 O O . MET B 1 19 ? -4.789 66.188 20.594 1 76.5 19 MET B O 1
ATOM 2952 N N . CYS B 1 20 ? -4.652 64 21.234 1 73.94 20 CYS B N 1
ATOM 2953 C CA . CYS B 1 20 ? -5.355 64.25 22.5 1 73.94 20 CYS B CA 1
ATOM 2954 C C . CYS B 1 20 ? -4.516 65.125 23.438 1 73.94 20 CYS B C 1
ATOM 2956 O O . CYS B 1 20 ? -5.043 66 24.125 1 73.94 20 CYS B O 1
ATOM 2958 N N . LEU B 1 21 ? -3.184 65 23.391 1 75.88 21 LEU B N 1
ATOM 2959 C CA . LEU B 1 21 ? -2.279 65.75 24.234 1 75.88 21 LEU B CA 1
ATOM 2960 C C . LEU B 1 21 ? -2.238 67.25 23.797 1 75.88 21 LEU B C 1
ATOM 2962 O O . LEU B 1 21 ? -2.203 68.125 24.641 1 75.88 21 LEU B O 1
ATOM 2966 N N . CYS B 1 22 ? -2.367 67.375 22.5 1 77.06 22 CYS B N 1
ATOM 2967 C CA . CYS B 1 22 ? -2.367 68.75 21.969 1 77.06 22 CYS B CA 1
ATOM 2968 C C . CYS B 1 22 ? -3.652 69.438 22.328 1 77.06 22 CYS B C 1
ATOM 2970 O O . CYS B 1 22 ? -3.613 70.625 22.734 1 77.06 22 CYS B O 1
ATOM 2972 N N . ALA B 1 23 ? -4.734 68.75 22.266 1 77.44 23 ALA B N 1
ATOM 2973 C CA . ALA B 1 23 ? -6.016 69.375 22.609 1 77.44 23 ALA B CA 1
ATOM 2974 C C . ALA B 1 23 ? -6.082 69.688 24.109 1 77.44 23 ALA B C 1
ATOM 2976 O O . ALA B 1 23 ? -6.59 70.75 24.484 1 77.44 23 ALA B O 1
ATOM 2977 N N . ALA B 1 24 ? -5.441 68.812 24.891 1 76.56 24 ALA B N 1
ATOM 2978 C CA . ALA B 1 24 ? -5.41 69.062 26.328 1 76.56 24 ALA B CA 1
ATOM 2979 C C . ALA B 1 24 ? -4.516 70.25 26.688 1 76.56 24 ALA B C 1
ATOM 2981 O O . ALA B 1 24 ? -4.848 71.062 27.562 1 76.56 24 ALA B O 1
ATOM 2982 N N . SER B 1 25 ? -3.463 70.5 25.922 1 76.06 25 SER B N 1
ATOM 2983 C CA . SER B 1 25 ? -2.543 71.625 26.172 1 76.06 25 SER B CA 1
ATOM 2984 C C . SER B 1 25 ? -3.176 73 25.812 1 76.06 25 SER B C 1
ATOM 2986 O O . SER B 1 25 ? -2.998 73.938 26.516 1 76.06 25 SER B O 1
ATOM 2988 N N . LEU B 1 26 ? -4.004 72.938 24.812 1 79.19 26 LEU B N 1
ATOM 2989 C CA . LEU B 1 26 ? -4.68 74.125 24.391 1 79.19 26 LEU B CA 1
ATOM 2990 C C . LEU B 1 26 ? -5.754 74.562 25.406 1 79.19 26 LEU B C 1
ATOM 2992 O O . LEU B 1 26 ? -5.93 75.75 25.688 1 79.19 26 LEU B O 1
ATOM 2996 N N . TYR B 1 27 ? -6.324 73.5 25.922 1 78.69 27 TYR B N 1
ATOM 2997 C CA . TYR B 1 27 ? -7.34 73.75 26.938 1 78.69 27 TYR B CA 1
ATOM 2998 C C . TYR B 1 27 ? -6.711 74.312 28.203 1 78.69 27 TYR B C 1
ATOM 3000 O O . TYR B 1 27 ? -7.223 75.25 28.781 1 78.69 27 TYR B O 1
ATOM 3008 N N . LEU B 1 28 ? -5.512 73.938 28.531 1 79.44 28 LEU B N 1
ATOM 3009 C CA . LEU B 1 28 ? -4.844 74.375 29.75 1 79.44 28 LEU B CA 1
ATOM 3010 C C . LEU B 1 28 ? -4.254 75.812 29.547 1 79.44 28 LEU B C 1
ATOM 3012 O O . LEU B 1 28 ? -4.215 76.562 30.484 1 79.44 28 LEU B O 1
ATOM 3016 N N . ARG B 1 29 ? -4 76 28.281 1 77.5 29 ARG B N 1
ATOM 3017 C CA . ARG B 1 29 ? -3.518 77.375 27.969 1 77.5 29 ARG B CA 1
ATOM 3018 C C . ARG B 1 29 ? -4.645 78.375 28.078 1 77.5 29 ARG B C 1
ATOM 3020 O O . ARG B 1 29 ? -4.434 79.5 28.562 1 77.5 29 ARG B O 1
ATOM 3027 N N . ALA B 1 30 ? -5.711 77.938 27.812 1 80.44 30 ALA B N 1
ATOM 3028 C CA . ALA B 1 30 ? -6.871 78.812 27.875 1 80.44 30 ALA B CA 1
ATOM 3029 C C . ALA B 1 30 ? -7.254 79.125 29.328 1 80.44 30 ALA B C 1
ATOM 3031 O O . ALA B 1 30 ? -7.84 80.188 29.625 1 80.44 30 ALA B O 1
ATOM 3032 N N . LEU B 1 31 ? -6.723 78.25 30.203 1 77.94 31 LEU B N 1
ATOM 3033 C CA . LEU B 1 31 ? -7.051 78.438 31.609 1 77.94 31 LEU B CA 1
ATOM 3034 C C . LEU B 1 31 ? -5.965 79.25 32.312 1 77.94 31 LEU B C 1
ATOM 3036 O O . LEU B 1 31 ? -6.078 79.562 33.5 1 77.94 31 LEU B O 1
ATOM 3040 N N . GLY B 1 32 ? -4.965 79.625 31.578 1 75.94 32 GLY B N 1
ATOM 3041 C CA . GLY B 1 32 ? -4.004 80.562 32.125 1 75.94 32 GLY B CA 1
ATOM 3042 C C . GLY B 1 32 ? -2.65 79.938 32.406 1 75.94 32 GLY B C 1
ATOM 3043 O O . GLY B 1 32 ? -1.775 80.562 33 1 75.94 32 GLY B O 1
ATOM 3044 N N . ILE B 1 33 ? -2.5 78.75 32.125 1 76.25 33 ILE B N 1
ATOM 3045 C CA . ILE B 1 33 ? -1.225 78.062 32.406 1 76.25 33 ILE B CA 1
ATOM 3046 C C . ILE B 1 33 ? -0.232 78.375 31.297 1 76.25 33 ILE B C 1
ATOM 3048 O O . ILE B 1 33 ? -0.597 78.438 30.109 1 76.25 33 ILE B O 1
ATOM 3052 N N . THR B 1 34 ? 0.892 78.875 31.688 1 79.06 34 THR B N 1
ATOM 3053 C CA . THR B 1 34 ? 1.906 79.25 30.703 1 79.06 34 THR B CA 1
ATOM 3054 C C . THR B 1 34 ? 2.525 78 30.047 1 79.06 34 THR B C 1
ATOM 3056 O O . THR B 1 34 ? 2.395 76.875 30.547 1 79.06 34 THR B O 1
ATOM 3059 N N . TRP B 1 35 ? 3.113 78.25 28.844 1 78.5 35 TRP B N 1
ATOM 3060 C CA . TRP B 1 35 ? 3.76 77.188 28.062 1 78.5 35 TRP B CA 1
ATOM 3061 C C . TRP B 1 35 ? 4.898 76.562 28.844 1 78.5 35 TRP B C 1
ATOM 3063 O O . TRP B 1 35 ? 5.152 75.312 28.719 1 78.5 35 TRP B O 1
ATOM 3073 N N . VAL B 1 36 ? 5.445 77.25 29.781 1 77.25 36 VAL B N 1
ATOM 3074 C CA . VAL B 1 36 ? 6.586 76.812 30.547 1 77.25 36 VAL B CA 1
ATOM 3075 C C . VAL B 1 36 ? 6.109 75.812 31.594 1 77.25 36 VAL B C 1
ATOM 3077 O O . VAL B 1 36 ? 6.793 74.812 31.875 1 77.25 36 VAL B O 1
ATOM 3080 N N . GLN B 1 37 ? 4.816 75.875 31.969 1 79.19 37 GLN B N 1
ATOM 3081 C CA . GLN B 1 37 ? 4.281 74.938 32.969 1 79.19 37 GLN B CA 1
ATOM 3082 C C . GLN B 1 37 ? 3.746 73.688 32.344 1 79.19 37 GLN B C 1
ATOM 3084 O O . GLN B 1 37 ? 3.697 72.625 32.969 1 79.19 37 GLN B O 1
ATOM 3089 N N . LEU B 1 38 ? 3.494 73.75 31.031 1 80.5 38 LEU B N 1
ATOM 3090 C CA . LEU B 1 38 ? 2.893 72.625 30.344 1 80.5 38 LEU B CA 1
ATOM 3091 C C . LEU B 1 38 ? 3.969 71.688 29.781 1 80.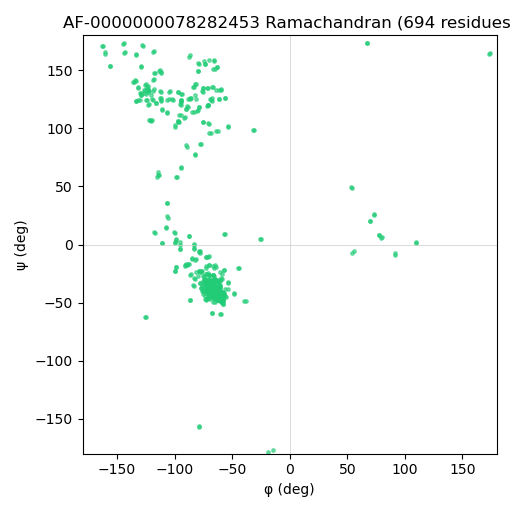5 38 LEU B C 1
ATOM 3093 O O . LEU B 1 38 ? 3.725 70.5 29.594 1 80.5 38 LEU B O 1
ATOM 3097 N N . LEU B 1 39 ? 5.164 72.125 29.641 1 79.5 39 LEU B N 1
ATOM 3098 C CA . LEU B 1 39 ? 6.23 71.375 28.969 1 79.5 39 LEU B CA 1
ATOM 3099 C C . LEU B 1 39 ? 6.59 70.125 29.75 1 79.5 39 LEU B C 1
ATOM 3101 O O . LEU B 1 39 ? 6.719 69.062 29.156 1 79.5 39 LEU B O 1
ATOM 3105 N N . PRO B 1 40 ? 6.609 70.188 31.109 1 77.81 40 PRO B N 1
ATOM 3106 C CA . PRO B 1 40 ? 6.965 68.938 31.812 1 77.81 40 PRO B CA 1
ATOM 3107 C C . PRO B 1 40 ? 5.875 67.875 31.719 1 77.81 40 PRO B C 1
ATOM 3109 O O . PRO B 1 40 ? 6.18 66.688 31.672 1 77.81 40 PRO B O 1
ATOM 3112 N N . LEU B 1 41 ? 4.668 68.25 31.516 1 76.69 41 LEU B N 1
ATOM 3113 C CA . LEU B 1 41 ? 3.566 67.312 31.422 1 76.69 41 LEU B CA 1
ATOM 3114 C C . LEU B 1 41 ? 3.568 66.625 30.078 1 76.69 41 LEU B C 1
ATOM 3116 O O . LEU B 1 41 ? 3.352 65.375 30 1 76.69 41 LEU B O 1
ATOM 3120 N N . VAL B 1 42 ? 3.906 67.375 29.047 1 77 42 VAL B N 1
ATOM 3121 C CA . VAL B 1 42 ? 3.918 66.812 27.703 1 77 42 VAL B CA 1
ATOM 3122 C C . VAL B 1 42 ? 5.102 65.875 27.562 1 77 42 VAL B C 1
ATOM 3124 O O . VAL B 1 42 ? 4.957 64.812 26.984 1 77 42 VAL B O 1
ATOM 3127 N N . LEU B 1 43 ? 6.195 66.188 28.188 1 78.31 43 LEU B N 1
ATOM 3128 C CA . LEU B 1 43 ? 7.387 65.375 28.078 1 78.31 43 LEU B CA 1
ATOM 3129 C C . LEU B 1 43 ? 7.223 64.062 28.859 1 78.31 43 LEU B C 1
ATOM 3131 O O . LEU B 1 43 ? 7.652 63.031 28.406 1 78.31 43 LEU B O 1
ATOM 3135 N N . ALA B 1 44 ? 6.504 64.188 29.969 1 76.38 44 ALA B N 1
ATOM 3136 C CA . ALA B 1 44 ? 6.281 63 30.797 1 76.38 44 ALA B CA 1
ATOM 3137 C C . ALA B 1 44 ? 5.32 62.031 30.109 1 76.38 44 ALA B C 1
ATOM 3139 O O . ALA B 1 44 ? 5.531 60.812 30.125 1 76.38 44 ALA B O 1
ATOM 3140 N N . TYR B 1 45 ? 4.398 62.594 29.406 1 76.19 45 TYR B N 1
ATOM 3141 C CA . TYR B 1 45 ? 3.416 61.75 28.719 1 76.19 45 TYR B CA 1
ATOM 3142 C C . TYR B 1 45 ? 4.027 61.062 27.516 1 76.19 45 TYR B C 1
ATOM 3144 O O . TYR B 1 45 ? 3.838 59.875 27.297 1 76.19 45 TYR B O 1
ATOM 3152 N N . MET B 1 46 ? 4.789 61.844 26.75 1 75.62 46 MET B N 1
ATOM 3153 C CA . MET B 1 46 ? 5.422 61.281 25.562 1 75.62 46 MET B CA 1
ATOM 3154 C C . MET B 1 46 ? 6.457 60.219 25.938 1 75.62 46 MET B C 1
ATOM 3156 O O . MET B 1 46 ? 6.57 59.188 25.281 1 75.62 46 MET B O 1
ATOM 3160 N N . GLY B 1 47 ? 7.184 60.5 27.078 1 76.12 47 GLY B N 1
ATOM 3161 C CA . GLY B 1 47 ? 8.156 59.531 27.547 1 76.12 47 GLY B CA 1
ATOM 3162 C C . GLY B 1 47 ? 7.531 58.219 27.984 1 76.12 47 GLY B C 1
ATOM 3163 O O . GLY B 1 47 ? 8.047 57.125 27.672 1 76.12 47 GLY B O 1
ATOM 3164 N N . SER B 1 48 ? 6.359 58.281 28.625 1 75.44 48 SER B N 1
ATOM 3165 C CA . SER B 1 48 ? 5.668 57.062 29.078 1 75.44 48 SER B CA 1
ATOM 3166 C C . SER B 1 48 ? 5.117 56.281 27.906 1 75.44 48 SER B C 1
ATOM 3168 O O . SER B 1 48 ? 5.129 55.031 27.922 1 75.44 48 SER B O 1
ATOM 3170 N N . LEU B 1 49 ? 4.676 57 26.859 1 75.38 49 LEU B N 1
ATOM 3171 C CA . LEU B 1 49 ? 4.141 56.312 25.672 1 75.38 49 LEU B CA 1
ATOM 3172 C C . LEU B 1 49 ? 5.238 55.594 24.922 1 75.38 49 LEU B C 1
ATOM 3174 O O . LEU B 1 49 ? 5.035 54.438 24.484 1 75.38 49 LEU B O 1
ATOM 3178 N N . ILE B 1 50 ? 6.367 56.219 24.797 1 76.69 50 ILE B N 1
ATOM 3179 C CA . ILE B 1 50 ? 7.488 55.625 24.078 1 76.69 50 ILE B CA 1
ATOM 3180 C C . ILE B 1 50 ? 8 54.406 24.859 1 76.69 50 ILE B C 1
ATOM 3182 O O . ILE B 1 50 ? 8.266 53.344 24.281 1 76.69 50 ILE B O 1
ATOM 3186 N N . LEU B 1 51 ? 8.023 54.594 26.234 1 77.62 51 LEU B N 1
ATOM 3187 C CA . LEU B 1 51 ? 8.508 53.5 27.062 1 77.62 51 LEU B CA 1
ATOM 3188 C C . LEU B 1 51 ? 7.574 52.312 27 1 77.62 51 LEU B C 1
ATOM 3190 O O . LEU B 1 51 ? 8.031 51.156 26.906 1 77.62 51 LEU B O 1
ATOM 3194 N N . TRP B 1 52 ? 6.312 52.5 26.906 1 74.38 52 TRP B N 1
ATOM 3195 C CA . TRP B 1 52 ? 5.32 51.438 26.859 1 74.38 52 TRP B CA 1
ATOM 3196 C C . TRP B 1 52 ? 5.418 50.688 25.531 1 74.38 52 TRP B C 1
ATOM 3198 O O . TRP B 1 52 ? 5.41 49.438 25.516 1 74.38 52 TRP B O 1
ATOM 3208 N N . ASN B 1 53 ? 5.535 51.406 24.438 1 75.94 53 ASN B N 1
ATOM 3209 C CA . ASN B 1 53 ? 5.613 50.781 23.125 1 75.94 53 ASN B CA 1
ATOM 3210 C C . ASN B 1 53 ? 6.914 50 22.953 1 75.94 53 ASN B C 1
ATOM 3212 O O . ASN B 1 53 ? 6.93 48.938 22.312 1 75.94 53 ASN B O 1
ATOM 3216 N N . LEU B 1 54 ? 7.918 50.562 23.578 1 77.69 54 LEU B N 1
ATOM 3217 C CA . LEU B 1 54 ? 9.203 49.875 23.484 1 77.69 54 LEU B CA 1
ATOM 3218 C C . LEU B 1 54 ? 9.195 48.594 24.281 1 77.69 54 LEU B C 1
ATOM 3220 O O . LEU B 1 54 ? 9.695 47.562 23.828 1 77.69 54 LEU B O 1
ATOM 3224 N N . LEU B 1 55 ? 8.555 48.625 25.516 1 79.44 55 LEU B N 1
ATOM 3225 C CA . LEU B 1 55 ? 8.453 47.438 26.344 1 79.44 55 LEU B CA 1
ATOM 3226 C C . LEU B 1 55 ? 7.582 46.375 25.672 1 79.44 55 LEU B C 1
ATOM 3228 O O . LEU B 1 55 ? 7.906 45.188 25.688 1 79.44 55 LEU B O 1
ATOM 3232 N N . ARG B 1 56 ? 6.562 46.812 25.062 1 75.06 56 ARG B N 1
ATOM 3233 C CA . ARG B 1 56 ? 5.66 45.906 24.375 1 75.06 56 ARG B CA 1
ATOM 3234 C C . ARG B 1 56 ? 6.348 45.281 23.172 1 75.06 56 ARG B C 1
ATOM 3236 O O . ARG B 1 56 ? 6.168 44.094 22.906 1 75.06 56 ARG B O 1
ATOM 3243 N N . PHE B 1 57 ? 7.039 46.062 22.453 1 75.44 57 PHE B N 1
ATOM 3244 C CA . PHE B 1 57 ? 7.777 45.594 21.281 1 75.44 57 PHE B CA 1
ATOM 3245 C C . PHE B 1 57 ? 8.805 44.531 21.703 1 75.44 57 PHE B C 1
ATOM 3247 O O . PHE B 1 57 ? 8.898 43.469 21.094 1 75.44 57 PHE B O 1
ATOM 3254 N N . TYR B 1 58 ? 9.477 44.844 22.766 1 79.56 58 TYR B N 1
ATOM 3255 C CA . TYR B 1 58 ? 10.5 43.906 23.234 1 79.56 58 TYR B CA 1
ATOM 3256 C C . TYR B 1 58 ? 9.883 42.625 23.734 1 79.56 58 TYR B C 1
ATOM 3258 O O . TYR B 1 58 ? 10.391 41.531 23.469 1 79.56 58 TYR B O 1
ATOM 3266 N N . ARG B 1 59 ? 8.789 42.656 24.422 1 76.69 59 ARG B N 1
ATOM 3267 C CA . ARG B 1 59 ? 8.109 41.469 24.938 1 76.69 59 ARG B CA 1
ATOM 3268 C C . ARG B 1 59 ? 7.59 40.594 23.797 1 76.69 59 ARG B C 1
ATOM 3270 O O . ARG B 1 59 ? 7.727 39.375 23.844 1 76.69 59 ARG B O 1
ATOM 3277 N N . LYS B 1 60 ? 7.031 41.219 22.797 1 77.38 60 LYS B N 1
ATOM 3278 C CA . LYS B 1 60 ? 6.461 40.469 21.672 1 77.38 60 LYS B CA 1
ATOM 3279 C C . LYS B 1 60 ? 7.559 39.844 20.812 1 77.38 60 LYS B C 1
ATOM 3281 O O . LYS B 1 60 ? 7.402 38.719 20.328 1 77.38 60 LYS B O 1
ATOM 3286 N N . ARG B 1 61 ? 8.57 40.625 20.641 1 77 61 ARG B N 1
ATOM 3287 C CA . ARG B 1 61 ? 9.703 40.094 19.891 1 77 61 ARG B CA 1
ATOM 3288 C C . ARG B 1 61 ? 10.289 38.875 20.578 1 77 61 ARG B C 1
ATOM 3290 O O . ARG B 1 61 ? 10.594 37.875 19.922 1 77 61 ARG B O 1
ATOM 3297 N N . ASN B 1 62 ? 10.43 38.938 21.859 1 80.56 62 ASN B N 1
ATOM 3298 C CA . ASN B 1 62 ? 10.953 37.812 22.609 1 80.56 62 ASN B CA 1
ATOM 3299 C C . ASN B 1 62 ? 9.992 36.625 22.578 1 80.56 62 ASN B C 1
ATOM 3301 O O . ASN B 1 62 ? 10.43 35.469 22.5 1 80.56 62 ASN B O 1
ATOM 3305 N N . TYR B 1 63 ? 8.797 37 22.594 1 78.69 63 TYR B N 1
ATOM 3306 C CA . TYR B 1 63 ? 7.77 35.969 22.547 1 78.69 63 TYR B CA 1
ATOM 3307 C C . TYR B 1 63 ? 7.836 35.188 21.234 1 78.69 63 TYR B C 1
ATOM 3309 O O . TYR B 1 63 ? 7.871 33.969 21.219 1 78.69 63 TYR B O 1
ATOM 3317 N N . PHE B 1 64 ? 7.965 35.875 20.109 1 79.06 64 PHE B N 1
ATOM 3318 C CA . PHE B 1 64 ? 7.973 35.25 18.797 1 79.06 64 PHE B CA 1
ATOM 3319 C C . PHE B 1 64 ? 9.281 34.5 18.578 1 79.06 64 PHE B C 1
ATOM 3321 O O . PHE B 1 64 ? 9.297 33.469 17.906 1 79.06 64 PHE B O 1
ATOM 3328 N N . HIS B 1 65 ? 10.234 35.094 19.172 1 80.44 65 HIS B N 1
ATOM 3329 C CA . HIS B 1 65 ? 11.516 34.406 19.062 1 80.44 65 HIS B CA 1
ATOM 3330 C C . HIS B 1 65 ? 11.477 33.062 19.781 1 80.44 65 HIS B C 1
ATOM 3332 O O . HIS B 1 65 ? 11.969 32.062 19.266 1 80.44 65 HIS B O 1
ATOM 3338 N N . LYS B 1 66 ? 10.859 33 20.922 1 80.31 66 LYS B N 1
ATOM 3339 C CA . LYS B 1 66 ? 10.727 31.766 21.688 1 80.31 66 LYS B CA 1
ATOM 3340 C C . LYS B 1 66 ? 9.875 30.75 20.922 1 80.31 66 LYS B C 1
ATOM 3342 O O . LYS B 1 66 ? 10.188 29.547 20.906 1 80.31 66 LYS B O 1
ATOM 3347 N N . MET B 1 67 ? 8.906 31.203 20.297 1 80.38 67 MET B N 1
ATOM 3348 C CA . MET B 1 67 ? 8.023 30.328 19.531 1 80.38 67 MET B CA 1
ATOM 3349 C C . MET B 1 67 ? 8.742 29.75 18.312 1 80.38 67 MET B C 1
ATOM 3351 O O . MET B 1 67 ? 8.57 28.578 18 1 80.38 67 MET B O 1
ATOM 3355 N N . ALA B 1 68 ? 9.531 30.609 17.703 1 78.06 68 ALA B N 1
ATOM 3356 C CA . ALA B 1 68 ? 10.273 30.172 16.516 1 78.06 68 ALA B CA 1
ATOM 3357 C C . ALA B 1 68 ? 11.297 29.094 16.875 1 78.06 68 ALA B C 1
ATOM 3359 O O . ALA B 1 68 ? 11.445 28.109 16.172 1 78.06 68 ALA B O 1
ATOM 3360 N N . VAL B 1 69 ? 11.945 29.266 17.969 1 81.19 69 VAL B N 1
ATOM 3361 C CA . VAL B 1 69 ? 12.953 28.312 18.422 1 81.19 69 VAL B CA 1
ATOM 3362 C C . VAL B 1 69 ? 12.273 26.984 18.797 1 81.19 69 VAL B C 1
ATOM 3364 O O . VAL B 1 69 ? 12.789 25.906 18.484 1 81.19 69 VAL B O 1
ATOM 3367 N N . LEU B 1 70 ? 11.133 27.109 19.438 1 79.88 70 LEU B N 1
ATOM 3368 C CA . LEU B 1 70 ? 10.383 25.906 19.812 1 79.88 70 LEU B CA 1
ATOM 3369 C C . LEU B 1 70 ? 9.953 25.125 18.578 1 79.88 70 LEU B C 1
ATOM 3371 O O . LEU B 1 70 ? 10.055 23.906 18.547 1 79.88 70 LEU B O 1
ATOM 3375 N N . MET B 1 71 ? 9.555 25.766 17.578 1 80.38 71 MET B N 1
ATOM 3376 C CA . MET B 1 71 ? 9.102 25.141 16.344 1 80.38 71 MET B CA 1
ATOM 3377 C C . MET B 1 71 ? 10.258 24.422 15.648 1 80.38 71 MET B C 1
ATOM 3379 O O . MET B 1 71 ? 10.086 23.312 15.125 1 80.38 71 MET B O 1
ATOM 3383 N N . GLU B 1 72 ? 11.406 25 15.672 1 80.56 72 GLU B N 1
ATOM 3384 C CA . GLU B 1 72 ? 12.57 24.453 14.992 1 80.56 72 GLU B CA 1
ATOM 3385 C C . GLU B 1 72 ? 13.109 23.219 15.719 1 80.56 72 GLU B C 1
ATOM 3387 O O . GLU B 1 72 ? 13.719 22.344 15.102 1 80.56 72 GLU B O 1
ATOM 3392 N N . SER B 1 73 ? 12.852 23.156 16.969 1 79 73 SER B N 1
ATOM 3393 C CA . SER B 1 73 ? 13.367 22.047 17.766 1 79 73 SER B CA 1
ATOM 3394 C C . SER B 1 73 ? 12.5 20.797 17.625 1 79 73 SER B C 1
ATOM 3396 O O . SER B 1 73 ? 12.93 19.703 17.953 1 79 73 SER B O 1
ATOM 3398 N N . LEU B 1 74 ? 11.352 20.953 17.062 1 78 74 LEU B N 1
ATOM 3399 C CA . LEU B 1 74 ? 10.43 19.828 16.922 1 78 74 LEU B CA 1
ATOM 3400 C C . LEU B 1 74 ? 10.75 19.016 15.68 1 78 74 LEU B C 1
ATOM 3402 O O . LEU B 1 74 ? 11.172 19.578 14.656 1 78 74 LEU B O 1
ATOM 3406 N N . ASP B 1 75 ? 10.758 17.703 15.781 1 73.69 75 ASP B N 1
ATOM 3407 C CA . ASP B 1 75 ? 10.969 16.828 14.633 1 73.69 75 ASP B CA 1
ATOM 3408 C C . ASP B 1 75 ? 9.93 17.094 13.539 1 73.69 75 ASP B C 1
ATOM 3410 O O . ASP B 1 75 ? 10.273 17.172 12.359 1 73.69 75 ASP B O 1
ATOM 3414 N N . GLU B 1 76 ? 8.688 17.281 14.102 1 77.12 76 GLU B N 1
ATOM 3415 C CA . GLU B 1 76 ? 7.602 17.625 13.195 1 77.12 76 GLU B CA 1
ATOM 3416 C C . GLU B 1 76 ? 6.984 18.969 13.57 1 77.12 76 GLU B C 1
ATOM 3418 O O . GLU B 1 76 ? 6.305 19.078 14.586 1 77.12 76 GLU B O 1
ATOM 3423 N N . LYS B 1 77 ? 7.25 19.938 12.836 1 75.56 77 LYS B N 1
ATOM 3424 C CA . LYS B 1 77 ? 6.883 21.328 13.125 1 75.56 77 LYS B CA 1
ATOM 3425 C C . LYS B 1 77 ? 5.375 21.469 13.32 1 75.56 77 LYS B C 1
ATOM 3427 O O . LYS B 1 77 ? 4.918 22.391 14 1 75.56 77 LYS B O 1
ATOM 3432 N N . TYR B 1 78 ? 4.645 20.547 12.805 1 74.06 78 TYR B N 1
ATOM 3433 C CA . TYR B 1 78 ? 3.195 20.703 12.875 1 74.06 78 TYR B CA 1
ATOM 3434 C C . TYR B 1 78 ? 2.682 20.328 14.266 1 74.06 78 TYR B C 1
ATOM 3436 O O . TYR B 1 78 ? 1.521 20.594 14.594 1 74.06 78 TYR B O 1
ATOM 3444 N N . LEU B 1 79 ? 3.576 19.828 15.094 1 74.38 79 LEU B N 1
ATOM 3445 C CA . LEU B 1 79 ? 3.17 19.484 16.453 1 74.38 79 LEU B CA 1
ATOM 3446 C C . LEU B 1 79 ? 3.309 20.703 17.375 1 74.38 79 LEU B C 1
ATOM 3448 O O . LEU B 1 79 ? 3.025 20.594 18.578 1 74.38 79 LEU B O 1
ATOM 3452 N N . PHE B 1 80 ? 3.586 21.781 16.844 1 75.75 80 PHE B N 1
ATOM 3453 C CA . PHE B 1 80 ? 3.896 23 17.578 1 75.75 80 PHE B CA 1
ATOM 3454 C C . PHE B 1 80 ? 2.721 23.406 18.469 1 75.75 80 PHE B C 1
ATOM 3456 O O . PHE B 1 80 ? 2.896 23.672 19.656 1 75.75 80 PHE B O 1
ATOM 3463 N N . PRO B 1 81 ? 1.542 23.438 17.938 1 71.44 81 PRO B N 1
ATOM 3464 C CA . PRO B 1 81 ? 0.443 23.922 18.766 1 71.44 81 PRO B CA 1
ATOM 3465 C C . PRO B 1 81 ? 0.14 23.016 19.953 1 71.44 81 PRO B C 1
ATOM 3467 O O . PRO B 1 81 ? -0.476 23.438 20.922 1 71.44 81 PRO B O 1
ATOM 3470 N N . GLN B 1 82 ? 0.584 21.844 19.812 1 72.88 82 GLN B N 1
ATOM 3471 C CA . GLN B 1 82 ? 0.354 20.906 20.906 1 72.88 82 GLN B CA 1
ATOM 3472 C C . GLN B 1 82 ? 1.318 21.156 22.062 1 72.88 82 GLN B C 1
ATOM 3474 O O . GLN B 1 82 ? 1.019 20.828 23.203 1 72.88 82 GLN B O 1
ATOM 3479 N N . VAL B 1 83 ? 2.371 21.75 21.719 1 68.69 83 VAL B N 1
ATOM 3480 C CA . VAL B 1 83 ? 3.398 21.984 22.719 1 68.69 83 VAL B CA 1
ATOM 3481 C C . VAL B 1 83 ? 3.305 23.406 23.25 1 68.69 83 VAL B C 1
ATOM 3483 O O . VAL B 1 83 ? 3.691 23.688 24.391 1 68.69 83 VAL B O 1
ATOM 3486 N N . TRP B 1 84 ? 2.598 24.25 22.391 1 70.19 84 TRP B N 1
ATOM 3487 C CA . TRP B 1 84 ? 2.475 25.656 22.75 1 70.19 84 TRP B CA 1
ATOM 3488 C C . TRP B 1 84 ? 1.417 25.859 23.828 1 70.19 84 TRP B C 1
ATOM 3490 O O . TRP B 1 84 ? 0.229 25.625 23.594 1 70.19 84 TRP B O 1
ATOM 3500 N N . LYS B 1 85 ? 1.593 25.781 25.125 1 62.31 85 LYS B N 1
ATOM 3501 C CA . LYS B 1 85 ? 0.654 25.938 26.234 1 62.31 85 LYS B CA 1
ATOM 3502 C C . LYS B 1 85 ? 0.454 27.406 26.594 1 62.31 85 LYS B C 1
ATOM 3504 O O . LYS B 1 85 ? -0.462 27.75 27.344 1 62.31 85 LYS B O 1
ATOM 3509 N N . GLY B 1 86 ? 1.12 28.406 26 1 57.88 86 GLY B N 1
ATOM 3510 C CA . GLY B 1 86 ? 1.199 29.672 26.719 1 57.88 86 GLY B CA 1
ATOM 3511 C C . GLY B 1 86 ? 0.438 30.781 26.031 1 57.88 86 GLY B C 1
ATOM 3512 O O . GLY B 1 86 ? 1.042 31.688 25.453 1 57.88 86 GLY B O 1
ATOM 3513 N N . ALA B 1 87 ? -1.008 30.594 25.828 1 59.19 87 ALA B N 1
ATOM 3514 C CA . ALA B 1 87 ? -1.682 31.734 25.234 1 59.19 87 ALA B CA 1
ATOM 3515 C C . ALA B 1 87 ? -2.025 32.781 26.281 1 59.19 87 ALA B C 1
ATOM 3517 O O . ALA B 1 87 ? -2.881 32.562 27.141 1 59.19 87 ALA B O 1
ATOM 3518 N N . GLY B 1 88 ? -1.019 33.594 26.75 1 59.22 88 GLY B N 1
ATOM 3519 C CA . GLY B 1 88 ? -1.241 34.594 27.766 1 59.22 88 GLY B CA 1
ATOM 3520 C C . GLY B 1 88 ? -2.223 35.656 27.328 1 59.22 88 GLY B C 1
ATOM 3521 O O . GLY B 1 88 ? -2.947 36.219 28.156 1 59.22 88 GLY B O 1
ATOM 3522 N N . SER B 1 89 ? -2.357 36.062 25.984 1 64.44 89 SER B N 1
ATOM 3523 C CA . SER B 1 89 ? -3.182 37.156 25.531 1 64.44 89 SER B CA 1
ATOM 3524 C C . SER B 1 89 ? -4.355 36.688 24.688 1 64.44 89 SER B C 1
ATOM 3526 O O . SER B 1 89 ? -4.348 35.531 24.219 1 64.44 89 SER B O 1
ATOM 3528 N N . TRP B 1 90 ? -5.438 37.5 24.797 1 65.62 90 TRP B N 1
ATOM 3529 C CA . TRP B 1 90 ? -6.637 37.188 24.016 1 65.62 90 TRP B CA 1
ATOM 3530 C C . TRP B 1 90 ? -6.281 36.906 22.562 1 65.62 90 TRP B C 1
ATOM 3532 O O . TRP B 1 90 ? -6.781 35.938 21.969 1 65.62 90 TRP B O 1
ATOM 3542 N N . GLU B 1 91 ? -5.383 37.719 22.047 1 69.75 91 GLU B N 1
ATOM 3543 C CA . GLU B 1 91 ? -4.965 37.531 20.656 1 69.75 91 GLU B CA 1
ATOM 3544 C C . GLU B 1 91 ? -4.215 36.219 20.484 1 69.75 91 GLU B C 1
ATOM 3546 O O . GLU B 1 91 ? -4.426 35.5 19.516 1 69.75 91 GLU B O 1
ATOM 3551 N N . GLU B 1 92 ? -3.455 35.938 21.469 1 72.56 92 GLU B N 1
ATOM 3552 C CA . GLU B 1 92 ? -2.682 34.719 21.422 1 72.56 92 GLU B CA 1
ATOM 3553 C C . GLU B 1 92 ? -3.594 33.469 21.5 1 72.56 92 GLU B C 1
ATOM 3555 O O . GLU B 1 92 ? -3.354 32.469 20.812 1 72.56 92 GLU B O 1
ATOM 3560 N N . ALA B 1 93 ? -4.641 33.688 22.297 1 72.81 93 ALA B N 1
ATOM 3561 C CA . ALA B 1 93 ? -5.586 32.594 22.453 1 72.81 93 ALA B CA 1
ATOM 3562 C C . ALA B 1 93 ? -6.324 32.312 21.141 1 72.81 93 ALA B C 1
ATOM 3564 O O . ALA B 1 93 ? -6.582 31.156 20.812 1 72.81 93 ALA B O 1
ATOM 3565 N N . GLY B 1 94 ? -6.645 33.406 20.484 1 74.19 94 GLY B N 1
ATOM 3566 C CA . GLY B 1 94 ? -7.305 33.25 19.203 1 74.19 94 GLY B CA 1
ATOM 3567 C C . GLY B 1 94 ? -6.457 32.5 18.188 1 74.19 94 GLY B C 1
ATOM 3568 O O . GLY B 1 94 ? -6.934 31.562 17.531 1 74.19 94 GLY B O 1
ATOM 3569 N N . TYR B 1 95 ? -5.238 32.875 18.062 1 76.62 95 TYR B N 1
ATOM 3570 C CA . TYR B 1 95 ? -4.332 32.25 17.109 1 76.62 95 TYR B CA 1
ATOM 3571 C C . TYR B 1 95 ? -4.023 30.812 17.531 1 76.62 95 TYR B C 1
ATOM 3573 O O . TYR B 1 95 ? -3.875 29.922 16.688 1 76.62 95 TYR B O 1
ATOM 3581 N N . TYR B 1 96 ? -3.988 30.641 18.781 1 75.25 96 TYR B N 1
ATOM 3582 C CA . TYR B 1 96 ? -3.75 29.312 19.312 1 75.25 96 TYR B CA 1
ATOM 3583 C C . TYR B 1 96 ? -4.879 28.359 18.906 1 75.25 96 TYR B C 1
ATOM 3585 O O . TYR B 1 96 ? -4.629 27.219 18.516 1 75.25 96 TYR B O 1
ATOM 3593 N N . CYS B 1 97 ? -6.055 28.828 19.031 1 78 97 CYS B N 1
ATOM 3594 C CA . CYS B 1 97 ? -7.207 28.016 18.672 1 78 97 CYS B CA 1
ATOM 3595 C C . CYS B 1 97 ? -7.195 27.656 17.188 1 78 97 CYS B C 1
ATOM 3597 O O . CYS B 1 97 ? -7.473 26.516 16.812 1 78 97 CYS B O 1
ATOM 3599 N N . LEU B 1 98 ? -6.832 28.609 16.438 1 77.12 98 LEU B N 1
ATOM 3600 C CA . LEU B 1 98 ? -6.762 28.375 14.992 1 77.12 98 LEU B CA 1
ATOM 3601 C C . LEU B 1 98 ? -5.672 27.359 14.664 1 77.12 98 LEU B C 1
ATOM 3603 O O . LEU B 1 98 ? -5.895 26.438 13.875 1 77.12 98 LEU B O 1
ATOM 3607 N N . LEU B 1 99 ? -4.602 27.531 15.273 1 79.44 99 LEU B N 1
ATOM 3608 C CA . LEU B 1 99 ? -3.475 26.641 15.047 1 79.44 99 LEU B CA 1
ATOM 3609 C C . LEU B 1 99 ? -3.797 25.219 15.516 1 79.44 99 LEU B C 1
ATOM 3611 O O . LEU B 1 99 ? -3.439 24.25 14.852 1 79.44 99 LEU B O 1
ATOM 3615 N N . LYS B 1 100 ? -4.438 25.141 16.578 1 81.25 100 LYS B N 1
ATOM 3616 C CA . LYS B 1 100 ? -4.801 23.844 17.141 1 81.25 100 LYS B CA 1
ATOM 3617 C C . LYS B 1 100 ? -5.766 23.094 16.234 1 81.25 100 LYS B C 1
ATOM 3619 O O . LYS B 1 100 ? -5.629 21.891 16.031 1 81.25 100 LYS B O 1
ATOM 3624 N N . GLU B 1 101 ? -6.688 23.797 15.758 1 81.44 101 GLU B N 1
ATOM 3625 C CA . GLU B 1 101 ? -7.656 23.188 14.859 1 81.44 101 GLU B CA 1
ATOM 3626 C C . GLU B 1 101 ? -6.996 22.719 13.57 1 81.44 101 GLU B C 1
ATOM 3628 O O . GLU B 1 101 ? -7.293 21.625 13.07 1 81.44 101 GLU B O 1
ATOM 3633 N N . CYS B 1 102 ? -6.113 23.5 13.031 1 78.62 102 CYS B N 1
ATOM 3634 C CA . CYS B 1 102 ? -5.363 23.141 11.836 1 78.62 102 CYS B CA 1
ATOM 3635 C C . CYS B 1 102 ? -4.5 21.906 12.078 1 78.62 102 CYS B C 1
ATOM 3637 O O . CYS B 1 102 ? -4.48 20.984 11.266 1 78.62 102 CYS B O 1
ATOM 3639 N N . THR B 1 103 ? -3.902 21.938 13.188 1 79.94 103 THR B N 1
ATOM 3640 C CA . THR B 1 103 ? -3.006 20.844 13.516 1 79.94 103 THR B CA 1
ATOM 3641 C C . THR B 1 103 ? -3.791 19.547 13.75 1 79.94 103 THR B C 1
ATOM 3643 O O . THR B 1 103 ? -3.344 18.469 13.375 1 79.94 103 THR B O 1
ATOM 3646 N N . LYS B 1 104 ? -4.922 19.719 14.398 1 82.81 104 LYS B N 1
ATOM 3647 C CA . LYS B 1 104 ? -5.766 18.547 14.641 1 82.81 104 LYS B CA 1
ATOM 3648 C C . LYS B 1 104 ? -6.18 17.891 13.328 1 82.81 104 LYS B C 1
ATOM 3650 O O . LYS B 1 104 ? -6.109 16.656 13.195 1 82.81 104 LYS B O 1
ATOM 3655 N N . SER B 1 105 ? -6.598 18.641 12.445 1 81.56 105 SER B N 1
ATOM 3656 C CA . SER B 1 105 ? -6.992 18.125 11.141 1 81.56 105 SER B CA 1
ATOM 3657 C C . SER B 1 105 ? -5.824 17.453 10.438 1 81.56 105 SER B C 1
ATOM 3659 O O . SER B 1 105 ? -5.988 16.375 9.836 1 81.56 105 SER B O 1
ATOM 3661 N N . MET B 1 106 ? -4.754 17.984 10.594 1 79.94 106 MET B N 1
ATOM 3662 C CA . MET B 1 106 ? -3.555 17.453 9.961 1 79.94 106 MET B CA 1
ATOM 3663 C C . MET B 1 106 ? -3.146 16.125 10.602 1 79.94 106 MET B C 1
ATOM 3665 O O . MET B 1 106 ? -2.75 15.188 9.906 1 79.94 106 MET B O 1
ATOM 3669 N N . LEU B 1 107 ? -3.221 16.141 11.867 1 82.94 107 LEU B N 1
ATOM 3670 C CA . LEU B 1 107 ? -2.869 14.93 12.594 1 82.94 107 LEU B CA 1
ATOM 3671 C C . LEU B 1 107 ? -3.803 13.789 12.227 1 82.94 107 LEU B C 1
ATOM 3673 O O . LEU B 1 107 ? -3.363 12.641 12.094 1 82.94 107 LEU B O 1
ATOM 3677 N N . GLU B 1 108 ? -4.977 14.148 12.047 1 85.19 108 GLU B N 1
ATOM 3678 C CA . GLU B 1 108 ? -5.949 13.141 11.648 1 85.19 108 GLU B CA 1
ATOM 3679 C C . GLU B 1 108 ? -5.617 12.578 10.266 1 85.19 108 GLU B C 1
ATOM 3681 O O . GLU B 1 108 ? -5.676 11.359 10.055 1 85.19 108 GLU B O 1
ATOM 3686 N N . GLU B 1 109 ? -5.234 13.406 9.391 1 83.38 109 GLU B N 1
ATOM 3687 C CA . GLU B 1 109 ? -4.891 12.977 8.039 1 83.38 109 GLU B CA 1
ATOM 3688 C C . GLU B 1 109 ? -3.625 12.125 8.039 1 83.38 109 GLU B C 1
ATOM 3690 O O . GLU B 1 109 ? -3.555 11.109 7.34 1 83.38 109 GLU B O 1
ATOM 3695 N N . THR B 1 110 ? -2.709 12.547 8.766 1 83.31 110 THR B N 1
ATOM 3696 C CA . THR B 1 110 ? -1.445 11.82 8.828 1 83.31 110 THR B CA 1
ATOM 3697 C C . THR B 1 110 ? -1.637 10.461 9.484 1 83.31 110 THR B C 1
ATOM 3699 O O . THR B 1 110 ? -1.032 9.469 9.07 1 83.31 110 THR B O 1
ATOM 3702 N N . GLU B 1 111 ? -2.406 10.469 10.461 1 86.81 111 GLU B N 1
ATOM 3703 C CA . GLU B 1 111 ? -2.688 9.203 11.141 1 86.81 111 GLU B CA 1
ATOM 3704 C C . GLU B 1 111 ? -3.439 8.242 10.227 1 86.81 111 GLU B C 1
ATOM 3706 O O . GLU B 1 111 ? -3.18 7.039 10.234 1 86.81 111 GLU B O 1
ATOM 3711 N N . GLU B 1 112 ? -4.297 8.781 9.523 1 87.25 112 GLU B N 1
ATOM 3712 C CA . GLU B 1 112 ? -5.027 7.949 8.57 1 87.25 112 GLU B CA 1
ATOM 3713 C C . GLU B 1 112 ? -4.09 7.379 7.508 1 87.25 112 GLU B C 1
ATOM 3715 O O . GLU B 1 112 ? -4.176 6.199 7.164 1 87.25 112 GLU B O 1
ATOM 3720 N N . ALA B 1 113 ? -3.234 8.195 7.02 1 85.25 113 ALA B N 1
ATOM 3721 C CA . ALA B 1 113 ? -2.266 7.754 6.023 1 85.25 113 ALA B CA 1
ATOM 3722 C C . ALA B 1 113 ? -1.365 6.652 6.582 1 85.25 113 ALA B C 1
ATOM 3724 O O . ALA B 1 113 ? -1.067 5.676 5.895 1 85.25 113 ALA B O 1
ATOM 3725 N N . ARG B 1 114 ? -0.983 6.84 7.777 1 85.69 114 ARG B N 1
ATOM 3726 C CA . ARG B 1 114 ? -0.148 5.84 8.438 1 85.69 114 ARG B CA 1
ATOM 3727 C C . ARG B 1 114 ? -0.903 4.527 8.625 1 85.69 114 ARG B C 1
ATOM 3729 O O . ARG B 1 114 ? -0.34 3.449 8.43 1 85.69 114 ARG B O 1
ATOM 3736 N N . ARG B 1 115 ? -2.092 4.672 8.945 1 88.19 115 ARG B N 1
ATOM 3737 C CA . ARG B 1 115 ? -2.926 3.488 9.117 1 88.19 115 ARG B CA 1
ATOM 3738 C C . ARG B 1 115 ? -3.066 2.719 7.809 1 88.19 115 ARG B C 1
ATOM 3740 O O . ARG B 1 115 ? -2.945 1.491 7.789 1 88.19 115 ARG B O 1
ATOM 3747 N N . VAL B 1 116 ? -3.324 3.412 6.785 1 87.31 116 VAL B N 1
ATOM 3748 C CA . VAL B 1 116 ? -3.477 2.789 5.473 1 87.31 116 VAL B CA 1
ATOM 3749 C C . VAL B 1 116 ? -2.18 2.084 5.082 1 87.31 116 VAL B C 1
ATOM 3751 O O . VAL B 1 116 ? -2.205 0.964 4.566 1 87.31 116 VAL B O 1
ATOM 3754 N N . GLN B 1 117 ? -1.071 2.691 5.355 1 87.5 117 GLN B N 1
ATOM 3755 C CA . GLN B 1 117 ? 0.222 2.094 5.043 1 87.5 117 GLN B CA 1
ATOM 3756 C C . GLN B 1 117 ? 0.436 0.804 5.832 1 87.5 117 GLN B C 1
ATOM 3758 O O . GLN B 1 117 ? 0.909 -0.193 5.285 1 87.5 117 GLN B O 1
ATOM 3763 N N . MET B 1 118 ? 0.062 0.875 7.062 1 88.19 118 MET B N 1
ATOM 3764 C CA . MET B 1 118 ? 0.188 -0.312 7.906 1 88.19 118 MET B CA 1
ATOM 3765 C C . MET B 1 118 ? -0.727 -1.428 7.414 1 88.19 118 MET B C 1
ATOM 3767 O O . MET B 1 118 ? -0.344 -2.6 7.422 1 88.19 118 MET B O 1
ATOM 3771 N N . GLU B 1 119 ? -1.844 -1.061 7.016 1 87.94 119 GLU B N 1
ATOM 3772 C CA . GLU B 1 119 ? -2.789 -2.039 6.484 1 87.94 119 GLU B CA 1
ATOM 3773 C C . GLU B 1 119 ? -2.26 -2.686 5.207 1 87.94 119 GLU B C 1
ATOM 3775 O O . GLU B 1 119 ? -2.41 -3.893 5.008 1 87.94 119 GLU B O 1
ATOM 3780 N N . TYR B 1 120 ? -1.667 -1.878 4.359 1 89.44 120 TYR B N 1
ATOM 3781 C CA . TYR B 1 120 ? -1.046 -2.41 3.154 1 89.44 120 TYR B CA 1
ATOM 3782 C C . TYR B 1 120 ? 0.017 -3.447 3.498 1 89.44 120 TYR B C 1
ATOM 3784 O O . TYR B 1 120 ? 0.04 -4.539 2.924 1 89.44 120 TYR B O 1
ATOM 3792 N N . GLN B 1 121 ? 0.839 -3.123 4.379 1 90.06 121 GLN B N 1
ATOM 3793 C CA . GLN B 1 121 ? 1.922 -4.02 4.766 1 90.06 121 GLN B CA 1
ATOM 3794 C C . GLN B 1 121 ? 1.378 -5.332 5.32 1 90.06 121 GLN B C 1
ATOM 3796 O O . GLN B 1 121 ? 1.825 -6.41 4.926 1 90.06 121 GLN B O 1
ATOM 3801 N N . GLU B 1 122 ? 0.448 -5.207 6.168 1 89.88 122 GLU B N 1
ATOM 3802 C CA . GLU B 1 122 ? -0.15 -6.395 6.773 1 89.88 122 GLU B CA 1
ATOM 3803 C C . GLU B 1 122 ? -0.842 -7.258 5.727 1 89.88 122 GLU B C 1
ATOM 3805 O O . GLU B 1 122 ? -0.716 -8.484 5.742 1 89.88 122 GLU B O 1
ATOM 3810 N N . ARG B 1 123 ? -1.502 -6.66 4.871 1 92 123 ARG B N 1
ATOM 3811 C CA . ARG B 1 123 ? -2.217 -7.391 3.83 1 92 123 ARG B CA 1
ATOM 3812 C C . ARG B 1 123 ? -1.246 -8.086 2.883 1 92 123 ARG B C 1
ATOM 3814 O O . ARG B 1 123 ? -1.474 -9.227 2.48 1 92 123 ARG B O 1
ATOM 3821 N N . LEU B 1 124 ? -0.204 -7.395 2.557 1 93.69 124 LEU B N 1
ATOM 3822 C CA . LEU B 1 124 ? 0.804 -7.992 1.687 1 93.69 124 LEU B CA 1
ATOM 3823 C C . LEU B 1 124 ? 1.422 -9.227 2.338 1 93.69 124 LEU B C 1
ATOM 3825 O O . LEU B 1 124 ? 1.623 -10.25 1.676 1 93.69 124 LEU B O 1
ATOM 3829 N N . GLU B 1 125 ? 1.688 -9.109 3.58 1 92.88 125 GLU B N 1
ATOM 3830 C CA . GLU B 1 125 ? 2.27 -10.242 4.301 1 92.88 125 GLU B CA 1
ATOM 3831 C C . GLU B 1 125 ? 1.323 -11.438 4.305 1 92.88 125 GLU B C 1
ATOM 3833 O O . GLU B 1 125 ? 1.738 -12.57 4.027 1 92.88 125 GLU B O 1
ATOM 3838 N N . THR B 1 126 ? 0.085 -11.203 4.598 1 92.56 126 THR B N 1
ATOM 3839 C CA . THR B 1 126 ? -0.914 -12.266 4.605 1 92.56 126 THR B CA 1
ATOM 3840 C C . THR B 1 126 ? -1.105 -12.836 3.203 1 92.56 126 THR B C 1
ATOM 3842 O O . THR B 1 126 ? -1.203 -14.055 3.031 1 92.56 126 THR B O 1
ATOM 3845 N N . TYR B 1 127 ? -1.153 -12 2.236 1 95.56 127 TYR B N 1
ATOM 3846 C CA . TYR B 1 127 ? -1.3 -12.398 0.842 1 95.56 127 TYR B CA 1
ATOM 3847 C C . TYR B 1 127 ? -0.172 -13.336 0.42 1 95.56 127 TYR B C 1
ATOM 3849 O O . TYR B 1 127 ? -0.417 -14.375 -0.194 1 95.56 127 TYR B O 1
ATOM 3857 N N . VAL B 1 128 ? 1.05 -12.891 0.703 1 96.25 128 VAL B N 1
ATOM 3858 C CA . VAL B 1 128 ? 2.211 -13.695 0.34 1 96.25 128 VAL B CA 1
ATOM 3859 C C . VAL B 1 128 ? 2.113 -15.07 1.004 1 96.25 128 VAL B C 1
ATOM 3861 O O . VAL B 1 128 ? 2.367 -16.094 0.365 1 96.25 128 VAL B O 1
ATOM 3864 N N . HIS B 1 129 ? 1.742 -15.039 2.236 1 93.81 129 HIS B N 1
ATOM 3865 C CA . HIS B 1 129 ? 1.553 -16.297 2.951 1 93.81 129 HIS B CA 1
ATOM 3866 C C . HIS B 1 129 ? 0.502 -17.156 2.268 1 93.81 129 HIS B C 1
ATOM 3868 O O . HIS B 1 129 ? 0.73 -18.359 2.033 1 93.81 129 HIS B O 1
ATOM 3874 N N . ASP B 1 130 ? -0.609 -16.609 1.93 1 94.19 130 ASP B N 1
ATOM 3875 C CA . ASP B 1 130 ? -1.719 -17.344 1.319 1 94.19 130 ASP B CA 1
ATOM 3876 C C . ASP B 1 130 ? -1.339 -17.859 -0.066 1 94.19 130 ASP B C 1
ATOM 3878 O O . ASP B 1 130 ? -1.766 -18.938 -0.465 1 94.19 130 ASP B O 1
ATOM 3882 N N . MET B 1 131 ? -0.575 -17.109 -0.811 1 96.75 131 MET B N 1
ATOM 3883 C CA . MET B 1 131 ? -0.165 -17.484 -2.162 1 96.75 131 MET B CA 1
ATOM 3884 C C . MET B 1 131 ? 0.855 -18.609 -2.127 1 96.75 131 MET B C 1
ATOM 3886 O O . MET B 1 131 ? 0.887 -19.453 -3.027 1 96.75 131 MET B O 1
ATOM 3890 N N . LYS B 1 132 ? 1.66 -18.672 -1.078 1 96.56 132 LYS B N 1
ATOM 3891 C CA . LYS B 1 132 ? 2.697 -19.703 -0.962 1 96.56 132 LYS B CA 1
ATOM 3892 C C . LYS B 1 132 ? 2.084 -21.094 -0.821 1 96.56 132 LYS B C 1
ATOM 3894 O O . LYS B 1 132 ? 2.68 -22.078 -1.244 1 96.56 132 LYS B O 1
ATOM 3899 N N . GLN B 1 133 ? 0.922 -21.141 -0.326 1 95.75 133 GLN B N 1
ATOM 3900 C CA . GLN B 1 133 ? 0.276 -22.438 -0.092 1 95.75 133 GLN B CA 1
ATOM 3901 C C . GLN B 1 133 ? -0.044 -23.141 -1.408 1 95.75 133 GLN B C 1
ATOM 3903 O O . GLN B 1 133 ? 0.451 -24.234 -1.668 1 95.75 133 GLN B O 1
ATOM 3908 N N . PRO B 1 134 ? -0.84 -22.5 -2.273 1 97.06 134 PRO B N 1
ATOM 3909 C CA . PRO B 1 134 ? -1.094 -23.188 -3.541 1 97.06 134 PRO B CA 1
ATOM 3910 C C . PRO B 1 134 ? 0.178 -23.406 -4.359 1 97.06 134 PRO B C 1
ATOM 3912 O O . PRO B 1 134 ? 0.292 -24.406 -5.074 1 97.06 134 PRO B O 1
ATOM 3915 N N . ILE B 1 135 ? 1.147 -22.547 -4.309 1 97.62 135 ILE B N 1
ATOM 3916 C CA . ILE B 1 135 ? 2.414 -22.719 -5.012 1 97.62 135 ILE B CA 1
ATOM 3917 C C . ILE B 1 135 ? 3.102 -23.984 -4.516 1 97.62 135 ILE B C 1
ATOM 3919 O O . ILE B 1 135 ? 3.607 -24.781 -5.316 1 97.62 135 ILE B O 1
ATOM 3923 N N . SER B 1 136 ? 3.061 -24.172 -3.184 1 96.88 136 SER B N 1
ATOM 3924 C CA . SER B 1 136 ? 3.689 -25.344 -2.592 1 96.88 136 SER B CA 1
ATOM 3925 C C . SER B 1 136 ? 3.002 -26.625 -3.045 1 96.88 136 SER B C 1
ATOM 3927 O O . SER B 1 136 ? 3.664 -27.641 -3.307 1 96.88 136 SER B O 1
ATOM 3929 N N . VAL B 1 137 ? 1.708 -26.625 -3.146 1 97.25 137 VAL B N 1
ATOM 3930 C CA . VAL B 1 137 ? 0.95 -27.797 -3.582 1 97.25 137 VAL B CA 1
ATOM 3931 C C . VAL B 1 137 ? 1.322 -28.141 -5.023 1 97.25 137 VAL B C 1
ATOM 3933 O O . VAL B 1 137 ? 1.601 -29.312 -5.332 1 97.25 137 VAL B O 1
ATOM 3936 N N . VAL B 1 138 ? 1.349 -27.156 -5.875 1 97.88 138 VAL B N 1
ATOM 3937 C CA . VAL B 1 138 ? 1.704 -27.391 -7.27 1 97.88 138 VAL B CA 1
ATOM 3938 C C . VAL B 1 138 ? 3.143 -27.891 -7.359 1 97.88 138 VAL B C 1
ATOM 3940 O O . VAL B 1 138 ? 3.449 -28.781 -8.164 1 97.88 138 VAL B O 1
ATOM 3943 N N . SER B 1 139 ? 3.998 -27.312 -6.547 1 97.12 139 SER B N 1
ATOM 3944 C CA . SER B 1 139 ? 5.395 -27.734 -6.512 1 97.12 139 SER B CA 1
ATOM 3945 C C . SER B 1 139 ? 5.52 -29.219 -6.141 1 97.12 139 SER B C 1
ATOM 3947 O O . SER B 1 139 ? 6.309 -29.953 -6.742 1 97.12 139 SER B O 1
ATOM 3949 N N . LEU B 1 140 ? 4.734 -29.625 -5.191 1 96.5 140 LEU B N 1
ATOM 3950 C CA . LEU B 1 140 ? 4.754 -31.016 -4.75 1 96.5 140 LEU B CA 1
ATOM 3951 C C . LEU B 1 140 ? 4.27 -31.953 -5.859 1 96.5 140 LEU B C 1
ATOM 3953 O O . LEU B 1 140 ? 4.883 -33 -6.113 1 96.5 140 LEU B O 1
ATOM 3957 N N . ILE B 1 141 ? 3.268 -31.578 -6.52 1 96.75 141 ILE B N 1
ATOM 3958 C CA . ILE B 1 141 ? 2.711 -32.406 -7.598 1 96.75 141 ILE B CA 1
ATOM 3959 C C . ILE B 1 141 ? 3.715 -32.5 -8.742 1 96.75 141 ILE B C 1
ATOM 3961 O O . ILE B 1 141 ? 4.016 -33.594 -9.227 1 96.75 141 ILE B O 1
ATOM 3965 N N . ALA B 1 142 ? 4.215 -31.344 -9.141 1 95.5 142 ALA B N 1
ATOM 3966 C CA . ALA B 1 142 ? 5.156 -31.297 -10.258 1 95.5 142 ALA B CA 1
ATOM 3967 C C . ALA B 1 142 ? 6.461 -32 -9.906 1 95.5 142 ALA B C 1
ATOM 3969 O O . ALA B 1 142 ? 7.148 -32.531 -10.781 1 95.5 142 ALA B O 1
ATOM 3970 N N . GLY B 1 143 ? 6.82 -32.062 -8.633 1 94.19 143 GLY B N 1
ATOM 3971 C CA . GLY B 1 143 ? 8.078 -32.625 -8.18 1 94.19 143 GLY B CA 1
ATOM 3972 C C . GLY B 1 143 ? 8.062 -34.156 -8.156 1 94.19 143 GLY B C 1
ATOM 3973 O O . GLY B 1 143 ? 9.109 -34.781 -7.984 1 94.19 143 GLY B O 1
ATOM 3974 N N . ARG B 1 144 ? 6.918 -34.75 -8.414 1 93.19 144 ARG B N 1
ATOM 3975 C CA . ARG B 1 144 ? 6.773 -36.219 -8.297 1 93.19 144 ARG B CA 1
ATOM 3976 C C . ARG B 1 144 ? 7.445 -36.906 -9.469 1 93.19 144 ARG B C 1
ATOM 3978 O O . ARG B 1 144 ? 8.039 -38 -9.289 1 93.19 144 ARG B O 1
ATOM 3985 N N . GLU B 1 145 ? 7.34 -36.375 -10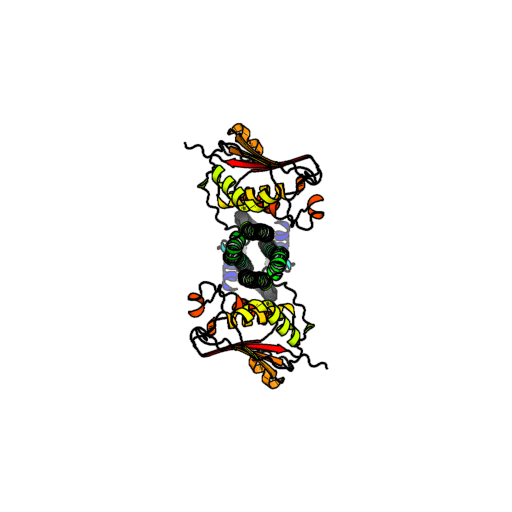.602 1 91.19 145 GLU B N 1
ATOM 3986 C CA . GLU B 1 145 ? 7.934 -37 -11.797 1 91.19 145 GLU B CA 1
ATOM 3987 C C . GLU B 1 145 ? 8.891 -36.031 -12.484 1 91.19 145 GLU B C 1
ATOM 3989 O O . GLU B 1 145 ? 8.562 -34.844 -12.664 1 91.19 145 GLU B O 1
ATOM 3994 N N . LYS B 1 146 ? 10.008 -36.562 -12.789 1 89.5 146 LYS B N 1
ATOM 3995 C CA . LYS B 1 146 ? 11.008 -35.75 -13.461 1 89.5 146 LYS B CA 1
ATOM 3996 C C . LYS B 1 146 ? 10.852 -35.812 -14.977 1 89.5 146 LYS B C 1
ATOM 3998 O O . LYS B 1 146 ? 11.438 -36.688 -15.625 1 89.5 146 LYS B O 1
ATOM 4003 N N . ASN B 1 147 ? 10.008 -35.031 -15.547 1 91.31 147 ASN B N 1
ATOM 4004 C CA . ASN B 1 147 ? 9.852 -34.875 -16.984 1 91.31 147 ASN B CA 1
ATOM 4005 C C . ASN B 1 147 ? 9.922 -33.438 -17.422 1 91.31 147 ASN B C 1
ATOM 4007 O O . ASN B 1 147 ? 10.047 -32.531 -16.578 1 91.31 147 ASN B O 1
ATOM 4011 N N . GLY B 1 148 ? 9.977 -33.188 -18.656 1 91.62 148 GLY B N 1
ATOM 4012 C CA . GLY B 1 148 ? 10.156 -31.844 -19.203 1 91.62 148 GLY B CA 1
ATOM 4013 C C . GLY B 1 148 ? 9.055 -30.875 -18.797 1 91.62 148 GLY B C 1
ATOM 4014 O O . GLY B 1 148 ? 9.328 -29.719 -18.469 1 91.62 148 GLY B O 1
ATOM 4015 N N . GLU B 1 149 ? 7.863 -31.344 -18.812 1 93.56 149 GLU B N 1
ATOM 4016 C CA . GLU B 1 149 ? 6.73 -30.484 -18.453 1 93.56 149 GLU B CA 1
ATOM 4017 C C . GLU B 1 149 ? 6.781 -30.078 -16.984 1 93.56 149 GLU B C 1
ATOM 4019 O O . GLU B 1 149 ? 6.551 -28.906 -16.656 1 93.56 149 GLU B O 1
ATOM 4024 N N . ASN B 1 150 ? 7.074 -31.062 -16.172 1 94.88 150 ASN B N 1
ATOM 4025 C CA . ASN B 1 150 ? 7.164 -30.781 -14.75 1 94.88 150 ASN B CA 1
ATOM 4026 C C . ASN B 1 150 ? 8.305 -29.812 -14.438 1 94.88 150 ASN B C 1
ATOM 4028 O O . ASN B 1 150 ? 8.172 -28.938 -13.57 1 94.88 150 ASN B O 1
ATOM 4032 N N . ARG B 1 151 ? 9.367 -29.953 -15.125 1 94.31 151 ARG B N 1
ATOM 4033 C CA . ARG B 1 151 ? 10.492 -29.031 -14.938 1 94.31 151 ARG B CA 1
ATOM 4034 C C . ARG B 1 151 ? 10.117 -27.625 -15.344 1 94.31 151 ARG B C 1
ATOM 4036 O O . ARG B 1 151 ? 10.5 -26.656 -14.68 1 94.31 151 ARG B O 1
ATOM 4043 N N . ALA B 1 152 ? 9.383 -27.516 -16.391 1 95.06 152 ALA B N 1
ATOM 4044 C CA . ALA B 1 152 ? 8.914 -26.219 -16.844 1 95.06 152 ALA B CA 1
ATOM 4045 C C . ALA B 1 152 ? 7.98 -25.578 -15.805 1 95.06 152 ALA B C 1
ATOM 4047 O O . ALA B 1 152 ? 8.07 -24.375 -15.539 1 95.06 152 ALA B O 1
ATOM 4048 N N . VAL B 1 153 ? 7.137 -26.391 -15.273 1 97 153 VAL B N 1
ATOM 4049 C CA . VAL B 1 153 ? 6.219 -25.906 -14.242 1 97 153 VAL B CA 1
ATOM 4050 C C . VAL B 1 153 ? 7.008 -25.422 -13.031 1 97 153 VAL B C 1
ATOM 4052 O O . VAL B 1 153 ? 6.75 -24.344 -12.508 1 97 153 VAL B O 1
ATOM 4055 N N . LEU B 1 154 ? 7.953 -26.25 -12.609 1 96.69 154 LEU B N 1
ATOM 4056 C CA . LEU B 1 154 ? 8.758 -25.906 -11.445 1 96.69 154 LEU B CA 1
ATOM 4057 C C . LEU B 1 154 ? 9.531 -24.609 -11.688 1 96.69 154 LEU B C 1
ATOM 4059 O O . LEU B 1 154 ? 9.703 -23.812 -10.766 1 96.69 154 LEU B O 1
ATOM 4063 N N . LEU B 1 155 ? 9.969 -24.406 -12.852 1 95.88 155 LEU B N 1
ATOM 4064 C CA . LEU B 1 155 ? 10.664 -23.172 -13.203 1 95.88 155 LEU B CA 1
ATOM 4065 C C . LEU B 1 155 ? 9.742 -21.969 -13.07 1 95.88 155 LEU B C 1
ATOM 4067 O O . LEU B 1 155 ? 10.141 -20.938 -12.516 1 95.88 155 LEU B O 1
ATOM 4071 N N . GLU B 1 156 ? 8.547 -22.109 -13.57 1 97 156 GLU B N 1
ATOM 4072 C CA . GLU B 1 156 ? 7.582 -21.031 -13.453 1 97 156 GLU B CA 1
ATOM 4073 C C . GLU B 1 156 ? 7.25 -20.734 -11.984 1 97 156 GLU B C 1
ATOM 4075 O O . GLU B 1 156 ? 7.023 -19.578 -11.609 1 97 156 GLU B O 1
ATOM 4080 N N . LEU B 1 157 ? 7.195 -21.766 -11.172 1 97.5 157 LEU B N 1
ATOM 4081 C CA . LEU B 1 157 ? 6.922 -21.594 -9.75 1 97.5 157 LEU B CA 1
ATOM 4082 C C . LEU B 1 157 ? 8.047 -20.828 -9.07 1 97.5 157 LEU B C 1
ATOM 4084 O O . LEU B 1 157 ? 7.805 -20.031 -8.164 1 97.5 157 LEU B O 1
ATOM 4088 N N . GLU B 1 158 ? 9.25 -21.078 -9.461 1 96.38 158 GLU B N 1
ATOM 4089 C CA . GLU B 1 158 ? 10.383 -20.312 -8.938 1 96.38 158 GLU B CA 1
ATOM 4090 C C . GLU B 1 158 ? 10.258 -18.828 -9.281 1 96.38 158 GLU B C 1
ATOM 4092 O O . GLU B 1 158 ? 10.539 -17.969 -8.453 1 96.38 158 GLU B O 1
ATOM 4097 N N . LYS B 1 159 ? 9.797 -18.625 -10.484 1 95.31 159 LYS B N 1
ATOM 4098 C CA . LYS B 1 159 ? 9.562 -17.25 -10.898 1 95.31 159 LYS B CA 1
ATOM 4099 C C . LYS B 1 159 ? 8.484 -16.594 -10.039 1 95.31 159 LYS B C 1
ATOM 4101 O O . LYS B 1 159 ? 8.625 -15.438 -9.633 1 95.31 159 LYS B O 1
ATOM 4106 N N . MET B 1 160 ? 7.453 -17.297 -9.781 1 97.38 160 MET B N 1
ATOM 4107 C CA . MET B 1 160 ? 6.379 -16.781 -8.938 1 97.38 160 MET B CA 1
ATOM 4108 C C . MET B 1 160 ? 6.895 -16.453 -7.539 1 97.38 160 MET B C 1
ATOM 4110 O O . MET B 1 160 ? 6.551 -15.422 -6.977 1 97.38 160 MET B O 1
ATOM 4114 N N . ASN B 1 161 ? 7.684 -17.375 -7.02 1 96.25 161 ASN B N 1
ATOM 4115 C CA . ASN B 1 161 ? 8.25 -17.156 -5.695 1 96.25 161 ASN B CA 1
ATOM 4116 C C . ASN B 1 161 ? 9.133 -15.906 -5.6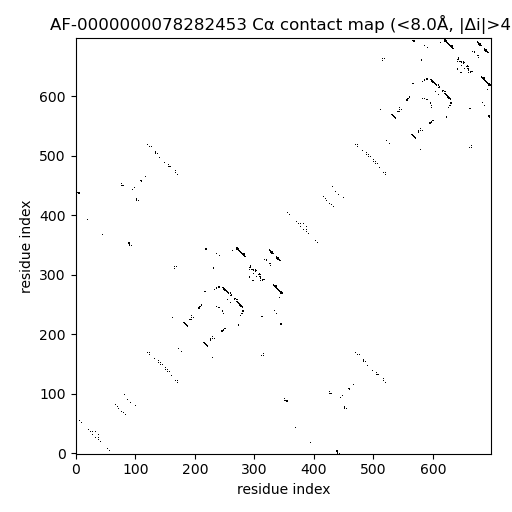68 1 96.25 161 ASN B C 1
ATOM 4118 O O . ASN B 1 161 ? 9.141 -15.164 -4.684 1 96.25 161 ASN B O 1
ATOM 4122 N N . HIS B 1 162 ? 9.844 -15.742 -6.695 1 95.38 162 HIS B N 1
ATOM 4123 C CA . HIS B 1 162 ? 10.68 -14.555 -6.82 1 95.38 162 HIS B CA 1
ATOM 4124 C C . HIS B 1 162 ? 9.836 -13.281 -6.789 1 95.38 162 HIS B C 1
ATOM 4126 O O . HIS B 1 162 ? 10.164 -12.336 -6.07 1 95.38 162 HIS B O 1
ATOM 4132 N N . LEU B 1 163 ? 8.75 -13.281 -7.488 1 96.06 163 LEU B N 1
ATOM 4133 C CA . LEU B 1 163 ? 7.844 -12.133 -7.523 1 96.06 163 LEU B CA 1
ATOM 4134 C C . LEU B 1 163 ? 7.203 -11.906 -6.156 1 96.06 163 LEU B C 1
ATOM 4136 O O . LEU B 1 163 ? 7.043 -10.766 -5.727 1 96.06 163 LEU B O 1
ATOM 4140 N N . LEU B 1 164 ? 6.852 -12.961 -5.461 1 96.94 164 LEU B N 1
ATOM 4141 C CA . LEU B 1 164 ? 6.262 -12.875 -4.129 1 96.94 164 LEU B CA 1
ATOM 4142 C C . LEU B 1 164 ? 7.219 -12.195 -3.154 1 96.94 164 LEU B C 1
ATOM 4144 O O . LEU B 1 164 ? 6.809 -11.352 -2.359 1 96.94 164 LEU B O 1
ATOM 4148 N N . GLU B 1 165 ? 8.438 -12.562 -3.262 1 95 165 GLU B N 1
ATOM 4149 C CA . GLU B 1 165 ? 9.438 -11.961 -2.381 1 95 165 GLU B CA 1
ATOM 4150 C C . GLU B 1 165 ? 9.602 -10.469 -2.672 1 95 165 GLU B C 1
ATOM 4152 O O . GLU B 1 165 ? 9.766 -9.672 -1.752 1 95 165 GLU B O 1
ATOM 4157 N N . GLN B 1 166 ? 9.547 -10.125 -3.877 1 94.75 166 GLN B N 1
ATOM 4158 C CA . GLN B 1 166 ? 9.711 -8.727 -4.266 1 94.75 166 GLN B CA 1
ATOM 4159 C C . GLN B 1 166 ? 8.578 -7.871 -3.715 1 94.75 166 GLN B C 1
ATOM 4161 O O . GLN B 1 166 ? 8.812 -6.785 -3.184 1 94.75 166 GLN B O 1
ATOM 4166 N N . ILE B 1 167 ? 7.379 -8.391 -3.85 1 95.81 167 ILE B N 1
ATOM 4167 C CA . ILE B 1 167 ? 6.254 -7.574 -3.4 1 95.81 167 ILE B CA 1
ATOM 4168 C C . ILE B 1 167 ? 6.262 -7.484 -1.877 1 95.81 167 ILE B C 1
ATOM 4170 O O . ILE B 1 167 ? 5.887 -6.453 -1.309 1 95.81 167 ILE B O 1
ATOM 4174 N N . LEU B 1 168 ? 6.652 -8.555 -1.223 1 94.75 168 LEU B N 1
ATOM 4175 C CA . LEU B 1 168 ? 6.766 -8.555 0.231 1 94.75 168 LEU B CA 1
ATOM 4176 C C . LEU B 1 168 ? 7.758 -7.496 0.7 1 94.75 168 LEU B C 1
ATOM 4178 O O . LEU B 1 168 ? 7.434 -6.676 1.562 1 94.75 168 LEU B O 1
ATOM 4182 N N . TYR B 1 169 ? 8.859 -7.5 0.097 1 93.75 169 TYR B N 1
ATOM 4183 C CA . TYR B 1 169 ? 9.914 -6.602 0.55 1 93.75 169 TYR B CA 1
ATOM 4184 C C . TYR B 1 169 ? 9.672 -5.184 0.051 1 93.75 169 TYR B C 1
ATOM 4186 O O . TYR B 1 169 ? 10.211 -4.223 0.609 1 93.75 169 TYR B O 1
ATOM 4194 N N . PHE B 1 170 ? 8.906 -5.055 -1.022 1 93.44 170 PHE B N 1
ATOM 4195 C CA . PHE B 1 170 ? 8.422 -3.729 -1.384 1 93.44 170 PHE B CA 1
ATOM 4196 C C . PHE B 1 170 ? 7.598 -3.127 -0.253 1 93.44 170 PHE B C 1
ATOM 4198 O O . PHE B 1 170 ? 7.836 -1.991 0.161 1 93.44 170 PHE B O 1
ATOM 4205 N N . GLY B 1 171 ? 6.676 -3.898 0.225 1 91.19 171 GLY B N 1
ATOM 4206 C CA . GLY B 1 171 ? 5.871 -3.445 1.35 1 91.19 171 GLY B CA 1
ATOM 4207 C C . GLY B 1 171 ? 6.699 -3.09 2.57 1 91.19 171 GLY B C 1
ATOM 4208 O O . GLY B 1 171 ? 6.457 -2.068 3.215 1 91.19 171 GLY B O 1
ATOM 4209 N N . ARG B 1 172 ? 7.637 -3.85 2.838 1 88.31 172 ARG B N 1
ATOM 4210 C CA . ARG B 1 172 ? 8.469 -3.66 4.023 1 88.31 172 ARG B CA 1
ATOM 4211 C C . ARG B 1 172 ? 9.367 -2.438 3.867 1 88.31 172 ARG B C 1
ATOM 4213 O O . ARG B 1 172 ? 9.68 -1.758 4.848 1 88.31 172 ARG B O 1
ATOM 4220 N N . SER B 1 173 ? 9.758 -2.227 2.656 1 86.56 173 SER B N 1
ATOM 4221 C CA . SER B 1 173 ? 10.68 -1.122 2.391 1 86.56 173 SER B CA 1
ATOM 4222 C C . SER B 1 173 ? 9.984 0.225 2.564 1 86.56 173 SER B C 1
ATOM 4224 O O . SER B 1 173 ? 10.633 1.229 2.869 1 86.56 173 SER B O 1
ATOM 4226 N N . GLU B 1 174 ? 8.711 0.269 2.391 1 80.94 174 GLU B N 1
ATOM 4227 C CA . GLU B 1 174 ? 7.965 1.521 2.467 1 80.94 174 GLU B CA 1
ATOM 4228 C C . GLU B 1 174 ? 7.523 1.814 3.896 1 80.94 174 GLU B C 1
ATOM 4230 O O . GLU B 1 174 ? 7.148 2.945 4.219 1 80.94 174 GLU B O 1
ATOM 4235 N N . SER B 1 175 ? 7.574 0.835 4.645 1 75.44 175 SER B N 1
ATOM 4236 C CA . SER B 1 175 ? 7.129 1.029 6.02 1 75.44 175 SER B CA 1
ATOM 4237 C C . SER B 1 175 ? 8.297 1.352 6.941 1 75.44 175 SER B C 1
ATOM 4239 O O . SER B 1 175 ? 9.312 0.657 6.926 1 75.44 175 SER B O 1
ATOM 4241 N N . ALA B 1 176 ? 8.133 2.467 7.566 1 65.81 176 ALA B N 1
ATOM 4242 C CA . ALA B 1 176 ? 9.172 2.902 8.5 1 65.81 176 ALA B CA 1
ATOM 4243 C C . ALA B 1 176 ? 9.281 1.939 9.68 1 65.81 176 ALA B C 1
ATOM 4245 O O . ALA B 1 176 ? 10.32 1.877 10.336 1 65.81 176 ALA B O 1
ATOM 4246 N N . HIS B 1 177 ? 8.289 1.147 9.891 1 64.75 177 HIS B N 1
ATOM 4247 C CA . HIS B 1 177 ? 8.203 0.358 11.109 1 64.75 177 HIS B CA 1
ATOM 4248 C C . HIS B 1 177 ? 8.633 -1.083 10.867 1 64.75 177 HIS B C 1
ATOM 4250 O O . HIS B 1 177 ? 8.5 -1.934 11.75 1 64.75 177 HIS B O 1
ATOM 4256 N N . SER B 1 178 ? 9.164 -1.251 9.758 1 70.25 178 SER B N 1
ATOM 4257 C CA . SER B 1 178 ? 9.57 -2.643 9.578 1 70.25 178 SER B CA 1
ATOM 4258 C C . SER B 1 178 ? 10.766 -2.992 10.445 1 70.25 178 SER B C 1
ATOM 4260 O O . SER B 1 178 ? 11.773 -2.283 10.438 1 70.25 178 SER B O 1
ATOM 4262 N N . ASP B 1 179 ? 10.492 -3.986 11.328 1 76.31 179 ASP B N 1
ATOM 4263 C CA . ASP B 1 179 ? 11.523 -4.391 12.273 1 76.31 179 ASP B CA 1
ATOM 4264 C C . ASP B 1 179 ? 12.375 -5.523 11.703 1 76.31 179 ASP B C 1
ATOM 4266 O O . ASP B 1 179 ? 11.852 -6.59 11.367 1 76.31 179 ASP B O 1
ATOM 4270 N N . PHE B 1 180 ? 13.625 -5.176 11.383 1 86.19 180 PHE B N 1
ATOM 4271 C CA . PHE B 1 180 ? 14.602 -6.188 10.992 1 86.19 180 PHE B CA 1
ATOM 4272 C C . PHE B 1 180 ? 15.219 -6.848 12.219 1 86.19 180 PHE B C 1
ATOM 4274 O O . PHE B 1 180 ? 15.422 -6.195 13.25 1 86.19 180 PHE B O 1
ATOM 4281 N N . LEU B 1 181 ? 15.359 -8.117 12.125 1 89.12 181 LEU B N 1
ATOM 4282 C CA . LEU B 1 181 ? 15.984 -8.867 13.203 1 89.12 181 LEU B CA 1
ATOM 4283 C C . LEU B 1 181 ? 17.453 -9.117 12.914 1 89.12 181 LEU B C 1
ATOM 4285 O O . LEU B 1 181 ? 17.797 -10.008 12.133 1 89.12 181 LEU B O 1
ATOM 4289 N N . ILE B 1 182 ? 18.297 -8.375 13.633 1 88.94 182 ILE B N 1
ATOM 4290 C CA . ILE B 1 182 ? 19.734 -8.508 13.43 1 88.94 182 ILE B CA 1
ATOM 4291 C C . ILE B 1 182 ? 20.297 -9.578 14.367 1 88.94 182 ILE B C 1
ATOM 4293 O O . ILE B 1 182 ? 20.109 -9.492 15.586 1 88.94 182 ILE B O 1
ATOM 4297 N N . GLN B 1 183 ? 20.797 -10.594 13.742 1 91.44 183 GLN B N 1
ATOM 4298 C CA . GLN B 1 183 ? 21.375 -11.703 14.5 1 91.44 183 GLN B CA 1
ATOM 4299 C C . GLN B 1 183 ? 22.594 -12.289 13.781 1 91.44 183 GLN B C 1
ATOM 4301 O O . GLN B 1 183 ? 22.922 -11.875 12.672 1 91.44 183 GLN B O 1
ATOM 4306 N N . LYS B 1 184 ? 23.234 -13.195 14.484 1 91.69 184 LYS B N 1
ATOM 4307 C CA . LYS B 1 184 ? 24.328 -13.93 13.844 1 91.69 184 LYS B CA 1
ATOM 4308 C C . LYS B 1 184 ? 23.797 -14.867 12.766 1 91.69 184 LYS B C 1
ATOM 4310 O O . LYS B 1 184 ? 22.859 -15.641 13.008 1 91.69 184 LYS B O 1
ATOM 4315 N N . VAL B 1 185 ? 24.344 -14.688 11.609 1 93.62 185 VAL B N 1
ATOM 4316 C CA . VAL B 1 185 ? 23.875 -15.453 10.461 1 93.62 185 VAL B CA 1
ATOM 4317 C C . VAL B 1 185 ? 25.031 -16.188 9.805 1 93.62 185 VAL B C 1
ATOM 4319 O O . VAL B 1 185 ? 26.109 -15.602 9.609 1 93.62 185 VAL B O 1
ATOM 4322 N N . ASN B 1 186 ? 24.828 -17.438 9.602 1 93.81 186 ASN B N 1
ATOM 4323 C CA . ASN B 1 186 ? 25.766 -18.203 8.797 1 93.81 186 ASN B CA 1
ATOM 4324 C C . ASN B 1 186 ? 25.594 -17.891 7.309 1 93.81 186 ASN B C 1
ATOM 4326 O O . ASN B 1 186 ? 24.641 -18.359 6.676 1 93.81 186 ASN B O 1
ATOM 4330 N N . THR B 1 187 ? 26.562 -17.125 6.789 1 94.5 187 THR B N 1
ATOM 4331 C CA . THR B 1 187 ? 26.453 -16.641 5.418 1 94.5 187 THR B CA 1
ATOM 4332 C C . THR B 1 187 ? 26.422 -17.812 4.434 1 94.5 187 THR B C 1
ATOM 4334 O O . THR B 1 187 ? 25.703 -17.75 3.426 1 94.5 187 THR B O 1
ATOM 4337 N N . ARG B 1 188 ? 27.109 -18.844 4.703 1 94.44 188 ARG B N 1
ATOM 4338 C CA . ARG B 1 188 ? 27.141 -20.016 3.834 1 94.44 188 ARG B CA 1
ATOM 4339 C C . ARG B 1 188 ? 25.766 -20.672 3.752 1 94.44 188 ARG B C 1
ATOM 4341 O O . ARG B 1 188 ? 25.344 -21.109 2.68 1 94.44 188 ARG B O 1
ATOM 4348 N N . ASP B 1 189 ? 25.156 -20.734 4.875 1 95.94 189 ASP B N 1
ATOM 4349 C CA . ASP B 1 189 ? 23.812 -21.328 4.91 1 95.94 189 ASP B CA 1
ATOM 4350 C C . ASP B 1 189 ? 22.828 -20.5 4.09 1 95.94 189 ASP B C 1
ATOM 4352 O O . ASP B 1 189 ? 21.969 -21.062 3.416 1 95.94 189 ASP B O 1
ATOM 4356 N N . VAL B 1 190 ? 23 -19.234 4.137 1 96.94 190 VAL B N 1
ATOM 4357 C CA . VAL B 1 190 ? 22.094 -18.359 3.389 1 96.94 190 VAL B CA 1
ATOM 4358 C C . VAL B 1 190 ? 22.344 -18.531 1.892 1 96.94 190 VAL B C 1
ATOM 4360 O O . VAL B 1 190 ? 21.391 -18.578 1.106 1 96.94 190 VAL B O 1
ATOM 4363 N N . ILE B 1 191 ? 23.562 -18.641 1.493 1 96.81 191 ILE B N 1
ATOM 4364 C CA . ILE B 1 191 ? 23.922 -18.828 0.089 1 96.81 191 ILE B CA 1
ATOM 4365 C C . ILE B 1 191 ? 23.359 -20.156 -0.401 1 96.81 191 ILE B C 1
ATOM 4367 O O . ILE B 1 191 ? 22.766 -20.234 -1.479 1 96.81 191 ILE B O 1
ATOM 4371 N N . ARG B 1 192 ? 23.5 -21.188 0.401 1 96.31 192 ARG B N 1
ATOM 4372 C CA . ARG B 1 192 ? 23 -22.5 0.046 1 96.31 192 ARG B CA 1
ATOM 4373 C C . ARG B 1 192 ? 21.484 -22.469 -0.122 1 96.31 192 ARG B C 1
ATOM 4375 O O . ARG B 1 192 ? 20.938 -23.078 -1.052 1 96.31 192 ARG B O 1
ATOM 4382 N N . GLU B 1 193 ? 20.875 -21.844 0.786 1 97.12 193 GLU B N 1
ATOM 4383 C CA . GLU B 1 193 ? 19.422 -21.703 0.697 1 97.12 193 GLU B CA 1
ATOM 4384 C C . GLU B 1 193 ? 19.016 -20.953 -0.57 1 97.12 193 GLU B C 1
ATOM 4386 O O . GLU B 1 193 ? 18.062 -21.359 -1.25 1 97.12 193 GLU B O 1
ATOM 4391 N N . CYS B 1 194 ? 19.719 -19.922 -0.869 1 97.62 194 CYS B N 1
ATOM 4392 C CA . CYS B 1 194 ? 19.453 -19.125 -2.066 1 97.62 194 CYS B CA 1
ATOM 4393 C C . CYS B 1 194 ? 19.594 -19.984 -3.322 1 97.62 194 CYS B C 1
ATOM 4395 O O . CYS B 1 194 ? 18.734 -19.938 -4.207 1 97.62 194 CYS B O 1
ATOM 4397 N N . LEU B 1 195 ? 20.641 -20.812 -3.381 1 96.81 195 LEU B N 1
ATOM 4398 C CA . LEU B 1 195 ? 20.859 -21.688 -4.527 1 96.81 195 LEU B CA 1
ATOM 4399 C C . LEU B 1 195 ? 19.781 -22.75 -4.625 1 96.81 195 LEU B C 1
ATOM 4401 O O . LEU B 1 195 ? 19.344 -23.094 -5.723 1 96.81 195 LEU B O 1
ATOM 4405 N N . SER B 1 196 ? 19.344 -23.156 -3.461 1 96.06 196 SER B N 1
ATOM 4406 C CA . SER B 1 196 ? 18.297 -24.156 -3.424 1 96.06 196 SER B CA 1
ATOM 4407 C C . SER B 1 196 ? 16.984 -23.609 -3.963 1 96.06 196 SER B C 1
ATOM 4409 O O . SER B 1 196 ? 16.266 -24.281 -4.699 1 96.06 196 SER B O 1
ATOM 4411 N N . ILE B 1 197 ? 16.688 -22.391 -3.623 1 94.81 197 ILE B N 1
ATOM 4412 C CA . ILE B 1 197 ? 15.469 -21.719 -4.051 1 94.81 197 ILE B CA 1
ATOM 4413 C C . ILE B 1 197 ? 15.477 -21.547 -5.566 1 94.81 197 ILE B C 1
ATOM 4415 O O . ILE B 1 197 ? 14.43 -21.594 -6.207 1 94.81 197 ILE B O 1
ATOM 4419 N N . ASN B 1 198 ? 16.656 -21.406 -6.141 1 96 198 ASN B N 1
ATOM 4420 C CA . ASN B 1 198 ? 16.797 -21.188 -7.574 1 96 198 ASN B CA 1
ATOM 4421 C C . ASN B 1 198 ? 17.312 -22.438 -8.289 1 96 198 ASN B C 1
ATOM 4423 O O . ASN B 1 198 ? 17.906 -22.328 -9.359 1 96 198 ASN B O 1
ATOM 4427 N N . LYS B 1 199 ? 17.109 -23.578 -7.734 1 95.19 199 LYS B N 1
ATOM 4428 C CA . LYS B 1 199 ? 17.703 -24.828 -8.203 1 95.19 199 LYS B CA 1
ATOM 4429 C C . LYS B 1 199 ? 17.281 -25.125 -9.641 1 95.19 199 LYS B C 1
ATOM 4431 O O . LYS B 1 199 ? 18.125 -25.438 -10.492 1 95.19 199 LYS B O 1
ATOM 4436 N N . GLN B 1 200 ? 15.992 -25.047 -10 1 94.75 200 GLN B N 1
ATOM 4437 C CA . GLN B 1 200 ? 15.516 -25.344 -11.344 1 94.75 200 GLN B CA 1
ATOM 4438 C C . GLN B 1 200 ? 16.078 -24.359 -12.367 1 94.75 200 GLN B C 1
ATOM 4440 O O . GLN B 1 200 ? 16.469 -24.75 -13.469 1 94.75 200 GLN B O 1
ATOM 4445 N N . LEU B 1 201 ? 16.125 -23.156 -11.984 1 94.62 201 LEU B N 1
ATOM 4446 C CA . LEU B 1 201 ? 16.656 -22.109 -12.852 1 94.62 201 LEU B CA 1
ATOM 4447 C C . LEU B 1 201 ? 18.125 -22.359 -13.164 1 94.62 201 LEU B C 1
ATOM 4449 O O . LEU B 1 201 ? 18.547 -22.266 -14.312 1 94.62 201 LEU B O 1
ATOM 4453 N N . LEU B 1 202 ? 18.891 -22.688 -12.117 1 96.38 202 LEU B N 1
ATOM 4454 C CA . LEU B 1 202 ? 20.328 -22.953 -12.25 1 96.38 202 LEU B CA 1
ATOM 4455 C C . LEU B 1 202 ? 20.578 -24.188 -13.102 1 96.38 202 LEU B C 1
ATOM 4457 O O . LEU B 1 202 ? 21.438 -24.172 -13.992 1 96.38 202 LEU B O 1
ATOM 4461 N N . ILE B 1 203 ? 19.797 -25.234 -12.906 1 93.94 203 ILE B N 1
ATOM 4462 C CA . ILE B 1 203 ? 19.953 -26.5 -13.625 1 93.94 203 ILE B CA 1
ATOM 4463 C C . ILE B 1 203 ? 19.578 -26.312 -15.086 1 93.94 203 ILE B C 1
ATOM 4465 O O . ILE B 1 203 ? 20.312 -26.719 -15.984 1 93.94 203 ILE B O 1
ATOM 4469 N N . GLN B 1 204 ? 18.438 -25.656 -15.312 1 91.31 204 GLN B N 1
ATOM 4470 C CA . GLN B 1 204 ? 17.938 -25.469 -16.656 1 91.31 204 GLN B CA 1
ATOM 4471 C C . GLN B 1 204 ? 18.922 -24.672 -17.516 1 91.31 204 GLN B C 1
ATOM 4473 O O . GLN B 1 204 ? 19.031 -24.906 -18.719 1 91.31 204 GLN B O 1
ATOM 4478 N N . ASN B 1 205 ? 19.641 -23.812 -16.906 1 93.38 205 ASN B N 1
ATOM 4479 C CA . ASN B 1 205 ? 20.562 -22.953 -17.641 1 93.38 205 ASN B CA 1
ATOM 4480 C C . ASN B 1 205 ? 22 -23.484 -17.562 1 93.38 205 ASN B C 1
ATOM 4482 O O . ASN B 1 205 ? 22.922 -22.828 -18.047 1 93.38 205 ASN B O 1
ATOM 4486 N N . LYS B 1 206 ? 22.172 -24.625 -16.891 1 95.12 206 LYS B N 1
ATOM 4487 C CA . LYS B 1 206 ? 23.469 -25.266 -16.766 1 95.12 206 LYS B CA 1
ATOM 4488 C C . LYS B 1 206 ? 24.516 -24.297 -16.219 1 95.12 206 LYS B C 1
ATOM 4490 O O . LYS B 1 206 ? 25.609 -24.172 -16.766 1 95.12 206 LYS B O 1
ATOM 4495 N N . VAL B 1 207 ? 24.188 -23.641 -15.148 1 97.06 207 VAL B N 1
ATOM 4496 C CA . VAL B 1 207 ? 25.031 -22.609 -14.57 1 97.06 207 VAL B CA 1
ATOM 4497 C C . VAL B 1 207 ? 26.203 -23.25 -13.836 1 97.06 207 VAL B C 1
ATOM 4499 O O . VAL B 1 207 ? 26.016 -24.203 -13.078 1 97.06 207 VAL B O 1
ATOM 4502 N N . SER B 1 208 ? 27.391 -22.766 -14.094 1 97.44 208 SER B N 1
ATOM 4503 C CA . SER B 1 208 ? 28.562 -23.156 -13.336 1 97.44 208 SER B CA 1
ATOM 4504 C C . SER B 1 208 ? 28.734 -22.297 -12.094 1 97.44 208 SER B C 1
ATOM 4506 O O . SER B 1 208 ? 28.766 -21.062 -12.188 1 97.44 208 SER B O 1
ATOM 4508 N N . LEU B 1 209 ? 28.844 -22.953 -10.961 1 97.5 209 LEU B N 1
ATOM 4509 C CA . LEU B 1 209 ? 28.938 -22.234 -9.695 1 97.5 209 LEU B CA 1
ATOM 4510 C C . LEU B 1 209 ? 30.312 -22.406 -9.062 1 97.5 209 LEU B C 1
ATOM 4512 O O . LEU B 1 209 ? 30.859 -23.516 -9.062 1 97.5 209 LEU B O 1
ATOM 4516 N N . ASP B 1 210 ? 30.906 -21.359 -8.648 1 97 210 ASP B N 1
ATOM 4517 C CA . ASP B 1 210 ? 32.125 -21.359 -7.867 1 97 210 ASP B CA 1
ATOM 4518 C C . ASP B 1 210 ? 31.938 -20.641 -6.527 1 97 210 ASP B C 1
ATOM 4520 O O . ASP B 1 210 ? 31.797 -19.422 -6.48 1 97 210 ASP B O 1
ATOM 4524 N N . ILE B 1 211 ? 31.891 -21.375 -5.457 1 95.62 211 ILE B N 1
ATOM 4525 C CA . ILE B 1 211 ? 31.625 -20.875 -4.113 1 95.62 211 ILE B CA 1
ATOM 4526 C C . ILE B 1 211 ? 32.781 -21.25 -3.182 1 95.62 211 ILE B C 1
ATOM 4528 O O . ILE B 1 211 ? 33.25 -22.391 -3.189 1 95.62 211 ILE B O 1
ATOM 4532 N N . PRO B 1 212 ? 33.219 -20.344 -2.424 1 93.62 212 PRO B N 1
ATOM 4533 C CA . PRO B 1 212 ? 34.312 -20.672 -1.505 1 93.62 212 PRO B CA 1
ATOM 4534 C C . PRO B 1 212 ? 33.875 -21.688 -0.435 1 93.62 212 PRO B C 1
ATOM 4536 O O . PRO B 1 212 ? 32.719 -21.75 -0.066 1 93.62 212 PRO B O 1
ATOM 4539 N N . ASP B 1 213 ? 34.812 -22.359 0.14 1 88.19 213 ASP B N 1
ATOM 4540 C CA . ASP B 1 213 ? 34.562 -23.406 1.139 1 88.19 213 ASP B CA 1
ATOM 4541 C C . ASP B 1 213 ? 34.188 -22.781 2.48 1 88.19 213 ASP B C 1
ATOM 4543 O O . ASP B 1 213 ? 33.344 -23.344 3.209 1 88.19 213 ASP B O 1
ATOM 4547 N N . THR B 1 214 ? 34.906 -21.672 2.779 1 90.5 214 THR B N 1
ATOM 4548 C CA . THR B 1 214 ? 34.625 -21.047 4.066 1 90.5 214 THR B CA 1
ATOM 4549 C C . THR B 1 214 ? 34.219 -19.578 3.875 1 90.5 214 THR B C 1
ATOM 4551 O O . THR B 1 214 ? 34.844 -18.844 3.107 1 90.5 214 THR B O 1
ATOM 4554 N N . ILE B 1 215 ? 33.156 -19.266 4.504 1 91.25 215 ILE B N 1
ATOM 4555 C CA . ILE B 1 215 ? 32.656 -17.891 4.516 1 91.25 215 ILE B CA 1
ATOM 4556 C C . ILE B 1 215 ? 32.312 -17.469 5.945 1 91.25 215 ILE B C 1
ATOM 4558 O O . ILE B 1 215 ? 31.578 -18.156 6.648 1 91.25 215 ILE B O 1
ATOM 4562 N N . PRO B 1 216 ? 32.875 -16.406 6.395 1 89.62 216 PRO B N 1
ATOM 4563 C CA . PRO B 1 216 ? 32.625 -15.977 7.77 1 89.62 216 PRO B CA 1
ATOM 4564 C C . PRO B 1 216 ? 31.172 -15.625 8.016 1 89.62 216 PRO B C 1
ATOM 4566 O O . PRO B 1 216 ? 30.453 -15.227 7.086 1 89.62 216 PRO B O 1
ATOM 4569 N N . GLY B 1 217 ? 30.766 -15.789 9.273 1 90.25 217 GLY B N 1
ATOM 4570 C CA . GLY B 1 217 ? 29.453 -15.344 9.688 1 90.25 217 GLY B CA 1
ATOM 4571 C C . GLY B 1 217 ? 29.344 -13.836 9.82 1 90.25 217 GLY B C 1
ATOM 4572 O O . GLY B 1 217 ? 30.359 -13.148 9.969 1 90.25 217 GLY B O 1
ATOM 4573 N N . VAL B 1 218 ? 28.109 -13.375 9.688 1 91.19 218 VAL B N 1
ATOM 4574 C CA . VAL B 1 218 ? 27.906 -11.93 9.766 1 91.19 218 VAL B CA 1
ATOM 4575 C C . VAL B 1 218 ? 26.719 -11.625 10.68 1 91.19 218 VAL B C 1
ATOM 4577 O O . VAL B 1 218 ? 25.984 -12.531 11.07 1 91.19 218 VAL B O 1
ATOM 4580 N N . TYR B 1 219 ? 26.656 -10.43 11.094 1 88.06 219 TYR B N 1
ATOM 4581 C CA . TYR B 1 219 ? 25.453 -9.938 11.766 1 88.06 219 TYR B CA 1
ATOM 4582 C C . TYR B 1 219 ? 24.516 -9.258 10.789 1 88.06 219 TYR B C 1
ATOM 4584 O O . TYR B 1 219 ? 24.859 -8.234 10.195 1 88.06 219 TYR B O 1
ATOM 4592 N N . ALA B 1 220 ? 23.453 -9.812 10.547 1 90.75 220 ALA B N 1
ATOM 4593 C CA . ALA B 1 220 ? 22.484 -9.281 9.594 1 90.75 220 ALA B CA 1
ATOM 4594 C C . ALA B 1 220 ? 21.109 -9.922 9.805 1 90.75 220 ALA B C 1
ATOM 4596 O O . ALA B 1 220 ? 20.922 -10.734 10.719 1 90.75 220 ALA B O 1
ATOM 4597 N N . ASP B 1 221 ? 20.172 -9.43 9.172 1 93.38 221 ASP B N 1
ATOM 4598 C CA . ASP B 1 221 ? 18.875 -10.102 9.055 1 93.38 221 ASP B CA 1
ATOM 4599 C C . ASP B 1 221 ? 18.938 -11.211 8 1 93.38 221 ASP B C 1
ATOM 4601 O O . ASP B 1 221 ? 19.188 -10.945 6.828 1 93.38 221 ASP B O 1
ATOM 4605 N N . GLU B 1 222 ? 18.719 -12.391 8.406 1 95.56 222 GLU B N 1
ATOM 4606 C CA . GLU B 1 222 ? 18.875 -13.57 7.562 1 95.56 222 GLU B CA 1
ATOM 4607 C C . GLU B 1 222 ? 17.938 -13.508 6.355 1 95.56 222 GLU B C 1
ATOM 4609 O O . GLU B 1 222 ? 18.375 -13.766 5.223 1 95.56 222 GLU B O 1
ATOM 4614 N N . LYS B 1 223 ? 16.719 -13.117 6.609 1 95.12 223 LYS B N 1
ATOM 4615 C CA . LYS B 1 223 ? 15.734 -13.086 5.539 1 95.12 223 LYS B CA 1
ATOM 4616 C C . LYS B 1 223 ? 16.031 -11.969 4.543 1 95.12 223 LYS B C 1
ATOM 4618 O O . LYS B 1 223 ? 15.859 -12.141 3.334 1 95.12 223 LYS B O 1
ATOM 4623 N N . ALA B 1 224 ? 16.438 -10.836 5.066 1 94.88 224 ALA B N 1
ATOM 4624 C CA . ALA B 1 224 ? 16.797 -9.719 4.191 1 94.88 224 ALA B CA 1
ATOM 4625 C C . ALA B 1 224 ? 18.016 -10.07 3.326 1 94.88 224 ALA B C 1
ATOM 4627 O O . ALA B 1 224 ? 18.031 -9.766 2.131 1 94.88 224 ALA B O 1
ATOM 4628 N N . LEU B 1 225 ? 18.953 -10.68 3.971 1 95.81 225 LEU B N 1
ATOM 4629 C CA . LEU B 1 225 ? 20.156 -11.086 3.238 1 95.81 225 LEU B CA 1
ATOM 4630 C C . LEU B 1 225 ? 19.797 -12.094 2.146 1 95.81 225 LEU B C 1
ATOM 4632 O O . LEU B 1 225 ? 20.312 -12 1.028 1 95.81 225 LEU B O 1
ATOM 4636 N N . LEU B 1 226 ? 18.984 -13.039 2.482 1 97.31 226 LEU B N 1
ATOM 4637 C CA . LEU B 1 226 ? 18.531 -14.023 1.507 1 97.31 226 LEU B CA 1
ATOM 4638 C C . LEU B 1 226 ? 17.828 -13.336 0.331 1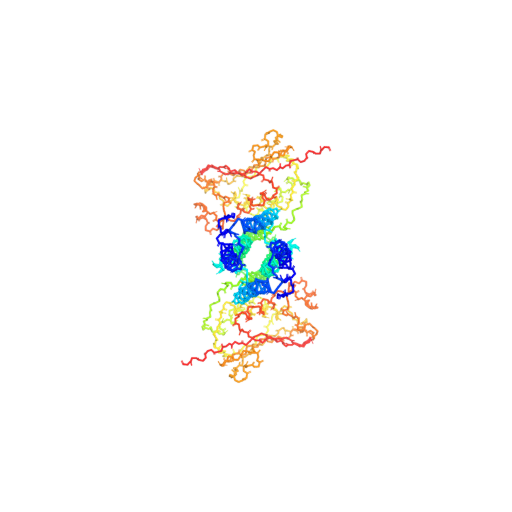 97.31 226 LEU B C 1
ATOM 4640 O O . LEU B 1 226 ? 18.062 -13.695 -0.825 1 97.31 226 LEU B O 1
ATOM 4644 N N . PHE B 1 227 ? 17 -12.367 0.639 1 97.12 227 PHE B N 1
ATOM 4645 C CA . PHE B 1 227 ? 16.312 -11.625 -0.407 1 97.12 227 PHE B CA 1
ATOM 4646 C C . PHE B 1 227 ? 17.312 -10.953 -1.349 1 97.12 227 PHE B C 1
ATOM 4648 O O . PHE B 1 227 ? 17.188 -11.062 -2.57 1 97.12 227 PHE B O 1
ATOM 4655 N N . VAL B 1 228 ? 18.266 -10.266 -0.781 1 97.44 228 VAL B N 1
ATOM 4656 C CA . VAL B 1 228 ? 19.266 -9.531 -1.56 1 97.44 228 VAL B CA 1
ATOM 4657 C C . VAL B 1 228 ? 20.047 -10.5 -2.447 1 97.44 228 VAL B C 1
ATOM 4659 O O . VAL B 1 228 ? 20.172 -10.281 -3.654 1 97.44 228 VAL B O 1
ATOM 4662 N N . LEU B 1 229 ? 20.484 -11.578 -1.88 1 97.75 229 LEU B N 1
ATOM 4663 C CA . LEU B 1 229 ? 21.25 -12.57 -2.631 1 97.75 229 LEU B CA 1
ATOM 4664 C C . LEU B 1 229 ? 20.391 -13.18 -3.74 1 97.75 229 LEU B C 1
ATOM 4666 O O . LEU B 1 229 ? 20.875 -13.398 -4.852 1 97.75 229 LEU B O 1
ATOM 4670 N N . ASN B 1 230 ? 19.172 -13.453 -3.396 1 97.75 230 ASN B N 1
ATOM 4671 C CA . ASN B 1 230 ? 18.266 -14.047 -4.371 1 97.75 230 ASN B CA 1
ATOM 4672 C C . ASN B 1 230 ? 18.078 -13.141 -5.586 1 97.75 230 ASN B C 1
ATOM 4674 O O . ASN B 1 230 ? 18.047 -13.617 -6.723 1 97.75 230 ASN B O 1
ATOM 4678 N N . GLN B 1 231 ? 17.953 -11.883 -5.344 1 96.38 231 GLN B N 1
ATOM 4679 C CA . GLN B 1 231 ? 17.812 -10.938 -6.441 1 96.38 231 GLN B CA 1
ATOM 4680 C C . GLN B 1 231 ? 19.047 -10.922 -7.324 1 96.38 231 GLN B C 1
ATOM 4682 O O . GLN B 1 231 ? 18.953 -10.859 -8.555 1 96.38 231 GLN B O 1
ATOM 4687 N N . ILE B 1 232 ? 20.141 -11.008 -6.707 1 97.12 232 ILE B N 1
ATOM 4688 C CA . ILE B 1 232 ? 21.422 -10.914 -7.41 1 97.12 232 ILE B CA 1
ATOM 4689 C C . ILE B 1 232 ? 21.641 -12.18 -8.234 1 97.12 232 ILE B C 1
ATOM 4691 O O . ILE B 1 232 ? 22 -12.109 -9.414 1 97.12 232 ILE B O 1
ATOM 4695 N N . ILE B 1 233 ? 21.406 -13.32 -7.629 1 96.81 233 ILE B N 1
ATOM 4696 C CA . ILE B 1 233 ? 21.594 -14.602 -8.305 1 96.81 233 ILE B CA 1
ATOM 4697 C C . ILE B 1 233 ? 20.609 -14.719 -9.461 1 96.81 233 ILE B C 1
ATOM 4699 O O . ILE B 1 233 ? 20.969 -15.141 -10.562 1 96.81 233 ILE B O 1
ATOM 4703 N N . TYR B 1 234 ? 19.375 -14.383 -9.18 1 95 234 TYR B N 1
ATOM 4704 C CA . TYR B 1 234 ? 18.359 -14.422 -10.227 1 95 234 TYR B CA 1
ATOM 4705 C C . TYR B 1 234 ? 18.766 -13.57 -11.422 1 95 234 TYR B C 1
ATOM 4707 O O . TYR B 1 234 ? 18.656 -14.016 -12.57 1 95 234 TYR B O 1
ATOM 4715 N N . ASN B 1 235 ? 19.25 -12.383 -11.211 1 92.88 235 ASN B N 1
ATOM 4716 C CA . ASN B 1 235 ? 19.703 -11.484 -12.273 1 92.88 235 ASN B CA 1
ATOM 4717 C C . ASN B 1 235 ? 20.891 -12.07 -13.039 1 92.88 235 ASN B C 1
ATOM 4719 O O . ASN B 1 235 ? 20.969 -11.953 -14.266 1 92.88 235 ASN B O 1
ATOM 4723 N N . ALA B 1 236 ? 21.781 -12.695 -12.297 1 95.31 236 ALA B N 1
ATOM 4724 C CA . ALA B 1 236 ? 22.969 -13.273 -12.906 1 95.31 236 ALA B CA 1
ATOM 4725 C C . ALA B 1 236 ? 22.609 -14.344 -13.93 1 95.31 236 ALA B C 1
ATOM 4727 O O . ALA B 1 236 ? 23.281 -14.484 -14.953 1 95.31 236 ALA B O 1
ATOM 4728 N N . VAL B 1 237 ? 21.562 -15.078 -13.672 1 93.88 237 VAL B N 1
ATOM 4729 C CA . VAL B 1 237 ? 21.141 -16.156 -14.562 1 93.88 237 VAL B CA 1
ATOM 4730 C C . VAL B 1 237 ? 20.281 -15.594 -15.688 1 93.88 237 VAL B C 1
ATOM 4732 O O . VAL B 1 237 ? 20.359 -16.047 -16.828 1 93.88 237 VAL B O 1
ATOM 4735 N N . THR B 1 238 ? 19.484 -14.57 -15.375 1 90.12 238 THR B N 1
ATOM 4736 C CA . THR B 1 238 ? 18.531 -13.992 -16.328 1 90.12 238 THR B CA 1
ATOM 4737 C C . THR B 1 238 ? 19.281 -13.195 -17.406 1 90.12 238 THR B C 1
ATOM 4739 O O . THR B 1 238 ? 18.938 -13.273 -18.578 1 90.12 238 THR B O 1
ATOM 4742 N N . TYR B 1 239 ? 20.281 -12.453 -16.969 1 91.69 239 TYR B N 1
ATOM 4743 C CA . TYR B 1 239 ? 21.016 -11.602 -17.891 1 91.69 239 TYR B CA 1
ATOM 4744 C C . TYR B 1 239 ? 22.297 -12.273 -18.344 1 91.69 239 TYR B C 1
ATOM 4746 O O . TYR B 1 239 ? 23.391 -11.711 -18.203 1 91.69 239 TYR B O 1
ATOM 4754 N N . GLN B 1 240 ? 22.094 -13.406 -18.906 1 92.56 240 GLN B N 1
ATOM 4755 C CA . GLN B 1 240 ? 23.234 -14.18 -19.391 1 92.56 240 GLN B CA 1
ATOM 4756 C C . GLN B 1 240 ? 23.609 -13.773 -20.812 1 92.56 240 GLN B C 1
ATOM 4758 O O . GLN B 1 240 ? 22.828 -13.133 -21.516 1 92.56 240 GLN B O 1
ATOM 4763 N N . LYS B 1 241 ? 24.766 -14.125 -21.219 1 89.81 241 LYS B N 1
ATOM 4764 C CA . LYS B 1 241 ? 25.25 -13.945 -22.578 1 89.81 241 LYS B CA 1
ATOM 4765 C C . LYS B 1 241 ? 24.875 -15.141 -23.453 1 89.81 241 LYS B C 1
ATOM 4767 O O . LYS B 1 241 ? 25.156 -16.281 -23.109 1 89.81 241 LYS B O 1
ATOM 4772 N N . PRO B 1 242 ? 24.188 -14.773 -24.562 1 85.44 242 PRO B N 1
ATOM 4773 C CA . PRO B 1 242 ? 23.797 -15.891 -25.422 1 85.44 242 PRO B CA 1
ATOM 4774 C C . PRO B 1 242 ? 25 -16.688 -25.938 1 85.44 242 PRO B C 1
ATOM 4776 O O . PRO B 1 242 ? 26.031 -16.109 -26.281 1 85.44 242 PRO B O 1
ATOM 4779 N N . GLY B 1 243 ? 24.922 -18.016 -25.859 1 88 243 GLY B N 1
ATOM 4780 C CA . GLY B 1 243 ? 25.938 -18.891 -26.438 1 88 243 GLY B CA 1
ATOM 4781 C C . GLY B 1 243 ? 27.047 -19.25 -25.453 1 88 243 GLY B C 1
ATOM 4782 O O . GLY B 1 243 ? 27.938 -20.031 -25.781 1 88 243 GLY B O 1
ATOM 4783 N N . GLU B 1 244 ? 27.062 -18.625 -24.328 1 92.62 244 GLU B N 1
ATOM 4784 C CA . GLU B 1 244 ? 28.078 -18.938 -23.328 1 92.62 244 GLU B CA 1
ATOM 4785 C C . GLU B 1 244 ? 27.469 -19.609 -22.109 1 92.62 244 GLU B C 1
ATOM 4787 O O . GLU B 1 244 ? 26.312 -19.344 -21.75 1 92.62 244 GLU B O 1
ATOM 4792 N N . VAL B 1 245 ? 28.219 -20.453 -21.516 1 94.31 245 VAL B N 1
ATOM 4793 C CA . VAL B 1 245 ? 27.766 -21.094 -20.297 1 94.31 245 VAL B CA 1
ATOM 4794 C C . VAL B 1 245 ? 27.75 -20.078 -19.156 1 94.31 245 VAL B C 1
ATOM 4796 O O . VAL B 1 245 ? 28.75 -19.422 -18.875 1 94.31 245 VAL B O 1
ATOM 4799 N N . PRO B 1 246 ? 26.641 -19.859 -18.594 1 96.81 246 PRO B N 1
ATOM 4800 C CA . PRO B 1 246 ? 26.594 -18.922 -17.469 1 96.81 246 PRO B CA 1
ATOM 4801 C C . PRO B 1 246 ? 27.438 -19.359 -16.281 1 96.81 246 PRO B C 1
ATOM 4803 O O . PRO B 1 246 ? 27.375 -20.531 -15.891 1 96.81 246 PRO B O 1
ATOM 4806 N N . ARG B 1 247 ? 28.219 -18.453 -15.742 1 97.88 247 ARG B N 1
ATOM 4807 C CA . ARG B 1 247 ? 29.078 -18.703 -14.594 1 97.88 247 ARG B CA 1
ATOM 4808 C C . ARG B 1 247 ? 28.828 -17.688 -13.484 1 97.88 247 ARG B C 1
ATOM 4810 O O . ARG B 1 247 ? 28.688 -16.5 -13.758 1 97.88 247 ARG B O 1
ATOM 4817 N N . ILE B 1 248 ? 28.688 -18.172 -12.289 1 98.12 248 ILE B N 1
ATOM 4818 C CA . ILE B 1 248 ? 28.547 -17.328 -11.117 1 98.12 248 ILE B CA 1
ATOM 4819 C C . ILE B 1 248 ? 29.641 -17.656 -10.109 1 98.12 248 ILE B C 1
ATOM 4821 O O . ILE B 1 248 ? 29.781 -18.812 -9.695 1 98.12 248 ILE B O 1
ATOM 4825 N N . THR B 1 249 ? 30.438 -16.703 -9.797 1 98.06 249 THR B N 1
ATOM 4826 C CA . THR B 1 249 ? 31.5 -16.859 -8.812 1 98.06 249 THR B CA 1
ATOM 4827 C C . THR B 1 249 ? 31.203 -16.016 -7.57 1 98.06 249 THR B C 1
ATOM 4829 O O . THR B 1 249 ? 30.953 -14.812 -7.672 1 98.06 249 THR B O 1
ATOM 4832 N N . ILE B 1 250 ? 31.156 -16.641 -6.422 1 97.81 250 ILE B N 1
ATOM 4833 C CA . ILE B 1 250 ? 31 -15.945 -5.156 1 97.81 250 ILE B CA 1
ATOM 4834 C C . ILE B 1 250 ? 32.344 -15.922 -4.402 1 97.81 250 ILE B C 1
ATOM 4836 O O . ILE B 1 250 ? 32.969 -16.969 -4.25 1 97.81 250 ILE B O 1
ATOM 4840 N N . SER B 1 251 ? 32.781 -14.789 -4.051 1 96.25 251 SER B N 1
ATOM 4841 C CA . SER B 1 251 ? 34 -14.625 -3.275 1 96.25 251 SER B CA 1
ATOM 4842 C C . SER B 1 251 ? 33.781 -13.734 -2.059 1 96.25 251 SER B C 1
ATOM 4844 O O . SER B 1 251 ? 32.781 -13.016 -1.988 1 96.25 251 SER B O 1
ATOM 4846 N N . CYS B 1 252 ? 34.562 -13.945 -1.041 1 93.88 252 CYS B N 1
ATOM 4847 C CA . CYS B 1 252 ? 34.469 -13.117 0.155 1 93.88 252 CYS B CA 1
ATOM 4848 C C . CYS B 1 252 ? 35.844 -12.664 0.637 1 93.88 252 CYS B C 1
ATOM 4850 O O . CYS B 1 252 ? 36.812 -13.383 0.459 1 93.88 252 CYS B O 1
ATOM 4852 N N . LEU B 1 253 ? 35.844 -11.453 1.062 1 90.25 253 LEU B N 1
ATOM 4853 C CA . LEU B 1 253 ? 37.031 -10.859 1.631 1 90.25 253 LEU B CA 1
ATOM 4854 C C . LEU B 1 253 ? 36.719 -10.164 2.955 1 90.25 253 LEU B C 1
ATOM 4856 O O . LEU B 1 253 ? 35.688 -9.508 3.09 1 90.25 253 LEU B O 1
ATOM 4860 N N . VAL B 1 254 ? 37.594 -10.391 3.943 1 89.12 254 VAL B N 1
ATOM 4861 C CA . VAL B 1 254 ? 37.438 -9.703 5.219 1 89.12 254 VAL B CA 1
ATOM 4862 C C . VAL B 1 254 ? 38.188 -8.383 5.195 1 89.12 254 VAL B C 1
ATOM 4864 O O . VAL B 1 254 ? 39.406 -8.367 4.883 1 89.12 254 VAL B O 1
ATOM 4867 N N . LEU B 1 255 ? 37.375 -7.375 5.371 1 85.19 255 LEU B N 1
ATOM 4868 C CA . LEU B 1 255 ? 38 -6.055 5.391 1 85.19 255 LEU B CA 1
ATOM 4869 C C . LEU B 1 255 ? 38.25 -5.59 6.824 1 85.19 255 LEU B C 1
ATOM 4871 O O . LEU B 1 255 ? 37.375 -5.754 7.691 1 85.19 255 LEU B O 1
ATOM 4875 N N . ASN B 1 256 ? 39.406 -5.156 7.047 1 76.94 256 ASN B N 1
ATOM 4876 C CA . ASN B 1 256 ? 39.75 -4.652 8.375 1 76.94 256 ASN B CA 1
ATOM 4877 C C . ASN B 1 256 ? 39.219 -3.24 8.586 1 76.94 256 ASN B C 1
ATOM 4879 O O . ASN B 1 256 ? 38.812 -2.574 7.633 1 76.94 256 ASN B O 1
ATOM 4883 N N . GLY B 1 257 ? 38.969 -2.779 9.836 1 63.5 257 GLY B N 1
ATOM 4884 C CA . GLY B 1 257 ? 38.375 -1.513 10.242 1 63.5 257 GLY B CA 1
ATOM 4885 C C . GLY B 1 257 ? 38.812 -0.344 9.391 1 63.5 257 GLY B C 1
ATOM 4886 O O . GLY B 1 257 ? 38 0.493 8.992 1 63.5 257 GLY B O 1
ATOM 4887 N N . LYS B 1 258 ? 40.094 -0.152 9.141 1 61.5 258 LYS B N 1
ATOM 4888 C CA . LYS B 1 258 ? 40.625 0.98 8.391 1 61.5 258 LYS B CA 1
ATOM 4889 C C . LYS B 1 258 ? 40.188 0.919 6.926 1 61.5 258 LYS B C 1
ATOM 4891 O O . LYS B 1 258 ? 39.906 1.952 6.312 1 61.5 258 LYS B O 1
ATOM 4896 N N . GLU B 1 259 ? 40.031 -0.191 6.301 1 60.31 259 GLU B N 1
ATOM 4897 C CA . GLU B 1 259 ? 39.719 -0.426 4.902 1 60.31 259 GLU B CA 1
ATOM 4898 C C . GLU B 1 259 ? 38.219 -0.324 4.672 1 60.31 259 GLU B C 1
ATOM 4900 O O . GLU B 1 259 ? 37.75 0.007 3.57 1 60.31 259 GLU B O 1
ATOM 4905 N N . SER B 1 260 ? 37.438 -0.638 5.707 1 57.62 260 SER B N 1
ATOM 4906 C CA . SER B 1 260 ? 36 -0.747 5.629 1 57.62 260 SER B CA 1
ATOM 4907 C C . SER B 1 260 ? 35.344 0.616 5.402 1 57.62 260 SER B C 1
ATOM 4909 O O . SER B 1 260 ? 34.281 0.709 4.805 1 57.62 260 SER B O 1
ATOM 4911 N N . GLY B 1 261 ? 35.906 1.644 5.957 1 56.78 261 GLY B N 1
ATOM 4912 C CA . GLY B 1 261 ? 35.344 2.98 5.855 1 56.78 261 GLY B CA 1
ATOM 4913 C C . GLY B 1 261 ? 35.094 3.41 4.422 1 56.78 261 GLY B C 1
ATOM 4914 O O . GLY B 1 261 ? 34.156 4.188 4.156 1 56.78 261 GLY B O 1
ATOM 4915 N N . ALA B 1 262 ? 35.906 2.951 3.576 1 54.56 262 ALA B N 1
ATOM 4916 C CA . ALA B 1 262 ? 35.844 3.387 2.184 1 54.56 262 ALA B CA 1
ATOM 4917 C C . ALA B 1 262 ? 34.562 2.889 1.52 1 54.56 262 ALA B C 1
ATOM 4919 O O . ALA B 1 262 ? 34.062 3.492 0.559 1 54.56 262 ALA B O 1
ATOM 4920 N N . TRP B 1 263 ? 34.094 1.775 1.926 1 53.91 263 TRP B N 1
ATOM 4921 C CA . TRP B 1 263 ? 33 1.182 1.162 1 53.91 263 TRP B CA 1
ATOM 4922 C C . TRP B 1 263 ? 31.656 1.719 1.632 1 53.91 263 TRP B C 1
ATOM 4924 O O . TRP B 1 263 ? 30.766 1.958 0.821 1 53.91 263 TRP B O 1
ATOM 4934 N N . ASP B 1 264 ? 31.391 1.757 2.924 1 53.41 264 ASP B N 1
ATOM 4935 C CA . ASP B 1 264 ? 30.047 2.107 3.35 1 53.41 264 ASP B CA 1
ATOM 4936 C C . ASP B 1 264 ? 30 3.508 3.953 1 53.41 264 ASP B C 1
ATOM 4938 O O . ASP B 1 264 ? 28.938 3.988 4.352 1 53.41 264 ASP B O 1
ATOM 4942 N N . GLY B 1 265 ? 31 4.207 3.744 1 53.69 265 GLY B N 1
ATOM 4943 C CA . GLY B 1 265 ? 31.031 5.523 4.363 1 53.69 265 GLY B CA 1
ATOM 4944 C C . GLY B 1 265 ? 30.844 5.48 5.867 1 53.69 265 GLY B C 1
ATOM 4945 O O . GLY B 1 265 ? 30.672 6.523 6.504 1 53.69 265 GLY B O 1
ATOM 4946 N N . SER B 1 266 ? 30.562 4.281 6.34 1 53.84 266 SER B N 1
ATOM 4947 C CA . SER B 1 266 ? 30.281 4.23 7.77 1 53.84 266 SER B CA 1
ATOM 4948 C C . SER B 1 266 ? 31.562 4.109 8.586 1 53.84 266 SER B C 1
ATOM 4950 O O . SER B 1 266 ? 32.531 3.527 8.117 1 53.84 266 SER B O 1
ATOM 4952 N N . GLU B 1 267 ? 31.828 5.027 9.273 1 51.41 267 GLU B N 1
ATOM 4953 C CA . GLU B 1 267 ? 32.938 5.098 10.227 1 51.41 267 GLU B CA 1
ATOM 4954 C C . GLU B 1 267 ? 32.844 3.973 11.25 1 51.41 267 GLU B C 1
ATOM 4956 O O . GLU B 1 267 ? 33.5 4.031 12.297 1 51.41 267 GLU B O 1
ATOM 4961 N N . THR B 1 268 ? 31.984 3.021 11.094 1 54.72 268 THR B N 1
ATOM 4962 C CA . THR B 1 268 ? 31.938 2.111 12.227 1 54.72 268 THR B CA 1
ATOM 4963 C C . THR B 1 268 ? 33.219 1.312 12.344 1 54.72 268 THR B C 1
ATOM 4965 O O . THR B 1 268 ? 33.688 0.705 11.367 1 54.72 268 THR B O 1
ATOM 4968 N N . PRO B 1 269 ? 33.781 1.45 13.469 1 59.09 269 PRO B N 1
ATOM 4969 C CA . PRO B 1 269 ? 34.969 0.699 13.852 1 59.09 269 PRO B CA 1
ATOM 4970 C C . PRO B 1 269 ? 34.719 -0.809 13.906 1 59.09 269 PRO B C 1
ATOM 4972 O O . PRO B 1 269 ? 33.688 -1.258 14.406 1 59.09 269 PRO B O 1
ATOM 4975 N N . GLY B 1 270 ? 35.062 -1.652 12.812 1 71.69 270 GLY B N 1
ATOM 4976 C CA . GLY B 1 270 ? 35.031 -3.104 12.891 1 71.69 270 GLY B CA 1
ATOM 4977 C C . GLY B 1 270 ? 35.281 -3.777 11.562 1 71.69 270 GLY B C 1
ATOM 4978 O O . GLY B 1 270 ? 35.406 -3.109 10.531 1 71.69 270 GLY B O 1
ATOM 4979 N N . ASN B 1 271 ? 35.594 -5.102 11.672 1 80.12 271 ASN B N 1
ATOM 4980 C CA . ASN B 1 271 ? 35.812 -5.906 10.484 1 80.12 271 ASN B CA 1
ATOM 4981 C C . ASN B 1 271 ? 34.531 -6.082 9.672 1 80.12 271 ASN B C 1
ATOM 4983 O O . ASN B 1 271 ? 33.438 -6.129 10.242 1 80.12 271 ASN B O 1
ATOM 4987 N N . LYS B 1 272 ? 34.656 -5.922 8.391 1 87.62 272 LYS B N 1
ATOM 4988 C CA . LYS B 1 272 ? 33.5 -6.137 7.5 1 87.62 272 LYS B CA 1
ATOM 4989 C C . LYS B 1 272 ? 33.781 -7.281 6.527 1 87.62 272 LYS B C 1
ATOM 4991 O O . LYS B 1 272 ? 34.938 -7.578 6.215 1 87.62 272 LYS B O 1
ATOM 4996 N N . LEU B 1 273 ? 32.75 -7.918 6.234 1 91.44 273 LEU B N 1
ATOM 4997 C CA . LEU B 1 273 ? 32.812 -8.938 5.191 1 91.44 273 LEU B CA 1
ATOM 4998 C C . LEU B 1 273 ? 32.375 -8.359 3.846 1 91.44 273 LEU B C 1
ATOM 5000 O O . LEU B 1 273 ? 31.281 -7.805 3.725 1 91.44 273 LEU B O 1
ATOM 5004 N N . LEU B 1 274 ? 33.25 -8.43 2.9 1 93.38 274 LEU B N 1
ATOM 5005 C CA . LEU B 1 274 ? 32.906 -8.078 1.529 1 93.38 274 LEU B CA 1
ATOM 5006 C C . LEU B 1 274 ? 32.562 -9.32 0.724 1 93.38 274 LEU B C 1
ATOM 5008 O O . LEU B 1 274 ? 33.438 -10.133 0.404 1 93.38 274 LEU B O 1
ATOM 5012 N N . LEU B 1 275 ? 31.281 -9.461 0.481 1 95.44 275 LEU B N 1
ATOM 5013 C CA . LEU B 1 275 ? 30.781 -10.547 -0.346 1 95.44 275 LEU B CA 1
ATOM 5014 C C . LEU B 1 275 ? 30.609 -10.102 -1.793 1 95.44 275 LEU B C 1
ATOM 5016 O O . LEU B 1 275 ? 29.906 -9.117 -2.062 1 95.44 275 LEU B O 1
ATOM 5020 N N . GLN B 1 276 ? 31.25 -10.812 -2.701 1 97.31 276 GLN B N 1
ATOM 5021 C CA . GLN B 1 276 ? 31.203 -10.43 -4.109 1 97.31 276 GLN B CA 1
ATOM 5022 C C . GLN B 1 276 ? 30.578 -11.539 -4.957 1 97.31 276 GLN B C 1
ATOM 5024 O O . GLN B 1 276 ? 30.984 -12.703 -4.863 1 97.31 276 GLN B O 1
ATOM 5029 N N . VAL B 1 277 ? 29.562 -11.211 -5.688 1 98.12 277 VAL B N 1
ATOM 5030 C CA . VAL B 1 277 ? 28.938 -12.125 -6.633 1 98.12 277 VAL B CA 1
ATOM 5031 C C . VAL B 1 277 ? 29.203 -11.656 -8.062 1 98.12 277 VAL B C 1
ATOM 5033 O O . VAL B 1 277 ? 28.734 -10.594 -8.469 1 98.12 277 VAL B O 1
ATOM 5036 N N . ARG B 1 278 ? 29.906 -12.461 -8.82 1 98.19 278 ARG B N 1
ATOM 5037 C CA . ARG B 1 278 ? 30.297 -12.102 -10.172 1 98.19 278 ARG B CA 1
ATOM 5038 C C . ARG B 1 278 ? 29.719 -13.078 -11.188 1 98.19 278 ARG B C 1
ATOM 5040 O O . ARG B 1 278 ? 29.75 -14.297 -10.977 1 98.19 278 ARG B O 1
ATOM 5047 N N . ASP B 1 279 ? 29.141 -12.508 -12.219 1 97.75 279 ASP B N 1
ATOM 5048 C CA . ASP B 1 279 ? 28.656 -13.344 -13.312 1 97.75 279 ASP B CA 1
ATOM 5049 C C . ASP B 1 279 ? 29.375 -13.023 -14.617 1 97.75 279 ASP B C 1
ATOM 5051 O O . ASP B 1 279 ? 30.188 -12.094 -14.68 1 97.75 279 ASP B O 1
ATOM 5055 N N . ASN B 1 280 ? 29.234 -13.891 -15.648 1 97.12 280 ASN B N 1
ATOM 5056 C CA . ASN B 1 280 ? 29.797 -13.648 -16.969 1 97.12 280 ASN B CA 1
ATOM 5057 C C . ASN B 1 280 ? 28.719 -13.281 -17.984 1 97.12 280 ASN B C 1
ATOM 5059 O O . ASN B 1 280 ? 28.781 -13.703 -19.141 1 97.12 280 ASN B O 1
ATOM 5063 N N . GLY B 1 281 ? 27.734 -12.547 -17.484 1 94.38 281 GLY B N 1
ATOM 5064 C CA . GLY B 1 281 ? 26.594 -12.234 -18.312 1 94.38 281 GLY B CA 1
ATOM 5065 C C . GLY B 1 281 ? 26.844 -11.102 -19.297 1 94.38 281 GLY B C 1
ATOM 5066 O O . GLY B 1 281 ? 28 -10.852 -19.672 1 94.38 281 GLY B O 1
ATOM 5067 N N . CYS B 1 282 ? 25.75 -10.453 -19.734 1 92.69 282 CYS B N 1
ATOM 5068 C CA . CYS B 1 282 ? 25.781 -9.461 -20.812 1 92.69 282 CYS B CA 1
ATOM 5069 C C . CYS B 1 282 ? 26.422 -8.172 -20.344 1 92.69 282 CYS B C 1
ATOM 5071 O O . CYS B 1 282 ? 26.766 -7.309 -21.156 1 92.69 282 CYS B O 1
ATOM 5073 N N . GLY B 1 283 ? 26.625 -8.086 -19.078 1 93.94 283 GLY B N 1
ATOM 5074 C CA . GLY B 1 283 ? 27.234 -6.875 -18.547 1 93.94 283 GLY B CA 1
ATOM 5075 C C . GLY B 1 283 ? 26.344 -5.648 -18.688 1 93.94 283 GLY B C 1
ATOM 5076 O O . GLY B 1 283 ? 25.266 -5.723 -19.25 1 93.94 283 GLY B O 1
ATOM 5077 N N . ILE B 1 284 ? 26.828 -4.555 -18.078 1 94 284 ILE B N 1
ATOM 5078 C CA . ILE B 1 284 ? 26.062 -3.312 -18.047 1 94 284 ILE B CA 1
ATOM 5079 C C . ILE B 1 284 ? 26.891 -2.184 -18.656 1 94 284 ILE B C 1
ATOM 5081 O O . ILE B 1 284 ? 28.094 -2.072 -18.375 1 94 284 ILE B O 1
ATOM 5085 N N . SER B 1 285 ? 26.297 -1.387 -19.453 1 93.94 285 SER B N 1
ATOM 5086 C CA . SER B 1 285 ? 26.984 -0.252 -20.062 1 93.94 285 SER B CA 1
ATOM 5087 C C . SER B 1 285 ? 27.375 0.782 -19 1 93.94 285 SER B C 1
ATOM 5089 O O . SER B 1 285 ? 26.688 0.918 -17.984 1 93.94 285 SER B O 1
ATOM 5091 N N . PRO B 1 286 ? 28.453 1.483 -19.297 1 94.06 286 PRO B N 1
ATOM 5092 C CA . PRO B 1 286 ? 28.875 2.512 -18.359 1 94.06 286 PRO B CA 1
ATOM 5093 C C . PRO B 1 286 ? 27.812 3.574 -18.109 1 94.06 286 PRO B C 1
ATOM 5095 O O . PRO B 1 286 ? 27.734 4.148 -17.016 1 94.06 286 PRO B O 1
ATOM 5098 N N . GLU B 1 287 ? 27 3.822 -19.047 1 92.69 287 GLU B N 1
ATOM 5099 C CA . GLU B 1 287 ? 25.938 4.812 -18.938 1 92.69 287 GLU B CA 1
ATOM 5100 C C . GLU B 1 287 ? 24.828 4.332 -18 1 92.69 287 GLU B C 1
ATOM 5102 O O . GLU B 1 287 ? 24.25 5.125 -17.25 1 92.69 287 GLU B O 1
ATOM 5107 N N . ASP B 1 288 ? 24.531 3.08 -18.031 1 93.25 288 ASP B N 1
ATOM 5108 C CA . ASP B 1 288 ? 23.438 2.516 -17.266 1 93.25 288 ASP B CA 1
ATOM 5109 C C . ASP B 1 288 ? 23.875 2.148 -15.844 1 93.25 288 ASP B C 1
ATOM 5111 O O . ASP B 1 288 ? 23.062 2.135 -14.922 1 93.25 288 ASP B O 1
ATOM 5115 N N . LEU B 1 289 ? 25.094 1.893 -15.656 1 95 289 LEU B N 1
ATOM 5116 C CA . LEU B 1 289 ? 25.625 1.303 -14.43 1 95 289 LEU B CA 1
ATOM 5117 C C . LEU B 1 289 ? 25.266 2.162 -13.219 1 95 289 LEU B C 1
ATOM 5119 O O . LEU B 1 289 ? 24.812 1.645 -12.203 1 95 289 LEU B O 1
ATOM 5123 N N . PRO B 1 290 ? 25.391 3.494 -13.375 1 94 290 PRO B N 1
ATOM 5124 C CA . PRO B 1 290 ? 25.062 4.301 -12.195 1 94 290 PRO B CA 1
ATOM 5125 C C . PRO B 1 290 ? 23.578 4.301 -11.867 1 94 290 PRO B C 1
ATOM 5127 O O . PRO B 1 290 ? 23.188 4.688 -10.766 1 94 290 PRO B O 1
ATOM 5130 N N . ARG B 1 291 ? 22.766 3.781 -12.727 1 94.5 291 ARG B N 1
ATOM 5131 C CA . ARG B 1 291 ? 21.312 3.93 -12.586 1 94.5 291 ARG B CA 1
ATOM 5132 C C . ARG B 1 291 ? 20.656 2.596 -12.25 1 94.5 291 ARG B C 1
ATOM 5134 O O . ARG B 1 291 ? 19.438 2.527 -12.055 1 94.5 291 ARG B O 1
ATOM 5141 N N . ILE B 1 292 ? 21.344 1.532 -12.102 1 94 292 ILE B N 1
ATOM 5142 C CA . ILE B 1 292 ? 20.766 0.195 -12.016 1 94 292 ILE B CA 1
ATOM 5143 C C . ILE B 1 292 ? 20.016 0.038 -10.695 1 94 292 ILE B C 1
ATOM 5145 O O . ILE B 1 292 ? 19.188 -0.862 -10.547 1 94 292 ILE B O 1
ATOM 5149 N N . PHE B 1 293 ? 20.328 0.963 -9.695 1 95.19 293 PHE B N 1
ATOM 5150 C CA . PHE B 1 293 ? 19.672 0.858 -8.398 1 95.19 293 PHE B CA 1
ATOM 5151 C C . PHE B 1 293 ? 18.5 1.834 -8.305 1 95.19 293 PHE B C 1
ATOM 5153 O O . PHE B 1 293 ? 17.859 1.934 -7.258 1 95.19 293 PHE B O 1
ATOM 5160 N N . GLU B 1 294 ? 18.219 2.514 -9.359 1 93.06 294 GLU B N 1
ATOM 5161 C CA . GLU B 1 294 ? 17.094 3.447 -9.383 1 93.06 294 GLU B CA 1
ATOM 5162 C C . GLU B 1 294 ? 15.781 2.715 -9.586 1 93.06 294 GLU B C 1
ATOM 5164 O O . GLU B 1 294 ? 15.719 1.718 -10.305 1 93.06 294 GLU B O 1
ATOM 5169 N N . LYS B 1 295 ? 14.797 3.305 -9.023 1 88.25 295 LYS B N 1
ATOM 5170 C CA . LYS B 1 295 ? 13.469 2.693 -9.078 1 88.25 295 LYS B CA 1
ATOM 5171 C C . LYS B 1 295 ? 12.984 2.562 -10.516 1 88.25 295 LYS B C 1
ATOM 5173 O O . LYS B 1 295 ? 12.969 3.545 -11.258 1 88.25 295 LYS B O 1
ATOM 5178 N N . GLY B 1 296 ? 12.633 1.39 -10.883 1 85.06 296 GLY B N 1
ATOM 5179 C CA . GLY B 1 296 ? 11.992 1.15 -12.172 1 85.06 296 GLY B CA 1
ATOM 5180 C C . GLY B 1 296 ? 12.977 1.158 -13.328 1 85.06 296 GLY B C 1
ATOM 5181 O O . GLY B 1 296 ? 12.57 1.084 -14.492 1 85.06 296 GLY B O 1
ATOM 5182 N N . PHE B 1 297 ? 14.195 1.197 -13.078 1 86.31 297 PHE B N 1
ATOM 5183 C CA . PHE B 1 297 ? 15.18 1.285 -14.148 1 86.31 297 PHE B CA 1
ATOM 5184 C C . PHE B 1 297 ? 15.422 -0.083 -14.773 1 86.31 297 PHE B C 1
ATOM 5186 O O . PHE B 1 297 ? 15.75 -1.043 -14.07 1 86.31 297 PHE B O 1
ATOM 5193 N N . THR B 1 298 ? 15.047 -0.224 -16.109 1 82.25 298 THR B N 1
ATOM 5194 C CA . THR B 1 298 ? 15.297 -1.455 -16.859 1 82.25 298 THR B CA 1
ATOM 5195 C C . THR B 1 298 ? 16.281 -1.208 -18 1 82.25 298 THR B C 1
ATOM 5197 O O . THR B 1 298 ? 16.062 -0.333 -18.828 1 82.25 298 THR B O 1
ATOM 5200 N N . GLY B 1 299 ? 17.438 -0.743 -17.766 1 72.25 299 GLY B N 1
ATOM 5201 C CA . GLY B 1 299 ? 18.438 -0.451 -18.781 1 72.25 299 GLY B CA 1
ATOM 5202 C C . GLY B 1 299 ? 18.125 -1.068 -20.125 1 72.25 299 GLY B C 1
ATOM 5203 O O . GLY B 1 299 ? 17.016 -1.578 -20.344 1 72.25 299 GLY B O 1
ATOM 5204 N N . ARG B 1 300 ? 18.938 -0.949 -21.094 1 69.19 300 ARG B N 1
ATOM 5205 C CA . ARG B 1 300 ? 18.797 -1.455 -22.469 1 69.19 300 ARG B CA 1
ATOM 5206 C C . ARG B 1 300 ? 18.562 -2.963 -22.469 1 69.19 300 ARG B C 1
ATOM 5208 O O . ARG B 1 300 ? 17.719 -3.463 -23.219 1 69.19 300 ARG B O 1
ATOM 5215 N N . ASN B 1 301 ? 19.25 -3.645 -21.562 1 59.41 301 ASN B N 1
ATOM 5216 C CA . ASN B 1 301 ? 19.125 -5.094 -21.484 1 59.41 301 ASN B CA 1
ATOM 5217 C C . ASN B 1 301 ? 17.734 -5.512 -21 1 59.41 301 ASN B C 1
ATOM 5219 O O . ASN B 1 301 ? 17.172 -6.492 -21.5 1 59.41 301 ASN B O 1
ATOM 5223 N N . GLY B 1 302 ? 17.266 -4.828 -20.031 1 59.47 302 GLY B N 1
ATOM 5224 C CA . GLY B 1 302 ? 15.961 -5.105 -19.438 1 59.47 302 GLY B CA 1
ATOM 5225 C C . GLY B 1 302 ? 14.812 -4.852 -20.406 1 59.47 302 GLY B C 1
ATOM 5226 O O . GLY B 1 302 ? 13.805 -5.57 -20.375 1 59.47 302 GLY B O 1
ATOM 5227 N N . ARG B 1 303 ? 15.094 -3.949 -21.219 1 54.62 303 ARG B N 1
ATOM 5228 C CA . ARG B 1 303 ? 14.086 -3.586 -22.203 1 54.62 303 ARG B CA 1
ATOM 5229 C C . ARG B 1 303 ? 13.961 -4.656 -23.281 1 54.62 303 ARG B C 1
ATOM 5231 O O . ARG B 1 303 ? 12.875 -4.891 -23.812 1 54.62 303 ARG B O 1
ATOM 5238 N N . GLU B 1 304 ? 14.977 -5.207 -23.453 1 52.12 304 GLU B N 1
ATOM 5239 C CA . GLU B 1 304 ? 14.953 -6.305 -24.422 1 52.12 304 GLU B CA 1
ATOM 5240 C C . GLU B 1 304 ? 14.336 -7.562 -23.812 1 52.12 304 GLU B C 1
ATOM 5242 O O . GLU B 1 304 ? 13.664 -8.328 -24.5 1 52.12 304 GLU B O 1
ATOM 5247 N N . ASN B 1 305 ? 14.664 -7.559 -22.516 1 56.09 305 ASN B N 1
ATOM 5248 C CA . ASN B 1 305 ? 14.062 -8.68 -21.797 1 56.09 305 ASN B CA 1
ATOM 5249 C C . ASN B 1 305 ? 12.75 -8.273 -21.141 1 56.09 305 ASN B C 1
ATOM 5251 O O . ASN B 1 305 ? 12.75 -7.543 -20.141 1 56.09 305 ASN B O 1
ATOM 5255 N N . ARG B 1 306 ? 11.688 -7.945 -21.828 1 52.78 306 ARG B N 1
ATOM 5256 C CA . ARG B 1 306 ? 10.336 -7.445 -21.578 1 52.78 306 ARG B CA 1
ATOM 5257 C C . ARG B 1 306 ? 9.867 -7.816 -20.172 1 52.78 306 ARG B C 1
ATOM 5259 O O . ARG B 1 306 ? 8.75 -7.484 -19.781 1 52.78 306 ARG B O 1
ATOM 5266 N N . ARG B 1 307 ? 10.828 -8.453 -19.375 1 59.38 307 ARG B N 1
ATOM 5267 C CA . ARG B 1 307 ? 10.203 -9 -18.172 1 59.38 307 ARG B CA 1
ATOM 5268 C C . ARG B 1 307 ? 10.773 -8.352 -16.922 1 59.38 307 ARG B C 1
ATOM 5270 O O . ARG B 1 307 ? 10.398 -8.719 -15.797 1 59.38 307 ARG B O 1
ATOM 5277 N N . SER B 1 308 ? 11.547 -7.273 -17.141 1 70.38 308 SER B N 1
ATOM 5278 C CA . SER B 1 308 ? 12.156 -6.73 -15.938 1 70.38 308 SER B CA 1
ATOM 5279 C C . SER B 1 308 ? 11.414 -5.492 -15.445 1 70.38 308 SER B C 1
ATOM 5281 O O . SER B 1 308 ? 11.008 -4.648 -16.25 1 70.38 308 SER B O 1
ATOM 5283 N N . THR B 1 309 ? 10.953 -5.457 -14.195 1 74.06 309 THR B N 1
ATOM 5284 C CA . THR B 1 309 ? 10.211 -4.344 -13.617 1 74.06 309 THR B CA 1
ATOM 5285 C C . THR B 1 309 ? 11.164 -3.273 -13.086 1 74.06 309 THR B C 1
ATOM 5287 O O . THR B 1 309 ? 10.75 -2.148 -12.805 1 74.06 309 THR B O 1
ATOM 5290 N N . GLY B 1 310 ? 12.516 -3.65 -13 1 85.44 310 GLY B N 1
ATOM 5291 C CA . GLY B 1 310 ? 13.492 -2.723 -12.445 1 85.44 310 GLY B CA 1
ATOM 5292 C C . GLY B 1 310 ? 13.328 -2.51 -10.953 1 85.44 310 GLY B C 1
ATOM 5293 O O . GLY B 1 310 ? 13.836 -1.53 -10.398 1 85.44 310 GLY B O 1
ATOM 5294 N N . MET B 1 311 ? 12.688 -3.404 -10.305 1 90 311 MET B N 1
ATOM 5295 C CA . MET B 1 311 ? 12.406 -3.24 -8.875 1 90 311 MET B CA 1
ATOM 5296 C C . MET B 1 311 ? 13.406 -4.027 -8.031 1 90 311 MET B C 1
ATOM 5298 O O . MET B 1 311 ? 13.672 -3.674 -6.883 1 90 311 MET B O 1
ATOM 5302 N N . GLY B 1 312 ? 14.016 -5.023 -8.555 1 93.69 312 GLY B N 1
ATOM 5303 C CA . GLY B 1 312 ? 14.859 -5.926 -7.785 1 93.69 312 GLY B CA 1
ATOM 5304 C C . GLY B 1 312 ? 16.031 -5.23 -7.117 1 93.69 312 GLY B C 1
ATOM 5305 O O . GLY B 1 312 ? 16.094 -5.172 -5.887 1 93.69 312 GLY B O 1
ATOM 5306 N N . LEU B 1 313 ? 16.875 -4.609 -7.934 1 95.12 313 LEU B N 1
ATOM 5307 C CA . LEU B 1 313 ? 18.078 -3.977 -7.398 1 95.12 313 LEU B CA 1
ATOM 5308 C C . LEU B 1 313 ? 17.719 -2.719 -6.613 1 95.12 313 LEU B C 1
ATOM 5310 O O . LEU B 1 313 ? 18.406 -2.373 -5.648 1 95.12 313 LEU B O 1
ATOM 5314 N N . TYR B 1 314 ? 16.688 -2.094 -7.035 1 94.81 314 TYR B N 1
ATOM 5315 C CA . TYR B 1 314 ? 16.203 -0.947 -6.277 1 94.81 314 TYR B CA 1
ATOM 5316 C C . TYR B 1 314 ? 15.859 -1.347 -4.848 1 94.81 314 TYR B C 1
ATOM 5318 O O . TYR B 1 314 ? 16.266 -0.686 -3.893 1 94.81 314 TYR B O 1
ATOM 5326 N N . LEU B 1 315 ? 15.117 -2.422 -4.684 1 95.44 315 LEU B N 1
ATOM 5327 C CA . LEU B 1 315 ? 14.727 -2.91 -3.367 1 95.44 315 LEU B CA 1
ATOM 5328 C C . LEU B 1 315 ? 15.945 -3.32 -2.555 1 95.44 315 LEU B C 1
ATOM 5330 O O . LEU B 1 315 ? 16 -3.092 -1.344 1 95.44 315 LEU B O 1
ATOM 5334 N N . CYS B 1 316 ? 16.891 -3.932 -3.277 1 96.75 316 CYS B N 1
ATOM 5335 C CA . CYS B 1 316 ? 18.125 -4.289 -2.596 1 96.75 316 CYS B CA 1
ATOM 5336 C C . CYS B 1 316 ? 18.797 -3.057 -1.996 1 96.75 316 CYS B C 1
ATOM 5338 O O . CYS B 1 316 ? 19.219 -3.076 -0.841 1 96.75 316 CYS B O 1
ATOM 5340 N N . LYS B 1 317 ? 18.875 -2.01 -2.764 1 95.81 317 LYS B N 1
ATOM 5341 C CA . LYS B 1 317 ? 19.5 -0.769 -2.307 1 95.81 317 LYS B CA 1
ATOM 5342 C C . LYS B 1 317 ? 18.75 -0.192 -1.106 1 95.81 317 LYS B C 1
ATOM 5344 O O . LYS B 1 317 ? 19.375 0.226 -0.127 1 95.81 317 LYS B O 1
ATOM 5349 N N . LYS B 1 318 ? 17.5 -0.194 -1.19 1 93.12 318 LYS B N 1
ATOM 5350 C CA . LYS B 1 318 ? 16.672 0.334 -0.106 1 93.12 318 LYS B CA 1
ATOM 5351 C C . LYS B 1 318 ? 16.875 -0.469 1.176 1 93.12 318 LYS B C 1
ATOM 5353 O O . LYS B 1 318 ? 17.078 0.103 2.248 1 93.12 318 LYS B O 1
ATOM 5358 N N . ILE B 1 319 ? 16.828 -1.715 1.076 1 92.75 319 ILE B N 1
ATOM 5359 C CA . ILE B 1 319 ? 16.922 -2.609 2.225 1 92.75 319 ILE B CA 1
ATOM 5360 C C . ILE B 1 319 ? 18.328 -2.514 2.83 1 92.75 319 ILE B C 1
ATOM 5362 O O . ILE B 1 319 ? 18.469 -2.379 4.047 1 92.75 319 ILE B O 1
ATOM 5366 N N . CYS B 1 320 ? 19.312 -2.557 1.976 1 93.25 320 CYS B N 1
ATOM 5367 C CA . CYS B 1 320 ? 20.703 -2.441 2.439 1 93.25 320 CYS B CA 1
ATOM 5368 C C . CYS B 1 320 ? 20.938 -1.098 3.117 1 93.25 320 CYS B C 1
ATOM 5370 O O . CYS B 1 320 ? 21.609 -1.026 4.148 1 93.25 320 CYS B O 1
ATOM 5372 N N . GLY B 1 321 ? 20.391 -0.071 2.523 1 89.81 321 GLY B N 1
ATOM 5373 C CA . GLY B 1 321 ? 20.484 1.245 3.133 1 89.81 321 GLY B CA 1
ATOM 5374 C C . GLY B 1 321 ? 19.906 1.302 4.535 1 89.81 321 GLY B C 1
ATOM 5375 O O . GLY B 1 321 ? 20.531 1.867 5.441 1 89.81 321 GLY B O 1
ATOM 5376 N N . ARG B 1 322 ? 18.844 0.695 4.723 1 87.25 322 ARG B N 1
ATOM 5377 C CA . ARG B 1 322 ? 18.172 0.673 6.02 1 87.25 322 ARG B CA 1
ATOM 5378 C C . ARG B 1 322 ? 18.984 -0.14 7.031 1 87.25 322 ARG B C 1
ATOM 5380 O O . ARG B 1 322 ? 18.953 0.153 8.227 1 87.25 322 ARG B O 1
ATOM 5387 N N . LEU B 1 323 ? 19.656 -1.075 6.547 1 87.94 323 LEU B N 1
ATOM 5388 C CA . LEU B 1 323 ? 20.375 -1.993 7.426 1 87.94 323 LEU B CA 1
ATOM 5389 C C . LEU B 1 323 ? 21.828 -1.56 7.594 1 87.94 323 LEU B C 1
ATOM 5391 O O . LEU B 1 323 ? 22.594 -2.203 8.32 1 87.94 323 LEU B O 1
ATOM 5395 N N . GLY B 1 324 ? 22.172 -0.529 6.879 1 85.25 324 GLY B N 1
ATOM 5396 C CA . GLY B 1 324 ? 23.547 -0.061 6.93 1 85.25 324 GLY B CA 1
ATOM 5397 C C . GLY B 1 324 ? 24.516 -0.973 6.199 1 85.25 324 GLY B C 1
ATOM 5398 O O . GLY B 1 324 ? 25.672 -1.117 6.609 1 85.25 324 GLY B O 1
ATOM 5399 N N . ILE B 1 325 ? 24.016 -1.7 5.25 1 89.69 325 ILE B N 1
ATOM 5400 C CA . ILE B 1 325 ? 24.812 -2.6 4.434 1 89.69 325 ILE B CA 1
ATOM 5401 C C . ILE B 1 325 ? 25.25 -1.884 3.156 1 89.69 325 ILE B C 1
ATOM 5403 O O . ILE B 1 325 ? 24.438 -1.236 2.49 1 89.69 325 ILE B O 1
ATOM 5407 N N . GLY B 1 326 ? 26.547 -1.964 2.9 1 91.06 326 GLY B N 1
ATOM 5408 C CA . GLY B 1 326 ? 27.031 -1.384 1.658 1 91.06 326 GLY B CA 1
ATOM 5409 C C . GLY B 1 326 ? 26.703 -2.223 0.439 1 91.06 326 GLY B C 1
ATOM 5410 O O . GLY B 1 326 ? 26.797 -3.451 0.479 1 91.06 326 GLY B O 1
ATOM 5411 N N . LEU B 1 327 ? 26.234 -1.599 -0.625 1 95.25 327 LEU B N 1
ATOM 5412 C CA . LEU B 1 327 ? 25.906 -2.266 -1.881 1 95.25 327 LEU B CA 1
ATOM 5413 C C . LEU B 1 327 ? 26.469 -1.492 -3.07 1 95.25 327 LEU B C 1
ATOM 5415 O O . LEU B 1 327 ? 26.25 -0.283 -3.186 1 95.25 327 LEU B O 1
ATOM 5419 N N . SER B 1 328 ? 27.25 -2.135 -3.861 1 95.44 328 SER B N 1
ATOM 5420 C CA . SER B 1 328 ? 27.797 -1.51 -5.059 1 95.44 328 SER B CA 1
ATOM 5421 C C . SER B 1 328 ? 27.891 -2.506 -6.211 1 95.44 328 SER B C 1
ATOM 5423 O O . SER B 1 328 ? 27.719 -3.709 -6.012 1 95.44 328 SER B O 1
ATOM 5425 N N . ALA B 1 329 ? 28.078 -1.963 -7.414 1 96.94 329 ALA B N 1
ATOM 5426 C CA . ALA B 1 329 ? 28.156 -2.812 -8.602 1 96.94 329 ALA B CA 1
ATOM 5427 C C . ALA B 1 329 ? 29.312 -2.387 -9.508 1 96.94 329 ALA B C 1
ATOM 5429 O O . ALA B 1 329 ? 29.609 -1.198 -9.617 1 96.94 329 ALA B O 1
ATOM 5430 N N . SER B 1 330 ? 30 -3.32 -10.047 1 96.88 330 SER B N 1
ATOM 5431 C CA . SER B 1 330 ? 30.953 -3.15 -11.133 1 96.88 330 SER B CA 1
ATOM 5432 C C . SER B 1 330 ? 30.641 -4.055 -12.312 1 96.88 330 SER B C 1
ATOM 5434 O O . SER B 1 330 ? 30.188 -5.191 -12.125 1 96.88 330 SER B O 1
ATOM 5436 N N . SER B 1 331 ? 30.766 -3.492 -13.484 1 96.88 331 SER B N 1
ATOM 5437 C CA . SER B 1 331 ? 30.391 -4.281 -14.656 1 96.88 331 SER B CA 1
ATOM 5438 C C . SER B 1 331 ? 31.109 -3.77 -15.906 1 96.88 331 SER B C 1
ATOM 5440 O O . SER B 1 331 ? 31.594 -2.641 -15.93 1 96.88 331 SER B O 1
ATOM 5442 N N . GLU B 1 332 ? 31.297 -4.602 -16.828 1 96 332 GLU B N 1
ATOM 5443 C CA . GLU B 1 332 ? 31.75 -4.285 -18.172 1 96 332 GLU B CA 1
ATOM 5444 C C . GLU B 1 332 ? 30.844 -4.902 -19.234 1 96 332 GLU B C 1
ATOM 5446 O O . GLU B 1 332 ? 30.578 -6.105 -19.203 1 96 332 GLU B O 1
ATOM 5451 N N . LYS B 1 333 ? 30.438 -4.07 -20.125 1 94.25 333 LYS B N 1
ATOM 5452 C CA . LYS B 1 333 ? 29.484 -4.512 -21.125 1 94.25 333 LYS B CA 1
ATOM 5453 C C . LYS B 1 333 ? 30 -5.715 -21.891 1 94.25 333 LYS B C 1
ATOM 5455 O O . LYS B 1 333 ? 31.125 -5.699 -22.391 1 94.25 333 LYS B O 1
ATOM 5460 N N . GLY B 1 334 ? 29.188 -6.707 -21.891 1 93.19 334 GLY B N 1
ATOM 5461 C CA . GLY B 1 334 ? 29.516 -7.902 -22.656 1 93.19 334 GLY B CA 1
ATOM 5462 C C . GLY B 1 334 ? 30.5 -8.805 -21.953 1 93.19 334 GLY B C 1
ATOM 5463 O O . GLY B 1 334 ? 30.938 -9.82 -22.516 1 93.19 334 GLY B O 1
ATOM 5464 N N . ILE B 1 335 ? 30.891 -8.539 -20.734 1 94.94 335 ILE B N 1
ATOM 5465 C CA . ILE B 1 335 ? 31.969 -9.289 -20.078 1 94.94 335 ILE B CA 1
ATOM 5466 C C . ILE B 1 335 ? 31.469 -9.859 -18.75 1 94.94 335 ILE B C 1
ATOM 5468 O O . ILE B 1 335 ? 31.422 -11.078 -18.562 1 94.94 335 ILE B O 1
ATOM 5472 N N . TYR B 1 336 ? 31.109 -8.867 -17.891 1 96.62 336 TYR B N 1
ATOM 5473 C CA . TYR B 1 336 ? 30.703 -9.391 -16.578 1 96.62 336 TYR B CA 1
ATOM 5474 C C . TYR B 1 336 ? 29.875 -8.367 -15.82 1 96.62 336 TYR B C 1
ATOM 5476 O O . TYR B 1 336 ? 29.797 -7.199 -16.219 1 96.62 336 TYR B O 1
ATOM 5484 N N . THR B 1 337 ? 29.203 -8.734 -14.797 1 97.44 337 THR B N 1
ATOM 5485 C CA . THR B 1 337 ? 28.609 -7.918 -13.734 1 97.44 337 THR B CA 1
ATOM 5486 C C . THR B 1 337 ? 29 -8.469 -12.359 1 97.44 337 THR B C 1
ATOM 5488 O O . THR B 1 337 ? 28.953 -9.68 -12.141 1 97.44 337 THR B O 1
ATOM 5491 N N . GLN B 1 338 ? 29.453 -7.617 -11.531 1 98.19 338 GLN B N 1
ATOM 5492 C CA . GLN B 1 338 ? 29.812 -7.992 -10.164 1 98.19 338 GLN B CA 1
ATOM 5493 C C . GLN B 1 338 ? 29.078 -7.121 -9.148 1 98.19 338 GLN B C 1
ATOM 5495 O O . GLN B 1 338 ? 29.125 -5.895 -9.227 1 98.19 338 GLN B O 1
ATOM 5500 N N . ILE B 1 339 ? 28.375 -7.754 -8.273 1 98.19 339 ILE B N 1
ATOM 5501 C CA . ILE B 1 339 ? 27.703 -7.047 -7.191 1 98.19 339 ILE B CA 1
ATOM 5502 C C . ILE B 1 339 ? 28.469 -7.266 -5.883 1 98.19 339 ILE B C 1
ATOM 5504 O O . ILE B 1 339 ? 28.828 -8.398 -5.551 1 98.19 339 ILE B O 1
ATOM 5508 N N . ASN B 1 340 ? 28.719 -6.203 -5.184 1 96.56 340 ASN B N 1
ATOM 5509 C CA . ASN B 1 340 ? 29.453 -6.238 -3.928 1 96.56 340 ASN B CA 1
ATOM 5510 C C . ASN B 1 340 ? 28.562 -5.895 -2.74 1 96.56 340 ASN B C 1
ATOM 5512 O O . ASN B 1 340 ? 27.875 -4.863 -2.746 1 96.56 340 ASN B O 1
ATOM 5516 N N . ILE B 1 341 ? 28.547 -6.742 -1.772 1 95.62 341 ILE B N 1
ATOM 5517 C CA . ILE B 1 341 ? 27.797 -6.535 -0.537 1 95.62 341 ILE B CA 1
ATOM 5518 C C . ILE B 1 341 ? 28.766 -6.445 0.642 1 95.62 341 ILE B C 1
ATOM 5520 O O . ILE B 1 341 ? 29.516 -7.383 0.905 1 95.62 341 ILE B O 1
ATOM 5524 N N . CYS B 1 342 ? 28.734 -5.355 1.343 1 92.38 342 CYS B N 1
ATOM 5525 C CA . CYS B 1 342 ? 29.609 -5.145 2.482 1 92.38 342 CYS B CA 1
ATOM 5526 C C . CYS B 1 342 ? 28.844 -5.258 3.795 1 92.38 342 CYS B C 1
ATOM 5528 O O . CYS B 1 342 ? 28.031 -4.398 4.113 1 92.38 342 CYS B O 1
ATOM 5530 N N . LEU B 1 343 ? 29.141 -6.27 4.594 1 89.75 343 LEU B N 1
ATOM 5531 C CA . LEU B 1 343 ? 28.422 -6.59 5.816 1 89.75 343 LEU B CA 1
ATOM 5532 C C . LEU B 1 343 ? 29.328 -6.484 7.039 1 89.75 343 LEU B C 1
ATOM 5534 O O . LEU B 1 343 ? 30.5 -6.848 6.973 1 89.75 343 LEU B O 1
ATOM 5538 N N . PRO B 1 344 ? 28.781 -5.992 8.141 1 82.25 344 PRO B N 1
ATOM 5539 C CA . PRO B 1 344 ? 29.594 -5.945 9.359 1 82.25 344 PRO B CA 1
ATOM 5540 C C . PRO B 1 344 ? 29.844 -7.328 9.969 1 82.25 344 PRO B C 1
ATOM 5542 O O . PRO B 1 344 ? 28.953 -8.18 9.938 1 82.25 344 PRO B O 1
ATOM 5545 N N . ILE B 1 345 ? 31.109 -7.57 10.359 1 77.25 345 ILE B N 1
ATOM 5546 C CA . ILE B 1 345 ? 31.5 -8.789 11.062 1 77.25 345 ILE B CA 1
ATOM 5547 C C . ILE B 1 345 ? 31.609 -8.508 12.555 1 77.25 345 ILE B C 1
ATOM 5549 O O . ILE B 1 345 ? 32.062 -7.438 12.961 1 77.25 345 ILE B O 1
ATOM 5553 N N . LEU B 1 346 ? 30.672 -8.875 13.445 1 60.06 346 LEU B N 1
ATOM 5554 C CA . LEU B 1 346 ? 30.938 -8.633 14.859 1 60.06 346 LEU B CA 1
ATOM 5555 C C . LEU B 1 346 ? 32.031 -9.57 15.359 1 60.06 346 LEU B C 1
ATOM 5557 O O . LEU B 1 346 ? 31.953 -10.789 15.18 1 60.06 346 LEU B O 1
ATOM 5561 N N . SER B 1 347 ? 33.188 -9.109 15.367 1 51.28 347 SER B N 1
ATOM 5562 C CA . SER B 1 347 ? 34.219 -9.859 16.094 1 51.28 347 SER B CA 1
ATOM 5563 C C . SER B 1 347 ? 33.781 -10.133 17.531 1 51.28 347 SER B C 1
ATOM 5565 O O . SER B 1 347 ? 33.062 -9.312 18.141 1 51.28 347 SER B O 1
ATOM 5567 N N . GLU B 1 348 ? 33.344 -11.336 17.797 1 45.34 348 GLU B N 1
ATOM 5568 C CA . GLU B 1 348 ? 33.25 -11.641 19.219 1 45.34 348 GLU B CA 1
ATOM 5569 C C . GLU B 1 348 ? 34.312 -10.906 20 1 45.34 348 GLU B C 1
ATOM 5571 O O . GLU B 1 348 ? 35.5 -11 19.672 1 45.34 348 GLU B O 1
ATOM 5576 N N . LYS B 1 349 ? 34.125 -9.812 20.641 1 32.69 349 LYS B N 1
ATOM 5577 C CA . LYS B 1 349 ? 35 -9.508 21.766 1 32.69 349 LYS B CA 1
ATOM 5578 C C . LYS B 1 349 ? 34.906 -10.586 22.844 1 32.69 349 LYS B C 1
ATOM 5580 O O . LYS B 1 349 ? 33.812 -11.094 23.125 1 32.69 349 LYS B O 1
#

Foldseek 3Di:
DDCVVLCVVCVVVVVVVVVVLVVVVVVVVVVPDDPVRSVVVSVVVNVVVVVVSVVVVVVVVVVVVVLVVQLVVDPHSLCSLVVPPDQPDPVSVVVSVVSVVVSVVVVVVVVVVLVVLVVLLVVLVVVLVVVVVVLVVLLVVLVPDDDDVSLVSNQVSLVVNLVSLLSNLVSLLPHPPRDADWDKDDPVVLLVVLCVSCVSLCVVLVEAEAEDPDDDIFTGRSSLSSLLNNLVVVCQSVQAAPPDRKYKYKDKDKDALVRQCVFLVDNDHAIKIKIKIKMFGQKDDPVCQVCLLPQQDQPPSNVVVVPDRSRRSVSNVSSCVVGSKGWHWDIDGNGMIMIIIIGGHPDPD/DDCVVLCVVCVVVVVVVVVVLVVVVVVVVVVPDDPVRSVVVSVVVNVVVVVVSVVVSVVVVVVVVVLVVQLVPDPHSLCSLVVPPDQPDPVSVVVSVVSVVVSVVVVVVVVVVLVVLVVLLVVLVVVLVVVVVVLVVLLVVLVPDDDDVSLVSNQVSLVVNLVSLLSNLVSLLPHPPRDADWDKDDPVVLLVVLCVSCVSLCVVLVEAEAEDPDDDIFTGRSSLSSLLSNLVVVCQSVQAAPPDRKYKYKDKDKDALVRQCVQLVDNDHAIKIKIKIKMFGQKDDPVCQVCLLPQQDQPPSNVVVVPDRSRRSVSNVSSCVVGSKGWHWDIDGNGMIMIIIIGGHPDPD

Secondary structure (DSSP, 8-state):
--HHHHHHHHHHHHHHHHHHHHHHHHHHHHTT--HHHHHHHHHHHHHHHHHHHHHHHHHHHHHHHHHHHHHHHSSSGGGHHHH-----SHHHHHHHHHHHHHHHHHHHHHHHHHHHHHHHHHHHHHHHHHHHHHHHHHHHHHTTS-SHHHHHHHHHHHHHHHHHHHHHHHHHHH-TT-----EEE-HHHHHHHHHHHTHHHHHHTT-EEE--S----EEE-HHHHHHHHHHHHHHHHHTPPTTS--EEEEEEEEEPHHHHHHHH-----S-EEEEEEEE-SS---TTTGGGTTSTT---HHHHHSTT--S-HHHHHHHHHHHHT-EEEEEEETTTEEEEEEEEE-----/--HHHHHHHHHHHHHHHHHHHHHHHHHHHHTT--HHHHHHHHHHHHHHHHHHHHHHHHHHHHHHHHHHHHHHHSSSGGGHHHH-----SHHHHHHHHHHHHHHHHHHHHHHHHHHHHHHHHHHHHHHHHHHHHHHHHHHHHHTTS-SHHHHHHHHHHHHHHHHHHHHHHHHHHH-TT-----EEE-HHHHHHHHHHHTHHHHHHTT-EEE--S----EEE-HHHHHHHHHHHHHHHHHTPPTTS--EEEEEEEEEPHHHHHHHH-----S-EEEEEEEE-SS---TTTGGGTTSTT---HHHHHSTT--S-HHHHHHHHHHHHT-EEEEEEETTTEEEEEEEEE-----

InterPro domains:
  IPR003594 Histidine kinase/HSP90-like ATPase domain [PF02518] (221-345)
  IPR003594 Histidine kinase/HSP90-like ATPase domain [SM00387] (220-347)
  IPR004358 Signal transduction histidine kinase-related protein, C-terminal [PR00344] (273-287)
  IPR004358 Signal transduction histidine kinase-related protein, C-terminal [PR00344] (291-301)
  IPR004358 Signal transduction histidine kinase-related protein, C-terminal [PR00344] (307-325)
  IPR004358 Signal transduction histidine kinase-related protein, C-terminal [PR00344] (331-344)
  IPR005467 Histidine kinase domain [PS50109] (126-347)
  IPR036890 Histidine kinase/HSP90-like ATPase superfamily [G3DSA:3.30.565.10] (155-342)
  IPR036890 Histidine kinase/HSP90-like ATPase superfamily [SSF55874] (165-345)
  IPR050351 Bacteriophytochrome/Sensor protein kinase WalK/GraS-like [PTHR45453] (106-344)

pLDDT: mean 84.16, std 12.87, range [32.56, 98.19]

Organism: NCBI:txid1796616